Protein 5VEG (pdb70)

Radius of gyration: 24.57 Å; Cα contacts (8 Å, |Δi|>4): 1013; chains: 3; bounding box: 62×63×57 Å

Solvent-accessible surface area: 20436 Å² total; per-residue (Å²): 204,21,50,1,16,0,0,32,0,24,84,37,12,36,5,46,61,0,0,62,28,0,11,90,6,0,76,125,61,130,6,113,40,74,65,28,42,2,64,154,16,96,8,67,74,0,50,147,9,50,0,0,0,0,0,2,23,25,97,59,72,13,40,26,1,146,64,0,84,100,6,47,82,52,0,65,95,31,110,0,101,65,41,9,1,0,2,0,0,4,11,26,126,103,86,46,177,115,30,1,17,0,1,44,67,0,6,59,2,0,108,142,6,36,12,71,55,7,19,152,67,15,72,1,28,56,24,9,50,132,104,27,68,114,152,0,55,141,4,0,81,22,0,13,150,63,28,83,177,18,44,1,17,0,0,29,0,18,76,33,17,26,4,43,64,0,0,57,30,0,22,93,13,0,71,126,63,112,6,154,31,72,56,27,41,1,56,147,17,81,7,62,69,0,54,154,8,54,0,0,0,0,0,2,21,28,117,118,128,16,44,26,3,145,68,3,90,105,7,46,89,52,0,80,100,25,108,0,102,66,40,10,5,0,4,0,0,6,10,32,82,94,126,17,104,110,17,1,20,1,1,39,67,2,10,64,1,0,96,149,7,29,11,65,54,6,21,80,40,11,48,1,24,41,10,10,51,92,43,13,72,110,60,0,56,134,5,0,68,16,0,16,137,55,22,61,242,206,31,30,1,18,0,0,30,0,34,117,130,28,28,4,62,69,0,0,62,32,0,20,88,12,0,71,124,62,132,8,127,30,62,56,28,39,2,58,149,14,90,6,70,73,0,53,151,10,52,0,0,0,0,0,1,22,26,110,112,117,16,46,25,2,151,67,0,87,94,6,42,85,50,0,52,99,29,108,0,101,65,45,8,3,0,1,0,0,6,11,38,109,199,122,19,100,107,10,1,22,0,0,36,67,0,9,70,0,0,108,137,4,38,13,64,33,7,13,44,36,12,41,1,56,85,98,10,144,111,74,24,69,98,48,0,49,93,5,0,54,18,0,23,117,60,30,114

InterPro domains:
  IPR008254 Flavodoxin/nitric oxide synthase [PF00258] (6-134)
  IPR008254 Flavodoxin/nitric oxide synthase [PS50902] (4-144)
  IPR029039 Flavoprotein-like superfamily [G3DSA:3.40.50.360] (2-149)
  IPR029039 Flavoprotein-like superfamily [SSF52218] (3-147)
  IPR050619 Flavodoxin [PTHR42809] (3-116)

CATH classification: 3.40.50.360

Structure (mmCIF, N/CA/C/O backbone):
data_5VEG
#
_entry.id   5VEG
#
_cell.length_a   47.301
_cell.length_b   95.807
_cell.length_c   102.378
_cell.angle_alpha   90.00
_cell.angle_beta   90.00
_cell.angle_gamma   90.00
#
_symmetry.space_group_name_H-M   'P 21 21 21'
#
loop_
_entity.id
_entity.type
_entity.pdbx_description
1 polymer Flavodoxin
2 non-polymer 'FLAVIN MONONUCLEOTIDE'
3 non-polymer 'CADMIUM ION'
4 non-polymer 'SODIUM ION'
5 water water
#
loop_
_atom_site.group_PDB
_atom_site.id
_atom_site.type_symbol
_atom_site.label_atom_id
_atom_site.label_alt_id
_atom_site.label_comp_id
_atom_site.label_asym_id
_atom_site.label_entity_id
_atom_site.label_seq_id
_atom_site.pdbx_PDB_ins_code
_atom_site.Cartn_x
_atom_site.Cartn_y
_atom_site.Cartn_z
_atom_site.occupancy
_atom_site.B_iso_or_equiv
_atom_site.auth_seq_id
_atom_site.auth_comp_id
_atom_site.auth_asym_id
_atom_site.auth_atom_id
_atom_site.pdbx_PDB_model_num
ATOM 1 N N . MET A 1 30 ? -22.364 -26.073 -3.025 1.00 53.72 1 MET A N 1
ATOM 2 C CA . MET A 1 30 ? -23.138 -24.843 -2.887 1.00 59.25 1 MET A CA 1
ATOM 3 C C . MET A 1 30 ? -22.347 -23.712 -2.195 1.00 44.14 1 MET A C 1
ATOM 4 O O . MET A 1 30 ? -22.028 -22.710 -2.826 1.00 52.07 1 MET A O 1
ATOM 9 N N . LEU A 1 31 ? -22.033 -23.854 -0.909 1.00 46.81 2 LEU A N 1
ATOM 10 C CA . LEU A 1 31 ? -21.493 -22.741 -0.135 1.00 37.20 2 LEU A CA 1
ATOM 11 C C . LEU A 1 31 ? -19.972 -22.792 -0.056 1.00 35.37 2 LEU A C 1
ATOM 12 O O . LEU A 1 31 ? -19.379 -23.860 0.127 1.00 38.14 2 LEU A O 1
ATOM 17 N N . THR A 1 32 ? -19.350 -21.622 -0.190 1.00 35.35 3 THR A N 1
ATOM 18 C CA . THR A 1 32 ? -17.919 -21.451 -0.013 1.00 33.60 3 THR A CA 1
ATOM 19 C C . THR A 1 32 ? -17.648 -20.505 1.157 1.00 33.60 3 THR A C 1
ATOM 20 O O . THR A 1 32 ? -18.485 -19.665 1.511 1.00 30.95 3 THR A O 1
ATOM 24 N N . ALA A 1 33 ? -16.462 -20.648 1.744 1.00 28.06 4 ALA A N 1
ATOM 25 C CA . ALA A 1 33 ? -16.014 -19.800 2.834 1.00 28.01 4 ALA A CA 1
ATOM 26 C C . ALA A 1 33 ? -14.514 -19.601 2.716 1.00 29.99 4 ALA A C 1
ATOM 27 O O . ALA A 1 33 ? -13.786 -20.481 2.253 1.00 36.78 4 ALA A O 1
ATOM 29 N N . HIS A 1 34 ? -14.062 -18.426 3.126 1.00 31.60 5 HIS A N 1
ATOM 30 C CA . HIS A 1 34 ? -12.643 -18.138 3.258 1.00 29.70 5 HIS A CA 1
ATOM 31 C C . HIS A 1 34 ? -12.386 -17.691 4.692 1.00 27.33 5 HIS A C 1
ATOM 32 O O . HIS A 1 34 ? -13.001 -16.728 5.160 1.00 25.72 5 HIS A O 1
ATOM 39 N N . VAL A 1 35 ? -11.507 -18.410 5.394 1.00 31.98 6 VAL A N 1
ATOM 40 C CA . VAL A 1 35 ? -11.093 -18.067 6.757 1.00 28.06 6 VAL A CA 1
ATOM 41 C C . VAL A 1 35 ? -9.659 -17.572 6.701 1.00 29.06 6 VAL A C 1
ATOM 42 O O . VAL A 1 35 ? -8.754 -18.315 6.300 1.00 33.37 6 VAL A O 1
ATOM 46 N N . VAL A 1 36 ? -9.436 -16.326 7.092 1.00 22.22 7 VAL A N 1
ATOM 47 C CA . VAL A 1 36 ? -8.074 -15.832 7.227 1.00 23.60 7 VAL A CA 1
ATOM 48 C C . VAL A 1 36 ? -7.752 -15.696 8.708 1.00 25.25 7 VAL A C 1
ATOM 49 O O . VAL A 1 36 ? -8.621 -15.396 9.535 1.00 27.74 7 VAL A O 1
ATOM 53 N N . TYR A 1 37 ? -6.486 -15.920 9.046 1.00 28.17 8 TYR A N 1
ATOM 54 C CA . TYR A 1 37 ? -6.051 -15.780 10.429 1.00 27.77 8 TYR A CA 1
ATOM 55 C C . TYR A 1 37 ? -4.789 -14.941 10.487 1.00 30.66 8 TYR A C 1
ATOM 56 O O . TYR A 1 37 ? -4.009 -14.879 9.527 1.00 28.72 8 TYR A O 1
ATOM 65 N N . ALA A 1 38 ? -4.603 -14.282 11.626 1.00 28.96 9 ALA A N 1
ATOM 66 C CA . ALA A 1 38 ? -3.328 -13.672 11.974 1.00 30.22 9 ALA A CA 1
ATOM 67 C C . ALA A 1 38 ? -2.857 -14.304 13.270 1.00 34.44 9 ALA A C 1
ATOM 68 O O . ALA A 1 38 ? -3.656 -14.504 14.190 1.00 23.43 9 ALA A O 1
ATOM 70 N N . THR A 1 39 ? -1.573 -14.643 13.340 1.00 29.35 10 THR A N 1
ATOM 71 C CA . THR A 1 39 ? -1.141 -15.365 14.525 1.00 28.93 10 THR A CA 1
ATOM 72 C C . THR A 1 39 ? 0.363 -15.223 14.704 1.00 36.19 10 THR A C 1
ATOM 73 O O . THR A 1 39 ? 1.107 -14.995 13.744 1.00 30.89 10 THR A O 1
ATOM 77 N N . MET A 1 40 ? 0.793 -15.359 15.956 1.00 32.20 11 MET A N 1
ATOM 78 C CA . MET A 1 40 ? 2.215 -15.427 16.277 1.00 41.86 11 MET A CA 1
ATOM 79 C C . MET A 1 40 ? 2.588 -16.683 17.049 1.00 40.26 11 MET A C 1
ATOM 80 O O . MET A 1 40 ? 3.618 -17.291 16.755 1.00 37.76 11 MET A O 1
ATOM 85 N N . THR A 1 41 ? 1.764 -17.111 18.003 1.00 31.59 12 THR A N 1
ATOM 86 C CA . THR A 1 41 ? 2.043 -18.325 18.756 1.00 37.03 12 THR A CA 1
ATOM 87 C C . THR A 1 41 ? 1.012 -19.414 18.493 1.00 41.57 12 THR A C 1
ATOM 88 O O . THR A 1 41 ? 0.958 -20.404 19.235 1.00 38.81 12 THR A O 1
ATOM 92 N N . GLY A 1 42 ? 0.195 -19.256 17.444 1.00 38.90 13 GLY A N 1
ATOM 93 C CA . GLY A 1 42 ? -0.636 -20.323 16.940 1.00 31.75 13 GLY A CA 1
ATOM 94 C C . GLY A 1 42 ? -2.054 -20.370 17.463 1.00 29.86 13 GLY A C 1
ATOM 95 O O . GLY A 1 42 ? -2.855 -21.145 16.932 1.00 31.15 13 GLY A O 1
ATOM 96 N N . ASN A 1 43 ? -2.391 -19.591 18.500 1.00 33.45 14 ASN A N 1
ATOM 97 C CA . ASN A 1 43 ? -3.721 -19.706 19.090 1.00 29.82 14 ASN A CA 1
ATOM 98 C C . ASN A 1 43 ? -4.811 -19.329 18.088 1.00 24.47 14 ASN A C 1
ATOM 99 O O . ASN A 1 43 ? -5.833 -20.010 17.994 1.00 27.41 14 ASN A O 1
ATOM 104 N N . ASN A 1 44 ? -4.617 -18.241 17.347 1.00 26.29 15 ASN A N 1
ATOM 105 C CA . ASN A 1 44 ? -5.631 -17.803 16.395 1.00 26.43 15 ASN A CA 1
ATOM 106 C C . ASN A 1 44 ? -5.652 -18.642 15.137 1.00 28.46 15 ASN A C 1
ATOM 107 O O . ASN A 1 44 ? -6.688 -18.693 14.462 1.00 30.86 15 ASN A O 1
ATOM 112 N N . GLU A 1 45 ? -4.538 -19.300 14.804 1.00 30.10 16 GLU A N 1
ATOM 113 C CA . GLU A 1 45 ? -4.580 -20.308 13.752 1.00 31.70 16 GLU A CA 1
ATOM 114 C C . GLU A 1 45 ? -5.346 -21.535 14.222 1.00 30.27 16 GLU A C 1
ATOM 115 O O . GLU A 1 45 ? -6.101 -22.141 13.451 1.00 29.67 16 GLU A O 1
ATOM 121 N N . GLU A 1 46 ? -5.169 -21.907 15.493 1.00 31.29 17 GLU A N 1
ATOM 122 C CA . GLU A 1 46 ? -6.006 -22.945 16.088 1.00 31.54 17 GLU A CA 1
ATOM 123 C C . GLU A 1 46 ? -7.484 -22.577 15.999 1.00 31.36 17 GLU A C 1
ATOM 124 O O . GLU A 1 46 ? -8.316 -23.411 15.616 1.00 32.00 17 GLU A O 1
ATOM 130 N N . VAL A 1 47 ? -7.831 -21.327 16.326 1.00 28.72 18 VAL A N 1
ATOM 131 C CA . VAL A 1 47 ? -9.229 -20.891 16.237 1.00 27.87 18 VAL A CA 1
ATOM 132 C C . VAL A 1 47 ? -9.729 -21.009 14.801 1.00 26.09 18 VAL A C 1
ATOM 133 O O . VAL A 1 47 ? -10.818 -21.534 14.543 1.00 27.51 18 VAL A O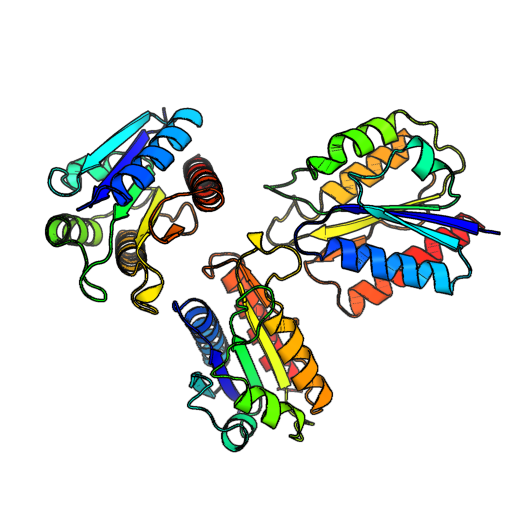 1
ATOM 137 N N . ALA A 1 48 ? -8.940 -20.508 13.849 1.00 24.24 19 ALA A N 1
ATOM 138 C CA . ALA A 1 48 ? -9.311 -20.634 12.440 1.00 27.17 19 ALA A CA 1
ATOM 139 C C . ALA A 1 48 ? -9.485 -22.102 12.038 1.00 27.12 19 ALA A C 1
ATOM 140 O O . ALA A 1 48 ? -10.439 -22.450 11.331 1.00 29.05 19 ALA A O 1
ATOM 142 N N . ASN A 1 49 ? -8.578 -22.977 12.489 1.00 31.07 20 ASN A N 1
ATOM 143 C CA . ASN A 1 49 ? -8.697 -24.406 12.189 1.00 29.83 20 ASN A CA 1
ATOM 144 C C . ASN A 1 49 ? -10.020 -24.974 12.685 1.00 33.26 20 ASN A C 1
ATOM 145 O O . ASN A 1 49 ? -10.676 -25.751 11.983 1.00 34.20 20 ASN A O 1
ATOM 150 N N . ILE A 1 50 ? -10.416 -24.623 13.912 1.00 31.34 21 ILE A N 1
ATOM 151 C CA . ILE A 1 50 ? -11.677 -25.125 14.448 1.00 26.14 21 ILE A CA 1
ATOM 152 C C . ILE A 1 50 ? -12.848 -24.625 13.616 1.00 31.00 21 ILE A C 1
ATOM 153 O O . ILE A 1 50 ? -13.801 -25.366 13.359 1.00 30.87 21 ILE A O 1
ATOM 158 N N . VAL A 1 51 ? -12.800 -23.363 13.184 1.00 29.19 22 VAL A N 1
ATOM 159 C CA . VAL A 1 51 ? -13.897 -22.821 12.385 1.00 29.24 22 VAL A CA 1
ATOM 160 C C . VAL A 1 51 ? -13.935 -23.487 11.010 1.00 25.06 22 VAL A C 1
ATOM 161 O O . VAL A 1 51 ? -15.008 -23.842 10.508 1.00 31.77 22 VAL A O 1
ATOM 165 N N . CYS A 1 52 ? -12.768 -23.691 10.393 1.00 27.54 23 CYS A N 1
ATOM 166 C CA . CYS A 1 52 ? -12.714 -24.390 9.110 1.00 30.07 23 CYS A CA 1
ATOM 167 C C . CYS A 1 52 ? -13.273 -25.800 9.219 1.00 33.99 23 CYS A C 1
ATOM 168 O O . CYS A 1 52 ? -14.004 -26.256 8.332 1.00 38.71 23 CYS A O 1
ATOM 171 N N . ASP A 1 53 ? -12.926 -26.510 10.294 1.00 39.20 24 ASP A N 1
ATOM 172 C CA . ASP A 1 53 ? -13.458 -27.849 10.509 1.00 38.91 24 ASP A CA 1
ATOM 173 C C . ASP A 1 53 ? -14.976 -27.820 10.641 1.00 39.64 24 ASP A C 1
ATOM 174 O O . ASP A 1 53 ? -15.676 -28.606 9.995 1.00 42.24 24 ASP A O 1
ATOM 179 N N . SER A 1 54 ? -15.508 -26.925 11.485 1.00 36.59 25 SER A N 1
ATOM 180 C CA . SER A 1 54 ? -16.957 -26.877 11.681 1.00 34.13 25 SER A CA 1
ATOM 181 C C . SER A 1 54 ? -17.687 -26.492 10.394 1.00 40.62 25 SER A C 1
ATOM 182 O O . SER A 1 54 ? -18.773 -27.014 10.110 1.00 37.56 25 SER A O 1
ATOM 185 N N . LEU A 1 55 ? -17.122 -25.567 9.612 1.00 37.71 26 LEU A N 1
ATOM 186 C CA . LEU A 1 55 ? -17.748 -25.218 8.341 1.00 36.77 26 LEU A CA 1
ATOM 187 C C . LEU A 1 55 ? -17.700 -26.396 7.372 1.00 36.30 26 LEU A C 1
ATOM 188 O O . LEU A 1 55 ? -18.715 -26.733 6.751 1.00 37.33 26 LEU A O 1
ATOM 193 N N . THR A 1 56 ? -16.542 -27.058 7.260 1.00 40.24 27 THR A N 1
ATOM 194 C CA . THR A 1 56 ? -16.447 -28.237 6.403 1.00 47.83 27 THR A CA 1
ATOM 195 C C . THR A 1 56 ? -17.469 -29.295 6.807 1.00 43.65 27 THR A C 1
ATOM 196 O O . THR A 1 56 ? -18.116 -29.905 5.949 1.00 43.65 27 THR A O 1
ATOM 200 N N . ASN A 1 57 ? -17.645 -29.514 8.109 1.00 43.71 28 ASN A N 1
ATOM 201 C CA . ASN A 1 57 ? -18.633 -30.491 8.546 1.00 45.91 28 ASN A CA 1
ATOM 202 C C . ASN A 1 57 ? -20.065 -30.012 8.358 1.00 48.23 28 ASN A C 1
ATOM 203 O O . ASN A 1 57 ? -20.990 -30.806 8.557 1.00 50.55 28 ASN A O 1
ATOM 208 N N . LEU A 1 58 ? -20.276 -28.751 7.983 1.00 37.99 29 LEU A N 1
ATOM 209 C CA . LEU A 1 58 ? -21.586 -28.282 7.557 1.00 37.55 29 LEU A CA 1
ATOM 210 C C . LEU A 1 58 ? -21.688 -28.186 6.037 1.00 40.98 29 LEU A C 1
ATOM 211 O O . LEU A 1 58 ? -22.524 -27.432 5.530 1.00 42.74 29 LEU A O 1
ATOM 216 N N . ASN A 1 59 ? -20.827 -28.911 5.312 1.00 40.01 30 ASN A N 1
ATOM 217 C CA . ASN A 1 59 ? -20.860 -29.017 3.846 1.00 42.83 30 ASN A CA 1
ATOM 218 C C . ASN A 1 59 ? -20.515 -27.695 3.172 1.00 48.44 30 ASN A C 1
ATOM 219 O O . ASN A 1 59 ? -21.129 -27.308 2.183 1.00 52.89 30 ASN A O 1
ATOM 224 N N . VAL A 1 60 ? -19.528 -26.996 3.705 1.00 46.83 31 VAL A N 1
ATOM 225 C CA . VAL A 1 60 ? -19.025 -25.767 3.110 1.00 40.91 31 VAL A CA 1
ATOM 226 C C . VAL A 1 60 ? -17.637 -26.065 2.561 1.00 40.83 31 VAL A C 1
ATOM 227 O O . VAL A 1 60 ? -16.850 -26.771 3.201 1.00 40.70 31 VAL A O 1
ATOM 231 N N . LYS A 1 61 ? -17.337 -25.559 1.367 1.00 42.51 32 LYS A N 1
ATOM 232 C CA . LYS A 1 61 ? -15.978 -25.659 0.849 1.00 42.00 32 LYS A CA 1
ATOM 233 C C . LYS A 1 61 ? -15.198 -24.451 1.346 1.00 42.35 32 LYS A C 1
ATOM 234 O O . LYS A 1 61 ? -15.575 -23.309 1.057 1.00 35.92 32 LYS A O 1
ATOM 240 N N . VAL A 1 62 ? -14.127 -24.710 2.102 1.00 36.63 33 VAL A N 1
ATOM 241 C CA . VAL A 1 62 ? -13.433 -23.700 2.891 1.00 32.82 33 VAL A CA 1
ATOM 242 C C . VAL A 1 62 ? -12.038 -23.484 2.327 1.00 31.81 33 VAL A C 1
ATOM 243 O O . VAL A 1 62 ? -11.286 -24.443 2.125 1.00 32.42 33 VAL A O 1
ATOM 247 N N . THR A 1 63 ? -11.689 -22.223 2.106 1.00 28.59 34 THR A N 1
ATOM 248 C CA . THR A 1 63 ? -10.309 -21.810 1.903 1.00 40.01 34 THR A CA 1
ATOM 249 C C . THR A 1 63 ? -9.801 -21.180 3.196 1.00 34.93 34 THR A C 1
ATOM 250 O O . THR A 1 63 ? -10.511 -20.387 3.825 1.00 31.16 34 THR A O 1
ATOM 254 N N . GLU A 1 64 ? -8.590 -21.547 3.599 1.00 29.22 35 GLU A N 1
ATOM 255 C CA . GLU A 1 64 ? -7.975 -21.014 4.805 1.00 34.95 35 GLU A CA 1
ATOM 256 C C . GLU A 1 64 ? -6.613 -20.450 4.438 1.00 34.63 35 GLU A C 1
ATOM 257 O O . GLU A 1 64 ? -5.832 -21.119 3.758 1.00 37.31 35 GLU A O 1
ATOM 263 N N . SER A 1 65 ? -6.323 -19.229 4.883 1.00 27.67 36 SER A N 1
ATOM 264 C CA . SER A 1 65 ? -5.018 -18.645 4.593 1.00 36.74 36 SER A CA 1
ATOM 265 C C . SER A 1 65 ? -4.613 -17.694 5.710 1.00 31.67 36 SER A C 1
ATOM 266 O O . SER A 1 65 ? -5.439 -17.265 6.517 1.00 33.74 36 SER A O 1
ATOM 269 N N . GLU A 1 66 ? -3.323 -17.380 5.760 1.00 31.39 37 GLU A N 1
ATOM 270 C CA . GLU A 1 66 ? -2.813 -16.384 6.695 1.00 28.15 37 GLU A CA 1
ATOM 271 C C . GLU A 1 66 ? -3.017 -14.983 6.125 1.00 39.17 37 GLU A C 1
ATO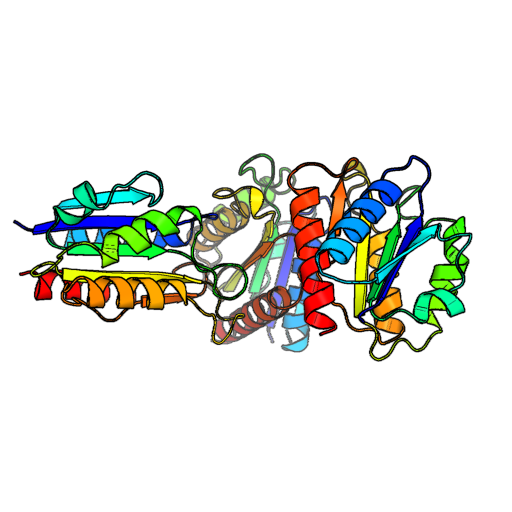M 272 O O . GLU A 1 66 ? -2.955 -14.769 4.909 1.00 34.82 37 GLU A O 1
ATOM 278 N N . ILE A 1 67 ? -3.244 -14.020 7.022 1.00 30.91 38 ILE A N 1
ATOM 279 C CA . ILE A 1 67 ? -3.735 -12.716 6.584 1.00 34.20 38 ILE A CA 1
ATOM 280 C C . ILE A 1 67 ? -2.703 -11.993 5.720 1.00 34.64 38 ILE A C 1
ATOM 281 O O . ILE A 1 67 ? -3.059 -11.329 4.743 1.00 31.53 38 ILE A O 1
ATOM 286 N N . SER A 1 68 ? -1.418 -12.116 6.046 1.00 37.57 39 SER A N 1
ATOM 287 C CA . SER A 1 68 ? -0.415 -11.360 5.305 1.00 39.86 39 SER A CA 1
ATOM 288 C C . SER A 1 68 ? -0.173 -11.921 3.909 1.00 40.34 39 SER A C 1
ATOM 289 O O . SER A 1 68 ? 0.391 -11.211 3.074 1.00 39.78 39 SER A O 1
ATOM 292 N N . GLN A 1 69 ? -0.582 -13.163 3.640 1.00 37.49 40 GLN A N 1
ATOM 293 C CA . GLN A 1 69 ? -0.478 -13.760 2.311 1.00 41.37 40 GLN A CA 1
ATOM 294 C C . GLN A 1 69 ? -1.789 -13.714 1.530 1.00 39.87 40 GLN A C 1
ATOM 295 O O . GLN A 1 69 ? -1.926 -14.428 0.534 1.00 41.36 40 GLN A O 1
ATOM 301 N N . THR A 1 70 ? -2.766 -12.925 1.967 1.00 35.53 41 THR A N 1
ATOM 302 C CA . THR A 1 70 ? -4.105 -12.958 1.392 1.00 39.46 41 THR A CA 1
ATOM 303 C C . THR A 1 70 ? -4.485 -11.564 0.927 1.00 35.23 41 THR A C 1
ATOM 304 O O . THR A 1 70 ? -4.323 -10.593 1.674 1.00 31.24 41 THR A O 1
ATOM 308 N N . ASP A 1 71 ? -4.970 -11.467 -0.309 1.00 32.92 42 ASP A N 1
ATOM 309 C CA . ASP A 1 71 ? -5.530 -10.229 -0.826 1.00 39.68 42 ASP A CA 1
ATOM 310 C C . ASP A 1 71 ? -7.045 -10.248 -0.669 1.00 32.39 42 ASP A C 1
ATOM 311 O O . ASP A 1 71 ? -7.694 -11.268 -0.919 1.00 35.44 42 ASP A O 1
ATOM 316 N N . VAL A 1 72 ? -7.605 -9.117 -0.230 1.00 35.15 43 VAL A N 1
ATOM 317 C CA . VAL A 1 72 ? -9.052 -9.020 -0.068 1.00 30.21 43 VAL A CA 1
ATOM 318 C C . VAL A 1 72 ? -9.777 -9.371 -1.361 1.00 32.46 43 VAL A C 1
ATOM 319 O O . VAL A 1 72 ? -10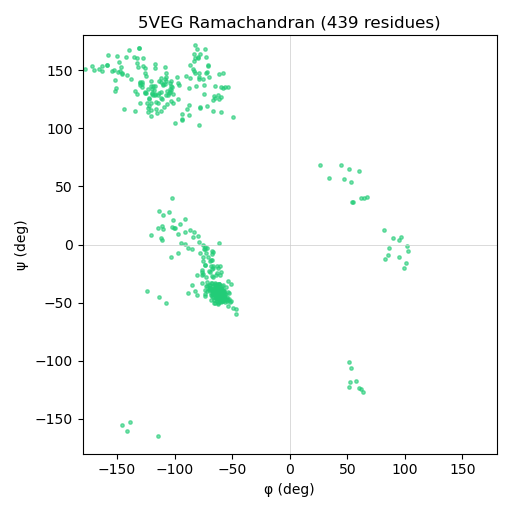.838 -10.002 -1.331 1.00 36.65 43 VAL A O 1
ATOM 323 N N . ALA A 1 73 ? -9.214 -9.000 -2.515 1.00 37.95 44 ALA A N 1
ATOM 324 C CA . ALA A 1 73 ? -9.870 -9.309 -3.786 1.00 37.42 44 ALA A CA 1
ATOM 325 C C . ALA A 1 73 ? -10.088 -10.809 -3.958 1.00 37.06 44 ALA A C 1
ATOM 326 O O . ALA A 1 73 ? -11.097 -11.230 -4.533 1.00 38.79 44 ALA A O 1
ATOM 328 N N . ASP A 1 74 ? -9.157 -11.638 -3.467 1.00 31.80 45 ASP A N 1
ATOM 329 C CA . ASP A 1 74 ? -9.366 -13.086 -3.535 1.00 29.81 45 ASP A CA 1
ATOM 330 C C . ASP A 1 74 ? -10.285 -13.572 -2.427 1.00 33.21 45 ASP A C 1
ATOM 331 O O . ASP A 1 74 ? -11.174 -14.402 -2.666 1.00 38.32 45 ASP A O 1
ATOM 336 N N . PHE A 1 75 ? -10.066 -13.056 -1.214 1.00 33.61 46 PHE A N 1
ATOM 337 C CA . PHE A 1 75 ? -10.870 -13.383 -0.037 1.00 34.99 46 PHE A CA 1
ATOM 338 C C . PHE A 1 75 ? -12.360 -13.222 -0.303 1.00 31.96 46 PHE A C 1
ATOM 339 O O . PHE A 1 75 ? -13.162 -14.114 0.000 1.00 34.29 46 PHE A O 1
ATOM 347 N N . MET A 1 76 ? -12.751 -12.083 -0.877 1.00 36.27 47 MET A N 1
ATOM 348 C CA . MET A 1 76 ? -14.162 -11.735 -1.001 1.00 33.11 47 MET A CA 1
ATOM 349 C C . MET A 1 76 ? -14.925 -12.636 -1.956 1.00 38.23 47 MET A C 1
ATOM 350 O O . MET A 1 76 ? -16.148 -12.484 -2.065 1.00 39.09 47 MET A O 1
ATOM 355 N N . LYS A 1 77 ? -14.247 -13.556 -2.654 1.00 35.04 48 LYS A N 1
ATOM 356 C CA . LYS A 1 77 ? -14.943 -14.412 -3.606 1.00 35.23 48 LYS A CA 1
ATOM 357 C C . LYS A 1 77 ? -15.753 -15.505 -2.925 1.00 40.10 48 LYS A C 1
ATOM 358 O O . LYS A 1 77 ? -16.606 -16.108 -3.581 1.00 40.47 48 LYS A O 1
ATOM 364 N N . ALA A 1 78 ? -15.536 -15.763 -1.632 1.00 35.50 49 ALA A N 1
ATOM 365 C CA . ALA A 1 78 ? -16.353 -16.741 -0.919 1.00 31.49 49 ALA A CA 1
ATOM 366 C C . ALA A 1 78 ? -17.702 -16.147 -0.511 1.00 31.88 49 ALA A C 1
ATOM 367 O O . ALA A 1 78 ? -17.891 -14.928 -0.462 1.00 34.68 49 ALA A O 1
ATOM 369 N N . ASP A 1 79 ? -18.658 -17.034 -0.224 1.00 30.42 50 ASP A N 1
ATOM 370 C CA . ASP A 1 79 ? -19.950 -16.590 0.289 1.00 27.03 50 ASP A CA 1
ATOM 371 C C . ASP A 1 79 ? -19.869 -16.194 1.765 1.00 32.38 50 ASP A C 1
ATOM 372 O O . ASP A 1 79 ? -20.596 -15.299 2.197 1.00 30.37 50 ASP A O 1
ATOM 377 N N . ILE A 1 80 ? -19.016 -16.867 2.539 1.00 31.57 51 ILE A N 1
ATOM 378 C CA . ILE A 1 80 ? -18.866 -16.652 3.980 1.00 28.26 51 ILE A CA 1
ATOM 379 C C . ILE A 1 80 ? -17.435 -16.195 4.233 1.00 23.03 51 ILE A C 1
ATOM 380 O O . ILE A 1 80 ? -16.488 -16.831 3.756 1.00 30.36 51 ILE A O 1
ATOM 385 N N . LEU A 1 81 ? -17.278 -15.082 4.956 1.00 24.45 52 LEU A N 1
ATOM 386 C CA . LEU A 1 81 ? -15.973 -14.479 5.219 1.00 27.29 52 LEU A CA 1
ATOM 387 C C . LEU A 1 81 ? -15.704 -14.437 6.723 1.00 26.40 52 LEU A C 1
ATOM 388 O O . LEU A 1 81 ? -16.537 -13.948 7.485 1.00 27.07 52 LEU A O 1
ATOM 393 N N . VAL A 1 82 ? -14.536 -14.926 7.137 1.00 28.38 53 VAL A N 1
ATOM 394 C CA . VAL A 1 82 ? -14.169 -15.049 8.546 1.00 26.59 53 VAL A CA 1
ATOM 395 C C . VAL A 1 82 ? -12.754 -14.523 8.729 1.00 26.81 53 VAL A C 1
ATOM 396 O O . VAL A 1 82 ? -11.852 -14.894 7.970 1.00 26.47 53 VAL A O 1
ATOM 400 N N . VAL A 1 83 ? -12.560 -13.670 9.746 1.00 26.60 54 VAL A N 1
ATOM 401 C CA . VAL A 1 83 ? -11.232 -13.259 10.209 1.00 26.28 54 VAL A CA 1
ATOM 402 C C . VAL A 1 83 ? -11.035 -13.726 11.651 1.00 29.14 54 VAL A C 1
ATOM 403 O O . VAL A 1 83 ? -11.877 -13.468 12.522 1.00 22.35 54 VAL A O 1
ATOM 407 N N . CYS A 1 84 ? -9.917 -14.399 11.903 1.00 27.84 55 CYS A N 1
ATOM 408 C CA . CYS A 1 84 ? -9.521 -14.813 13.243 1.00 28.97 55 CYS A CA 1
ATOM 409 C C . CYS A 1 84 ? -8.167 -14.178 13.529 1.00 33.72 55 CYS A C 1
ATOM 410 O O . CYS A 1 84 ? -7.169 -14.563 12.922 1.00 29.90 55 CYS A O 1
ATOM 413 N N . ALA A 1 85 ? -8.110 -13.212 14.449 1.00 26.22 56 ALA A N 1
ATOM 414 C CA . ALA A 1 85 ? -6.875 -12.456 14.611 1.00 27.22 56 ALA A CA 1
ATOM 415 C C . ALA A 1 85 ? -6.668 -12.035 16.058 1.00 27.93 56 ALA A C 1
ATOM 416 O O . ALA A 1 85 ? -7.625 -11.749 16.783 1.00 24.86 56 ALA A O 1
ATOM 418 N N . TYR A 1 86 ? -5.394 -11.944 16.445 1.00 26.31 57 TYR A N 1
ATOM 419 C CA . TYR A 1 86 ? -5.026 -11.602 17.814 1.00 23.12 57 TYR A CA 1
ATOM 420 C C . TYR A 1 86 ? -5.058 -10.091 18.022 1.00 31.34 57 TYR A C 1
ATOM 421 O O . TYR A 1 86 ? -5.194 -9.301 17.081 1.00 28.07 57 TYR A O 1
ATOM 430 N N . THR A 1 87 ? -4.910 -9.703 19.287 1.00 25.31 58 THR A N 1
ATOM 431 C CA . THR A 1 87 ? -4.714 -8.331 19.721 1.00 27.85 58 THR A CA 1
ATOM 432 C C . THR A 1 87 ? -3.380 -8.256 20.464 1.00 32.09 58 THR A C 1
ATOM 433 O O . THR A 1 87 ? -3.025 -9.175 21.212 1.00 29.02 58 THR A O 1
ATOM 437 N N . TYR A 1 88 ? -2.637 -7.170 20.257 1.00 30.67 59 TYR A N 1
ATOM 438 C CA . TYR A 1 88 ? -1.299 -7.024 20.823 1.00 35.39 59 TYR A CA 1
ATOM 439 C C . TYR A 1 88 ? -1.162 -5.668 21.502 1.00 37.11 59 TYR A C 1
ATOM 440 O O . TYR A 1 88 ? -2.028 -4.801 21.376 1.00 47.21 59 TYR A O 1
ATOM 449 N N . ASP A 1 89 ? -0.070 -5.513 22.249 1.00 44.33 60 ASP A N 1
ATOM 450 C CA . ASP A 1 89 ? 0.385 -4.229 22.795 1.00 42.77 60 ASP A CA 1
ATOM 451 C C . ASP A 1 89 ? -0.766 -3.305 23.175 1.00 42.78 60 ASP A C 1
ATOM 452 O O . ASP A 1 89 ? -0.890 -2.183 22.686 1.00 55.45 60 ASP A O 1
ATOM 457 N N . GLU A 1 90 ? -1.633 -3.809 24.047 1.00 45.44 61 GLU A N 1
ATOM 458 C CA . GLU A 1 90 ? -2.719 -3.013 24.609 1.00 45.72 61 GLU A CA 1
ATOM 459 C C . GLU A 1 90 ? -3.652 -2.486 23.511 1.00 40.30 61 GLU A C 1
ATOM 460 O O . GLU A 1 90 ? -3.803 -1.283 23.303 1.00 42.59 61 GLU A O 1
ATOM 466 N N . GLY A 1 91 ? -4.294 -3.419 22.815 1.00 34.29 62 GLY A N 1
ATOM 467 C CA . GLY A 1 91 ? -5.330 -3.081 21.854 1.00 32.37 62 GLY A CA 1
ATOM 468 C C . GLY A 1 91 ? -4.877 -2.959 20.412 1.00 34.33 62 GLY A C 1
ATOM 469 O O . GLY A 1 91 ? -5.697 -2.625 19.552 1.00 35.65 62 GLY A O 1
ATOM 470 N N . ALA A 1 92 ? -3.611 -3.235 20.117 1.00 29.94 63 ALA A N 1
ATOM 471 C CA . ALA A 1 92 ? -3.084 -3.022 18.777 1.00 35.35 63 ALA A CA 1
ATOM 472 C C . ALA A 1 92 ? -3.570 -4.107 17.821 1.00 32.69 63 ALA A C 1
ATOM 473 O O . ALA A 1 92 ? -3.684 -5.280 18.189 1.00 32.05 63 ALA A O 1
ATOM 475 N N . MET A 1 93 ? -3.860 -3.699 16.589 1.00 37.69 64 MET A N 1
ATOM 476 C CA . MET A 1 93 ? -4.133 -4.642 15.511 1.00 35.06 64 MET A CA 1
ATOM 477 C C . MET A 1 93 ? -2.851 -5.364 15.093 1.00 30.79 64 MET A C 1
ATOM 478 O O . MET A 1 93 ? -1.756 -4.813 15.209 1.00 30.09 64 MET A O 1
ATOM 483 N N . PRO A 1 94 ? -2.964 -6.573 14.545 1.00 32.79 65 PRO A N 1
ATOM 484 C CA . PRO A 1 94 ? -1.791 -7.209 13.925 1.00 33.83 65 PRO A CA 1
ATOM 485 C C . PRO A 1 94 ? -1.251 -6.353 12.786 1.00 36.62 65 PRO A C 1
ATOM 486 O O . PRO A 1 94 ? -1.987 -5.962 11.876 1.00 32.34 65 PRO A O 1
ATOM 490 N N . GLU A 1 95 ? 0.051 -6.058 12.842 1.00 33.65 66 GLU A N 1
ATOM 491 C CA . GLU A 1 95 ? 0.644 -5.139 11.870 1.00 34.96 66 GLU A CA 1
ATOM 492 C C . GLU A 1 95 ? 0.625 -5.725 10.461 1.00 36.34 66 GLU A C 1
ATOM 493 O O . GLU A 1 95 ? 0.448 -4.995 9.479 1.00 33.42 66 GLU A O 1
ATOM 499 N N . GLU A 1 96 ? 0.820 -7.041 10.348 1.00 36.77 67 GLU A N 1
ATOM 500 C CA . GLU A 1 96 ? 0.720 -7.755 9.083 1.00 37.76 67 GLU A CA 1
ATOM 501 C C . GLU A 1 96 ? -0.702 -7.796 8.521 1.00 36.78 67 GLU A C 1
ATOM 502 O O . GLU A 1 96 ? -0.879 -8.243 7.379 1.00 34.39 67 GLU A O 1
ATOM 508 N N . GLY A 1 97 ? -1.707 -7.349 9.283 1.00 32.46 68 GLY A N 1
ATOM 509 C CA . GLY A 1 97 ? -3.091 -7.362 8.836 1.00 25.64 68 GLY A CA 1
ATOM 510 C C . GLY A 1 97 ? -3.685 -5.988 8.582 1.00 29.53 68 GLY A C 1
ATOM 511 O O . GLY A 1 97 ? -4.867 -5.872 8.237 1.00 29.58 68 GLY A O 1
ATOM 512 N N . LEU A 1 98 ? -2.879 -4.932 8.717 1.00 30.63 69 LEU A N 1
ATOM 513 C CA . LEU A 1 98 ? -3.424 -3.580 8.602 1.00 26.97 69 LEU A CA 1
ATOM 514 C C . LEU A 1 98 ? -3.891 -3.290 7.185 1.00 30.53 69 LEU A C 1
ATOM 515 O O . LEU A 1 98 ? -4.931 -2.658 6.980 1.00 32.50 69 LEU A O 1
ATOM 520 N N . ASP A 1 99 ? -3.137 -3.749 6.195 1.00 31.67 70 ASP A N 1
ATOM 521 C CA . ASP A 1 99 ? -3.533 -3.509 4.813 1.00 29.42 70 ASP A CA 1
ATOM 522 C C . ASP A 1 99 ? -4.825 -4.241 4.470 1.00 27.15 70 ASP A C 1
ATOM 523 O O . ASP A 1 99 ? -5.772 -3.645 3.933 1.00 32.32 70 ASP A O 1
ATOM 528 N N . PHE A 1 100 ? -4.877 -5.540 4.782 1.00 32.36 71 PHE A N 1
ATOM 529 C CA . PHE A 1 100 ? -6.095 -6.331 4.637 1.00 28.66 71 PHE A CA 1
ATOM 530 C C . PHE A 1 100 ? -7.278 -5.662 5.318 1.00 28.50 71 PHE A C 1
ATOM 531 O O . PHE A 1 100 ? -8.361 -5.548 4.734 1.00 27.08 71 PHE A O 1
ATOM 539 N N . TYR A 1 101 ? -7.091 -5.243 6.576 1.00 29.15 72 TYR A N 1
ATOM 540 C CA . TYR A 1 101 ? -8.144 -4.556 7.321 1.00 31.45 72 TYR A CA 1
ATOM 541 C C . TYR A 1 101 ? -8.630 -3.313 6.579 1.00 30.20 72 TYR A C 1
ATOM 542 O O . TYR A 1 101 ? -9.837 -3.108 6.414 1.00 32.26 72 TYR A O 1
ATOM 551 N N . ASP A 1 102 ? -7.697 -2.464 6.133 1.00 32.99 73 ASP A N 1
ATOM 552 C CA . ASP A 1 102 ? -8.068 -1.257 5.396 1.00 30.95 73 ASP A CA 1
ATOM 553 C C . ASP A 1 102 ? -8.753 -1.598 4.073 1.00 33.17 73 ASP A C 1
ATOM 554 O O . ASP A 1 102 ? -9.798 -1.020 3.735 1.00 36.57 73 ASP A O 1
ATOM 559 N N . ASP A 1 103 ? -8.204 -2.559 3.324 1.00 34.86 74 ASP A N 1
ATOM 560 C CA . ASP A 1 103 ? -8.828 -2.949 2.060 1.00 31.35 74 ASP A CA 1
ATOM 561 C C . ASP A 1 103 ? -10.233 -3.500 2.263 1.00 33.09 74 ASP A C 1
ATOM 562 O O . ASP A 1 103 ? -11.103 -3.316 1.405 1.00 32.94 74 ASP A O 1
ATOM 567 N N . LEU A 1 104 ? -10.464 -4.189 3.380 1.00 33.47 75 LEU A N 1
ATOM 568 C CA . LEU A 1 104 ? -11.781 -4.748 3.666 1.00 34.69 75 LEU A CA 1
ATOM 569 C C . LEU A 1 104 ? -12.848 -3.660 3.689 1.00 34.75 75 LEU A C 1
ATOM 570 O O . LEU A 1 104 ? -13.903 -3.788 3.050 1.00 33.73 75 LEU A O 1
ATOM 575 N N . GLN A 1 105 ? -12.575 -2.568 4.405 1.00 33.88 76 GLN A N 1
ATOM 576 C CA . GLN A 1 105 ? -13.523 -1.463 4.519 1.00 37.41 76 GLN A CA 1
ATOM 577 C C . GLN A 1 105 ? -13.738 -0.715 3.217 1.00 41.54 76 GLN A C 1
ATOM 578 O O . GLN A 1 105 ? -14.746 -0.017 3.085 1.00 45.55 76 GLN A O 1
ATOM 584 N N . SER A 1 106 ? -12.813 -0.809 2.271 1.00 40.07 77 SER A N 1
ATOM 585 C CA . SER A 1 106 ? -12.968 -0.137 0.993 1.00 36.37 77 SER A CA 1
ATOM 586 C C . SER A 1 106 ? -13.714 -0.983 -0.025 1.00 46.27 77 SER A C 1
ATOM 587 O O . SER A 1 106 ? -13.971 -0.503 -1.133 1.00 50.12 77 SER A O 1
ATOM 590 N N . THR A 1 107 ? -14.074 -2.218 0.318 1.00 36.91 78 THR A N 1
ATOM 591 C CA . THR A 1 107 ? -14.701 -3.137 -0.618 1.00 43.47 78 THR A CA 1
ATOM 592 C C . THR A 1 107 ? -16.199 -3.229 -0.351 1.00 39.98 78 THR A C 1
ATOM 593 O O . THR A 1 107 ? -16.633 -3.229 0.803 1.00 36.75 78 THR A O 1
ATOM 597 N N . ASP A 1 108 ? -16.987 -3.290 -1.424 1.00 37.42 79 ASP A N 1
ATOM 598 C CA . ASP A 1 108 ? -18.432 -3.507 -1.319 1.00 39.72 79 ASP A CA 1
ATOM 599 C C . ASP A 1 108 ? -18.675 -4.990 -1.075 1.00 41.35 79 ASP A C 1
ATOM 600 O O . ASP A 1 108 ? -18.594 -5.802 -1.998 1.00 36.35 79 ASP A O 1
ATOM 605 N N . LEU A 1 109 ? -18.983 -5.353 0.176 1.00 35.94 80 LEU A N 1
ATOM 606 C CA . LEU A 1 109 ? -19.255 -6.735 0.555 1.00 35.92 80 LEU A CA 1
ATOM 607 C C . LEU A 1 109 ? -20.746 -6.997 0.768 1.00 31.56 80 LEU A C 1
ATOM 608 O O . LEU A 1 109 ? -21.125 -7.874 1.546 1.00 34.06 80 LEU A O 1
ATOM 613 N N . THR A 1 110 ? -21.602 -6.247 0.086 1.00 37.96 81 THR A N 1
ATOM 614 C CA . THR A 1 110 ? -23.037 -6.515 0.123 1.00 35.27 81 THR A CA 1
ATOM 615 C C . THR A 1 110 ? -23.324 -7.941 -0.346 1.00 35.12 81 THR A C 1
ATOM 616 O O . THR A 1 110 ? -22.763 -8.402 -1.344 1.00 37.67 81 THR A O 1
ATOM 620 N N . GLY A 1 111 ? -24.182 -8.647 0.391 1.00 33.45 82 GLY A N 1
ATOM 621 C CA . GLY A 1 111 ? -24.477 -10.034 0.101 1.00 35.99 82 GLY A CA 1
ATOM 622 C C . GLY A 1 111 ? -23.519 -11.039 0.712 1.00 35.24 82 GLY A C 1
ATOM 623 O O . GLY A 1 111 ? -23.783 -12.246 0.643 1.00 35.24 82 GLY A O 1
ATOM 624 N N . LYS A 1 112 ? -22.408 -10.597 1.290 1.00 30.94 83 LYS A N 1
ATOM 625 C CA . LYS A 1 112 ? -21.492 -11.522 1.944 1.00 31.28 83 LYS A CA 1
ATOM 626 C C . LYS A 1 112 ? -21.887 -11.681 3.409 1.00 30.31 83 LYS A C 1
ATOM 627 O O . LYS A 1 112 ? -22.358 -10.734 4.036 1.00 29.06 83 LYS A O 1
ATOM 633 N N . VAL A 1 113 ? -21.708 -12.897 3.933 1.00 28.52 84 VAL A N 1
ATOM 634 C CA . VAL A 1 113 ? -21.966 -13.231 5.328 1.00 27.84 84 VAL A CA 1
ATOM 635 C C . VAL A 1 113 ? -20.625 -13.324 6.048 1.00 28.73 84 VAL A C 1
ATOM 636 O O . VAL A 1 113 ? -19.681 -13.934 5.536 1.00 30.94 84 VAL A O 1
ATOM 640 N N . TYR A 1 114 ? -20.517 -12.697 7.212 1.00 26.74 85 TYR A N 1
ATOM 641 C CA . TYR A 1 114 ? -19.223 -12.619 7.864 1.00 23.04 85 TYR A CA 1
ATOM 642 C C . TYR A 1 114 ? -19.330 -12.993 9.330 1.00 22.63 85 TYR A C 1
ATOM 643 O O . TYR A 1 114 ? -20.408 -12.978 9.932 1.00 24.25 85 TYR A O 1
ATOM 652 N N . GLY A 1 115 ? -18.180 -13.341 9.888 1.00 22.87 86 GLY A N 1
ATOM 653 C CA . GLY A 1 115 ? -18.059 -13.562 11.321 1.00 22.86 86 GLY A CA 1
ATOM 654 C C . GLY A 1 115 ? -16.632 -13.270 11.713 1.00 23.63 86 GLY A C 1
ATOM 655 O O . GLY A 1 115 ? -15.711 -13.413 10.905 1.00 24.84 86 GLY A O 1
ATOM 656 N N . VAL A 1 116 ? -16.442 -12.819 12.945 1.00 24.27 87 VAL A N 1
ATOM 657 C CA . VAL A 1 116 ? -15.102 -12.504 13.424 1.00 20.39 87 VAL A CA 1
ATOM 658 C C . VAL A 1 116 ? -14.881 -13.218 14.751 1.00 24.54 87 VAL A C 1
ATOM 659 O O . VAL A 1 116 ? -15.794 -13.314 15.582 1.00 20.17 87 VAL A O 1
ATOM 663 N N . ALA A 1 117 ? -13.677 -13.759 14.931 1.00 24.74 88 ALA A N 1
ATOM 664 C CA . ALA A 1 117 ? -13.339 -14.456 16.162 1.00 25.93 88 ALA A CA 1
ATOM 665 C C . ALA A 1 117 ? -11.895 -14.131 16.517 1.00 23.57 88 ALA A C 1
ATOM 666 O O . ALA A 1 117 ? -11.120 -13.669 15.676 1.00 25.76 88 ALA A O 1
ATOM 668 N N . GLY A 1 118 ? -11.527 -14.358 17.776 1.00 24.73 89 GLY A N 1
ATOM 669 C CA . GLY A 1 118 ? -10.167 -14.075 18.177 1.00 22.96 89 GLY A CA 1
ATOM 670 C C . GLY A 1 118 ? -9.810 -14.746 19.483 1.00 26.51 89 GLY A C 1
ATOM 671 O O . GLY A 1 118 ? -10.667 -14.966 20.343 1.00 22.20 89 GLY A O 1
ATOM 672 N N . SER A 1 119 ? -8.540 -15.093 19.608 1.00 26.08 90 SER A N 1
ATOM 673 C CA . SER A 1 119 ? -7.974 -15.484 20.891 1.00 24.52 90 SER A CA 1
ATOM 674 C C . SER A 1 119 ? -7.143 -14.315 21.401 1.00 25.71 90 SER A C 1
ATOM 675 O O . SER A 1 119 ? -6.349 -13.736 20.651 1.00 23.75 90 SER A O 1
ATOM 678 N N . GLY A 1 120 ? -7.365 -13.943 22.656 1.00 25.16 91 GLY A N 1
ATOM 679 C CA . GLY A 1 120 ? -6.617 -12.876 23.265 1.00 22.62 91 GLY A CA 1
ATOM 680 C C . GLY A 1 120 ? -6.434 -13.220 24.733 1.00 22.90 91 GLY A C 1
ATOM 681 O O . GLY A 1 120 ? -6.510 -14.387 25.123 1.00 28.42 91 GLY A O 1
ATOM 682 N N . ASP A 1 121 ? -6.247 -12.212 25.560 1.00 22.82 92 ASP A N 1
ATOM 683 C CA . ASP A 1 121 ? -5.923 -12.423 26.968 1.00 23.11 92 ASP A CA 1
ATOM 684 C C . ASP A 1 121 ? -6.786 -11.496 27.803 1.00 25.30 92 ASP A C 1
ATOM 685 O O . ASP A 1 121 ? -6.629 -10.273 27.728 1.00 27.34 92 ASP A O 1
ATOM 690 N N . LYS A 1 122 ? -7.683 -12.079 28.613 1.00 26.40 93 LYS A N 1
ATOM 691 C CA . LYS A 1 122 ? -8.576 -11.276 29.449 1.00 28.75 93 LYS A CA 1
ATOM 692 C C . LYS A 1 122 ? -7.833 -10.385 30.440 1.00 28.37 93 LYS A C 1
ATOM 693 O O . LYS A 1 122 ? -8.409 -9.398 30.907 1.00 22.81 93 LYS A O 1
ATOM 699 N N . PHE A 1 123 ? -6.558 -10.667 30.734 1.00 25.74 94 PHE A N 1
ATOM 700 C CA . PHE A 1 123 ? -5.812 -9.786 31.642 1.00 27.74 94 PHE A CA 1
ATOM 701 C C . PHE A 1 123 ? -5.726 -8.354 31.112 1.00 35.51 94 PHE A C 1
ATOM 702 O O . PHE A 1 123 ? -5.563 -7.410 31.898 1.00 27.43 94 PHE A O 1
ATOM 710 N N . TYR A 1 124 ? -5.860 -8.158 29.796 1.00 27.10 95 TYR A N 1
ATOM 711 C CA . TYR A 1 124 ? -5.795 -6.809 29.240 1.00 26.73 95 TYR A CA 1
ATOM 712 C C . TYR A 1 124 ? -7.132 -6.076 29.325 1.00 32.57 95 TYR A C 1
ATOM 713 O O . TYR A 1 124 ? -7.276 -5.003 28.731 1.00 31.49 95 TYR A O 1
ATOM 722 N N . GLY A 1 125 ? -8.099 -6.624 30.052 1.00 34.50 96 GLY A N 1
ATOM 723 C CA . GLY A 1 125 ? -9.271 -5.850 30.436 1.00 29.39 96 GLY A CA 1
ATOM 724 C C . GLY A 1 125 ? -10.048 -5.336 29.246 1.00 28.67 96 GLY A C 1
ATOM 725 O O . GLY A 1 125 ? -10.479 -6.100 28.377 1.00 31.25 96 GLY A O 1
ATOM 726 N N . GLU A 1 126 ? -10.231 -4.018 29.187 1.00 27.36 97 GLU A N 1
ATOM 727 C CA . GLU A 1 126 ? -11.022 -3.440 28.110 1.00 31.14 97 GLU A CA 1
ATOM 728 C C . GLU A 1 126 ? -10.309 -3.495 26.777 1.00 33.81 97 GLU A C 1
ATOM 729 O O . GLU A 1 126 ? -10.901 -3.115 25.766 1.00 32.72 97 GLU A O 1
ATOM 735 N N . TYR A 1 127 ? -9.073 -3.976 26.745 1.00 28.96 98 TYR A N 1
ATOM 736 C CA . TYR A 1 127 ? -8.365 -4.238 25.501 1.00 29.28 98 TYR A CA 1
ATOM 737 C C . TYR A 1 127 ? -8.448 -5.701 25.083 1.00 25.72 98 TYR A C 1
ATOM 738 O O . TYR A 1 127 ? -7.748 -6.112 24.149 1.00 32.12 98 TYR A O 1
ATOM 747 N N . PHE A 1 128 ? -9.274 -6.500 25.766 1.00 26.07 99 PHE A N 1
ATOM 748 C CA . PHE A 1 128 ? -9.477 -7.904 25.432 1.00 26.08 99 PHE A CA 1
ATOM 749 C C . PHE A 1 128 ? -10.022 -8.084 24.019 1.00 26.42 99 PHE A C 1
ATOM 750 O O . PHE A 1 128 ? -11.153 -7.690 23.730 1.00 25.90 99 PHE A O 1
ATOM 758 N N . ASN A 1 129 ? -9.233 -8.684 23.136 1.00 26.06 100 ASN A N 1
ATOM 759 C CA . ASN A 1 129 ? -9.694 -9.038 21.784 1.00 27.08 100 ASN A CA 1
ATOM 760 C C . ASN A 1 129 ? -10.252 -7.835 21.020 1.00 27.13 100 ASN A C 1
ATOM 761 O O . ASN A 1 129 ? -11.214 -7.958 20.269 1.00 28.92 100 ASN A O 1
ATOM 766 N N . THR A 1 130 ? -9.652 -6.655 21.204 1.00 24.55 101 THR A N 1
ATOM 767 C CA . THR A 1 130 ? -10.141 -5.479 20.487 1.00 25.29 101 THR A CA 1
ATOM 768 C C . THR A 1 130 ? -10.047 -5.661 18.970 1.00 29.00 101 THR A C 1
ATOM 769 O O . THR A 1 130 ? -10.796 -5.030 18.220 1.00 22.45 101 THR A O 1
ATOM 773 N N . THR A 1 131 ? -9.128 -6.497 18.499 1.00 24.46 102 THR A N 1
ATOM 774 C CA . THR A 1 131 ? -9.017 -6.691 17.057 1.00 23.87 102 THR A CA 1
ATOM 775 C C . THR A 1 131 ? -10.287 -7.313 16.487 1.00 30.51 102 THR A C 1
ATOM 776 O O . THR A 1 131 ? -10.683 -7.002 15.353 1.00 27.91 102 THR A O 1
ATOM 780 N N . VAL A 1 132 ? -10.939 -8.181 17.263 1.00 23.39 103 VAL A N 1
ATOM 781 C CA . VAL A 1 132 ? -12.213 -8.752 16.849 1.00 28.08 103 VAL A CA 1
ATOM 782 C C . VAL A 1 132 ? -13.240 -7.653 16.634 1.00 28.19 103 VAL A C 1
ATOM 783 O O . VAL A 1 132 ? -13.965 -7.648 15.630 1.00 28.91 103 VAL A O 1
ATOM 787 N N . ASP A 1 133 ? -13.292 -6.682 17.555 1.00 24.91 104 ASP A N 1
ATOM 788 C CA . ASP A 1 133 ? -14.219 -5.564 17.415 1.00 25.05 104 ASP A CA 1
ATOM 789 C C . ASP A 1 133 ? -13.894 -4.722 16.191 1.00 27.26 104 ASP A C 1
ATOM 790 O O . ASP A 1 133 ? -14.805 -4.261 15.490 1.00 29.69 104 ASP A O 1
ATOM 795 N N . HIS A 1 134 ? -12.603 -4.503 15.915 1.00 24.13 105 HIS A N 1
ATOM 796 C CA . HIS A 1 134 ? -12.233 -3.721 14.734 1.00 24.82 105 HIS A CA 1
ATOM 797 C C . HIS A 1 134 ? -12.655 -4.420 13.445 1.00 25.57 105 HIS A C 1
ATOM 798 O O . HIS A 1 134 ? -13.189 -3.781 12.531 1.00 29.11 105 HIS A O 1
ATOM 805 N N . PHE A 1 135 ? -12.404 -5.728 13.336 1.00 26.28 106 PHE A N 1
ATOM 806 C CA . PHE A 1 135 ? -12.761 -6.406 12.092 1.00 25.49 106 PHE A CA 1
ATOM 807 C C . PHE A 1 135 ? -14.266 -6.519 11.928 1.00 30.62 106 PHE A C 1
ATOM 808 O O . PHE A 1 135 ? -14.773 -6.441 10.799 1.00 25.41 106 PHE A O 1
ATOM 816 N N . ASP A 1 136 ? -14.993 -6.696 13.033 1.00 26.74 107 ASP A N 1
ATOM 817 C CA . ASP A 1 136 ? -16.447 -6.709 12.949 1.00 26.42 107 ASP A CA 1
ATOM 818 C C . ASP A 1 136 ? -16.972 -5.367 12.450 1.00 33.84 107 ASP A C 1
ATOM 819 O O . ASP A 1 136 ? -17.846 -5.313 11.571 1.00 32.63 107 ASP A O 1
ATOM 824 N N . ASP A 1 137 ? -16.439 -4.271 12.992 1.00 31.67 108 ASP A N 1
ATOM 825 C CA . ASP A 1 137 ? -16.772 -2.951 12.461 1.00 37.24 108 ASP A CA 1
ATOM 826 C C . ASP A 1 137 ? -16.377 -2.818 10.989 1.00 30.80 108 ASP A C 1
ATOM 827 O O . ASP A 1 137 ? -17.124 -2.242 10.194 1.00 33.36 108 ASP A O 1
ATOM 832 N N . ALA A 1 138 ? -15.204 -3.323 10.599 1.00 28.81 109 ALA A N 1
ATOM 833 C CA . ALA A 1 138 ? -14.804 -3.167 9.202 1.00 31.59 109 ALA A CA 1
ATOM 834 C C . ALA A 1 138 ? -15.776 -3.881 8.270 1.00 38.68 109 ALA A C 1
ATOM 835 O O . ALA A 1 138 ? -16.128 -3.360 7.199 1.00 35.53 109 ALA A O 1
ATOM 837 N N . PHE A 1 139 ? -16.199 -5.091 8.647 1.00 23.60 110 PHE A N 1
ATOM 838 C CA . PHE A 1 139 ? -17.174 -5.809 7.832 1.00 33.09 110 PHE A CA 1
ATOM 839 C C . PHE A 1 139 ? -18.481 -5.034 7.747 1.00 33.59 110 PHE A C 1
ATOM 840 O O . PHE A 1 139 ? -19.143 -5.023 6.701 1.00 31.72 110 PHE A O 1
ATOM 848 N N . LYS A 1 140 ? -18.864 -4.372 8.842 1.00 37.51 111 LYS A N 1
ATOM 849 C CA . LYS A 1 140 ? -20.084 -3.572 8.845 1.00 35.89 111 LYS A CA 1
ATOM 850 C C . LYS A 1 140 ? -19.995 -2.422 7.849 1.00 33.45 111 LYS A C 1
ATOM 851 O O . LYS A 1 140 ? -20.922 -2.210 7.060 1.00 36.58 111 LYS A O 1
ATOM 857 N N . LYS A 1 141 ? -18.891 -1.658 7.873 1.00 37.85 112 LYS A N 1
ATOM 858 C CA . LYS A 1 141 ? -18.728 -0.576 6.899 1.00 42.48 112 LYS A CA 1
ATOM 859 C C . LYS A 1 141 ? -18.711 -1.110 5.473 1.00 40.33 112 LYS A C 1
ATOM 860 O O . LYS A 1 141 ? -19.161 -0.429 4.546 1.00 38.78 112 LYS A O 1
ATOM 866 N N . ALA A 1 142 ? -18.168 -2.307 5.274 1.00 35.56 113 ALA A N 1
ATOM 867 C CA . ALA A 1 142 ? -18.129 -2.891 3.944 1.00 35.54 113 ALA A CA 1
ATOM 868 C C . ALA A 1 142 ? -19.501 -3.334 3.465 1.00 37.60 113 ALA A C 1
ATOM 869 O O . ALA A 1 142 ? -19.645 -3.672 2.285 1.00 35.90 113 ALA A O 1
ATOM 871 N N . GLY A 1 143 ? -20.501 -3.358 4.345 1.00 32.69 114 GLY A N 1
ATOM 872 C CA . GLY A 1 143 ? -21.834 -3.761 3.958 1.00 32.50 114 GLY A CA 1
ATOM 873 C C . GLY A 1 143 ? -22.133 -5.233 4.086 1.00 35.29 114 GLY A C 1
ATOM 874 O O . GLY A 1 143 ? -23.226 -5.655 3.690 1.00 34.45 114 GLY A O 1
ATOM 875 N N . ALA A 1 144 ? -21.216 -6.029 4.642 1.00 34.19 115 ALA A N 1
ATOM 876 C CA . ALA A 1 144 ? -21.488 -7.449 4.828 1.00 31.59 115 ALA A CA 1
ATOM 877 C C . ALA A 1 144 ? -22.498 -7.652 5.949 1.00 32.18 115 ALA A C 1
ATOM 878 O O . ALA A 1 144 ? -22.727 -6.777 6.787 1.00 34.97 115 ALA A O 1
ATOM 880 N N . THR A 1 145 ? -23.107 -8.834 5.948 1.00 32.58 116 THR A N 1
ATOM 881 C CA . THR A 1 145 ? -24.148 -9.206 6.899 1.00 28.26 116 THR A CA 1
ATOM 882 C C . THR A 1 145 ? -23.542 -10.124 7.950 1.00 27.64 116 THR A C 1
ATOM 883 O O . THR A 1 145 ? -22.969 -11.161 7.610 1.00 32.36 116 THR A O 1
ATOM 887 N N . SER A 1 146 ? -23.664 -9.747 9.217 1.00 32.70 117 SER A N 1
ATOM 888 C CA . SER A 1 146 ? -23.157 -10.606 10.278 1.00 27.83 117 SER A CA 1
ATOM 889 C C . SER A 1 146 ? -23.948 -11.906 10.302 1.00 31.68 117 SER A C 1
ATOM 890 O O . SER A 1 146 ? -25.181 -11.898 10.353 1.00 30.46 117 SER A O 1
ATOM 893 N N . GLY A 1 147 ? -23.234 -13.021 10.240 1.00 25.10 118 GLY A N 1
ATOM 894 C CA . GLY A 1 147 ? -23.867 -14.320 10.303 1.00 28.16 118 GLY A CA 1
ATOM 895 C C . GLY A 1 147 ? -23.844 -14.938 11.690 1.00 30.86 118 GLY A C 1
ATOM 896 O O . GLY A 1 147 ? -24.479 -15.972 11.909 1.00 31.51 118 GLY A O 1
ATOM 897 N N . ALA A 1 148 ? -23.142 -14.318 12.637 1.00 27.97 119 ALA A N 1
ATOM 898 C CA . ALA A 1 148 ? -23.030 -14.887 13.982 1.00 34.79 119 ALA A CA 1
ATOM 899 C C . ALA A 1 148 ? -22.391 -13.875 14.928 1.00 26.31 119 ALA A C 1
ATOM 900 O O . ALA A 1 148 ? -21.601 -13.028 14.509 1.00 26.87 119 ALA A O 1
ATOM 902 N N . GLU A 1 149 ? -22.759 -13.968 16.204 1.00 20.16 120 GLU A N 1
ATOM 903 C CA . GLU A 1 149 ? -22.142 -13.128 17.224 1.00 31.09 120 GLU A CA 1
ATOM 904 C C . GLU A 1 149 ? -20.641 -13.377 17.269 1.00 26.07 120 GLU A C 1
ATOM 905 O O . GLU A 1 149 ? -20.201 -14.531 17.253 1.00 27.05 120 GLU A O 1
ATOM 911 N N . LYS A 1 150 ? -19.861 -12.293 17.338 1.00 23.12 121 LYS A N 1
ATOM 912 C CA . LYS A 1 150 ? -18.410 -12.408 17.377 1.00 24.75 121 LYS A CA 1
ATOM 913 C C . LYS A 1 150 ? -17.975 -13.252 18.573 1.00 29.54 121 LYS A C 1
ATOM 914 O O . LYS A 1 150 ? -18.625 -13.261 19.625 1.00 29.60 121 LYS A O 1
ATOM 920 N N . VAL A 1 151 ? -16.873 -13.989 18.407 1.00 25.47 122 VAL A N 1
ATOM 921 C CA . VAL A 1 151 ? -16.421 -14.926 19.435 1.00 25.32 122 VAL A CA 1
ATOM 922 C C . VAL A 1 151 ? -15.061 -14.472 19.963 1.00 25.86 122 VAL A C 1
ATOM 923 O O . VAL A 1 151 ? -14.089 -14.364 19.205 1.00 25.67 122 VAL A O 1
ATOM 927 N N . LYS A 1 152 ? -14.988 -14.252 21.271 1.00 27.95 123 LYS A N 1
ATOM 928 C CA . LYS A 1 152 ? -13.797 -13.747 21.944 1.00 25.73 123 LYS A CA 1
ATOM 929 C C . LYS A 1 152 ? -13.290 -14.828 22.888 1.00 29.77 123 LYS A C 1
ATOM 930 O O . LYS A 1 152 ? -13.953 -15.163 23.875 1.00 27.44 123 LYS A O 1
ATOM 936 N N . ILE A 1 153 ? -12.121 -15.366 22.588 1.00 28.68 124 ILE A N 1
ATOM 937 C CA . ILE A 1 153 ? -11.574 -16.502 23.313 1.00 29.04 124 ILE A CA 1
ATOM 938 C C . ILE A 1 153 ? -10.408 -16.028 24.170 1.00 28.03 124 ILE A C 1
ATOM 939 O O . ILE A 1 153 ? -9.633 -15.151 23.761 1.00 25.29 124 ILE A O 1
ATOM 944 N N . ASP A 1 154 ? -10.293 -16.601 25.366 1.00 26.03 125 ASP A N 1
ATOM 945 C CA . ASP A 1 154 ? -9.167 -16.319 26.255 1.00 25.75 125 ASP A CA 1
ATOM 946 C C . ASP A 1 154 ? -8.082 -17.369 26.021 1.00 27.95 125 ASP A C 1
ATOM 947 O O . ASP A 1 154 ? -8.238 -18.532 26.412 1.00 38.02 125 ASP A O 1
ATOM 952 N N . LEU A 1 155 ? -6.994 -16.959 25.370 1.00 26.96 126 LEU A N 1
ATOM 953 C CA . LEU A 1 155 ? -5.787 -17.776 25.182 1.00 28.50 126 LEU A CA 1
ATOM 954 C C . LEU A 1 155 ? -6.158 -18.995 24.346 1.00 34.43 126 LEU A C 1
ATOM 955 O O . LEU A 1 155 ? -6.722 -18.838 23.245 1.00 32.79 126 LEU A O 1
ATOM 960 N N . GLU A 1 156 ? -5.859 -20.221 24.803 1.00 33.38 127 GLU A N 1
ATOM 961 C CA . GLU A 1 156 ? -6.079 -21.390 23.974 1.00 35.27 127 GLU A CA 1
ATOM 962 C C . GLU A 1 156 ? -7.553 -21.772 23.985 1.00 40.17 127 GLU A C 1
ATOM 963 O O . GLU A 1 156 ? -8.218 -21.654 25.018 1.00 36.16 127 GLU A O 1
ATOM 969 N N . PRO A 1 157 ? -8.083 -22.225 22.851 1.00 34.60 128 PRO A N 1
ATOM 970 C CA . PRO A 1 157 ? -9.484 -22.661 22.819 1.00 36.07 128 PRO A CA 1
ATOM 971 C C . PRO A 1 157 ? -9.638 -24.007 23.511 1.00 42.35 128 PRO A C 1
ATOM 972 O O . PRO A 1 157 ? -8.901 -24.951 23.230 1.00 38.66 128 PRO A O 1
ATOM 976 N N . TYR A 1 158 ? -10.590 -24.081 24.437 1.00 36.77 129 TYR A N 1
ATOM 977 C CA . TYR A 1 158 ? -10.920 -25.314 25.130 1.00 49.08 129 TYR A CA 1
ATOM 978 C C . TYR A 1 158 ? -12.346 -25.747 24.761 1.00 57.40 129 TYR A C 1
ATOM 979 O O . TYR A 1 158 ? -12.923 -25.253 23.779 1.00 44.09 129 TYR A O 1
ATOM 988 N N . GLU A 1 159 ? -12.915 -26.669 25.547 1.00 54.62 130 GLU A N 1
ATOM 989 C CA . GLU A 1 159 ? -14.151 -27.330 25.129 1.00 53.43 130 GLU A CA 1
ATOM 990 C C . GLU A 1 159 ? -15.290 -26.335 24.939 1.00 47.14 130 GLU A C 1
ATOM 991 O O . GLU A 1 159 ? -16.016 -26.396 23.937 1.00 51.27 130 GLU A O 1
ATOM 997 N N . GLU A 1 160 ? -15.465 -25.415 25.891 1.00 37.82 131 GLU A N 1
ATOM 998 C CA . GLU A 1 160 ? -16.503 -24.396 25.766 1.00 47.86 131 GLU A CA 1
ATOM 999 C C . GLU A 1 160 ? -16.265 -23.517 24.542 1.00 40.68 131 GLU A C 1
ATOM 1000 O O . GLU A 1 160 ? -17.195 -23.246 23.777 1.00 38.96 131 GLU A O 1
ATOM 1006 N N . ASP A 1 161 ? -15.026 -23.051 24.351 1.00 36.10 132 ASP A N 1
ATOM 1007 C CA . ASP A 1 161 ? -14.697 -22.264 23.161 1.00 41.53 132 ASP A CA 1
ATOM 1008 C C . ASP A 1 161 ? -15.014 -23.027 21.881 1.00 39.62 132 ASP A C 1
ATOM 1009 O O . ASP A 1 161 ? -15.515 -22.448 20.904 1.00 34.88 132 ASP A O 1
ATOM 1014 N N . ILE A 1 162 ? -14.733 -24.331 21.870 1.00 36.17 133 ILE A N 1
ATOM 1015 C CA . ILE A 1 162 ? -14.996 -25.146 20.689 1.00 35.43 133 ILE A CA 1
ATOM 1016 C C . ILE A 1 162 ? -16.487 -25.202 20.397 1.00 39.28 133 ILE A C 1
ATOM 1017 O O . ILE A 1 162 ? -16.916 -25.049 19.242 1.00 38.73 133 ILE A O 1
ATOM 1022 N N . GLU A 1 163 ? -17.307 -25.394 21.436 1.00 41.68 134 GLU A N 1
ATOM 1023 C CA . GLU A 1 163 ? -18.745 -25.394 21.210 1.00 37.25 134 GLU A CA 1
ATOM 1024 C C . GLU A 1 163 ? -19.207 -24.034 20.701 1.00 33.14 134 GLU A C 1
ATOM 1025 O O . GLU A 1 163 ? -20.022 -23.958 19.783 1.00 32.49 134 GLU A O 1
ATOM 1031 N N . ARG A 1 164 ? -18.669 -22.944 21.259 1.00 33.72 135 ARG A N 1
ATOM 1032 C CA . ARG A 1 164 ? -19.033 -21.608 20.784 1.00 33.41 135 ARG A CA 1
ATOM 1033 C C . ARG A 1 164 ? -18.626 -21.396 19.327 1.00 29.05 135 ARG A C 1
ATOM 1034 O O . ARG A 1 164 ? -19.374 -20.785 18.557 1.00 31.27 135 ARG A O 1
ATOM 1042 N N . LEU A 1 165 ? -17.449 -21.890 18.928 1.00 31.09 136 LEU A N 1
ATOM 1043 C CA . LEU A 1 165 ? -17.037 -21.773 17.531 1.00 31.30 136 LEU A CA 1
ATOM 1044 C C . LEU A 1 165 ? -17.877 -22.652 16.605 1.00 35.02 136 LEU A C 1
ATOM 1045 O O . LEU A 1 165 ? -17.993 -22.352 15.413 1.00 32.31 136 LEU A O 1
ATOM 1050 N N . ASN A 1 166 ? -18.480 -23.717 17.125 1.00 34.39 137 ASN A N 1
ATOM 1051 C CA . ASN A 1 166 ? -19.393 -24.507 16.306 1.00 33.13 137 ASN A CA 1
ATOM 1052 C C . ASN A 1 166 ? -20.708 -23.778 16.079 1.00 32.82 137 ASN A C 1
ATOM 1053 O O . ASN A 1 166 ? -21.235 -23.778 14.962 1.00 36.26 137 ASN A O 1
ATOM 1058 N N . LYS A 1 167 ? -21.277 -23.176 17.127 1.00 33.05 138 LYS A N 1
ATOM 1059 C CA . LYS A 1 167 ? -22.476 -22.366 16.929 1.00 36.05 138 LYS A CA 1
ATOM 1060 C C . LYS A 1 167 ? -22.195 -21.194 15.996 1.00 33.30 138 LYS A C 1
ATOM 1061 O O . LYS A 1 167 ? -23.023 -20.859 15.138 1.00 33.51 138 LYS A O 1
ATOM 1067 N N . PHE A 1 168 ? -21.041 -20.543 16.177 1.00 29.63 139 PHE A N 1
ATOM 1068 C CA . PHE A 1 168 ? -20.547 -19.536 15.243 1.00 29.49 139 PHE A CA 1
ATOM 1069 C C . PHE A 1 168 ? -20.650 -20.031 13.800 1.00 28.48 139 PHE A C 1
ATOM 1070 O O . PHE A 1 168 ? -21.317 -19.408 12.969 1.00 30.31 139 PHE A O 1
ATOM 1078 N N . ALA A 1 169 ? -20.045 -21.189 13.503 1.00 28.20 140 ALA A N 1
ATOM 1079 C CA . ALA A 1 169 ? -20.094 -21.741 12.146 1.00 32.73 140 ALA A CA 1
ATOM 1080 C C . ALA A 1 169 ? -21.520 -22.052 11.701 1.00 34.29 140 ALA A C 1
ATOM 1081 O O . ALA A 1 169 ? -21.888 -21.785 10.550 1.00 34.76 140 ALA A O 1
ATOM 1083 N N . GLU A 1 170 ? -22.328 -22.653 12.587 1.00 32.83 141 GLU A N 1
ATOM 1084 C CA . GLU A 1 170 ? -23.720 -22.935 12.254 1.00 33.01 141 GLU A CA 1
ATOM 1085 C C . GLU A 1 170 ? -24.470 -21.657 11.907 1.00 34.50 141 GLU A C 1
ATOM 1086 O O . GLU A 1 170 ? -25.274 -21.634 10.966 1.00 40.04 141 GLU A O 1
ATOM 1092 N N . GLY A 1 171 ? -24.219 -20.582 12.661 1.00 35.18 142 GLY A N 1
ATOM 1093 C CA . GLY A 1 171 ? -24.862 -19.311 12.375 1.00 27.83 142 GLY A CA 1
ATOM 1094 C C . GLY A 1 171 ? -24.508 -18.769 11.001 1.00 31.05 142 GLY A C 1
ATOM 1095 O O . GLY A 1 171 ? -25.376 -18.268 10.279 1.00 36.68 142 GLY A O 1
ATOM 1096 N N . LEU A 1 172 ? -23.230 -18.851 10.626 1.00 28.07 143 LEU A N 1
ATOM 1097 C CA . LEU A 1 172 ? -22.804 -18.353 9.323 1.00 27.72 143 LEU A CA 1
ATOM 1098 C C . LEU A 1 172 ? -23.505 -19.113 8.203 1.00 33.86 143 LEU A C 1
ATOM 1099 O O . LEU A 1 172 ? -24.025 -18.510 7.259 1.00 31.86 143 LEU A O 1
ATOM 1104 N N . VAL A 1 173 ? -23.535 -20.444 8.308 1.00 36.77 144 VAL A N 1
ATOM 1105 C CA . VAL A 1 173 ? -24.142 -21.273 7.267 1.00 36.17 144 VAL A CA 1
ATOM 1106 C C . VAL A 1 173 ? -25.627 -20.963 7.141 1.00 39.12 144 VAL A C 1
ATOM 1107 O O . VAL A 1 173 ? -26.131 -20.694 6.045 1.00 39.28 144 VAL A O 1
ATOM 1111 N N . LYS A 1 174 ? -26.354 -20.981 8.259 1.00 35.45 145 LYS A N 1
ATOM 1112 C CA . LYS A 1 174 ? -27.781 -20.690 8.172 1.00 39.97 145 LYS A CA 1
ATOM 1113 C C . LYS A 1 174 ? -28.026 -19.295 7.604 1.00 47.65 145 LYS A C 1
ATOM 1114 O O . LYS A 1 174 ? -28.893 -19.112 6.736 1.00 40.75 145 LYS A O 1
ATOM 1120 N N . THR A 1 175 ? -27.230 -18.308 8.034 1.00 34.64 146 THR A N 1
ATOM 1121 C CA . THR A 1 175 ? -27.378 -16.955 7.505 1.00 36.88 146 THR A CA 1
ATOM 1122 C C . THR A 1 175 ? -27.094 -16.915 6.009 1.00 38.43 146 THR A C 1
ATOM 1123 O O . THR A 1 175 ? -27.827 -16.273 5.248 1.00 39.76 146 THR A O 1
ATOM 1127 N N . ALA A 1 176 ? -26.034 -17.599 5.564 1.00 33.92 147 ALA A N 1
ATOM 1128 C CA . ALA A 1 176 ? -25.670 -17.569 4.153 1.00 39.60 147 ALA A CA 1
ATOM 1129 C C . ALA A 1 176 ? -26.577 -18.432 3.291 1.00 45.67 147 ALA A C 1
ATOM 1130 O O . ALA A 1 176 ? -26.672 -18.188 2.088 1.00 45.81 147 ALA A O 1
ATOM 1132 N N . SER A 1 177 ? -27.248 -19.419 3.869 1.00 44.29 148 SER A N 1
ATOM 1133 C CA . SER A 1 177 ? -28.099 -20.298 3.079 1.00 52.68 148 SER A CA 1
ATOM 1134 C C . SER A 1 177 ? -29.572 -19.981 3.317 1.00 57.25 148 SER A C 1
ATOM 1135 O O . SER A 1 177 ? -30.209 -19.319 2.492 1.00 64.42 148 SER A O 1
ATOM 1138 N N . MET B 1 30 ? -6.584 -33.532 54.135 1.00 59.14 1 MET B N 1
ATOM 1139 C CA . MET B 1 30 ? -7.556 -33.788 53.075 1.00 62.15 1 MET B CA 1
ATOM 1140 C C . MET B 1 30 ? -6.881 -34.179 51.751 1.00 58.10 1 MET B C 1
ATOM 1141 O O . MET B 1 30 ? -6.837 -35.358 51.391 1.00 50.15 1 MET B O 1
ATOM 1146 N N . LEU B 1 31 ? -6.355 -33.184 51.039 1.00 58.93 2 LEU B N 1
ATOM 1147 C CA . LEU B 1 31 ? -5.848 -33.351 49.683 1.00 54.87 2 LEU B CA 1
ATOM 1148 C C . LEU B 1 31 ? -4.325 -33.302 49.651 1.00 55.71 2 LEU B C 1
ATOM 1149 O O . LEU B 1 31 ? -3.689 -32.545 50.398 1.00 43.15 2 LEU B O 1
ATOM 1154 N N . THR B 1 32 ? -3.747 -34.112 48.760 1.00 45.55 3 THR B N 1
ATOM 1155 C CA . THR B 1 32 ? -2.307 -34.170 48.556 1.00 53.97 3 THR B CA 1
ATOM 1156 C C . THR B 1 32 ? -1.980 -33.916 47.090 1.00 56.01 3 THR B C 1
ATOM 1157 O O . THR B 1 32 ? -2.725 -34.322 46.189 1.00 42.85 3 THR B O 1
ATOM 1161 N N . ALA B 1 33 ? -0.847 -33.247 46.864 1.00 44.39 4 ALA B N 1
ATOM 1162 C CA . ALA B 1 33 ? -0.397 -32.914 45.522 1.00 49.20 4 ALA B CA 1
ATOM 1163 C C . ALA B 1 33 ? 1.101 -33.143 45.404 1.00 51.16 4 ALA B C 1
ATOM 1164 O O . ALA B 1 33 ? 1.858 -32.878 46.343 1.00 44.87 4 ALA B O 1
ATOM 1166 N N . HIS B 1 34 ? 1.520 -33.641 44.244 1.00 36.66 5 HIS B N 1
ATOM 1167 C CA . HIS B 1 34 ? 2.928 -33.722 43.882 1.00 36.40 5 HIS B CA 1
ATOM 1168 C C . HIS B 1 34 ? 3.128 -32.904 42.610 1.00 41.68 5 HIS B C 1
ATOM 1169 O O . HIS B 1 34 ? 2.466 -33.165 41.595 1.00 39.96 5 HIS B O 1
ATOM 1176 N N . VAL B 1 35 ? 4.013 -31.903 42.666 1.00 37.58 6 VAL B N 1
ATOM 1177 C CA . VAL B 1 35 ? 4.353 -31.106 41.489 1.00 44.52 6 VAL B CA 1
ATOM 1178 C C . VAL B 1 35 ? 5.796 -31.400 41.091 1.00 44.73 6 VAL B C 1
ATOM 1179 O O . VAL B 1 35 ? 6.701 -31.394 41.937 1.00 37.35 6 VAL B O 1
ATOM 1183 N N . VAL B 1 36 ? 5.993 -31.680 39.802 1.00 40.91 7 VAL B N 1
ATOM 1184 C CA . VAL B 1 36 ? 7.279 -32.066 39.241 1.00 39.16 7 VAL B CA 1
ATOM 1185 C C . VAL B 1 36 ? 7.705 -31.006 38.233 1.00 41.79 7 VAL B C 1
ATOM 1186 O O . VAL B 1 36 ? 6.897 -30.572 37.407 1.00 40.65 7 VAL B O 1
ATOM 1190 N N . TYR B 1 37 ? 8.982 -30.613 38.278 1.00 41.42 8 TYR B N 1
ATOM 1191 C CA . TYR B 1 37 ? 9.509 -29.613 37.358 1.00 37.45 8 TYR B CA 1
ATOM 1192 C C . TYR B 1 37 ? 10.744 -30.116 36.620 1.00 37.52 8 TYR B C 1
ATOM 1193 O O . TYR B 1 37 ? 11.546 -30.895 37.150 1.00 33.06 8 TYR B O 1
ATOM 1202 N N . ALA B 1 38 ? 10.884 -29.644 35.383 1.00 30.88 9 ALA B N 1
ATOM 1203 C CA . ALA B 1 38 ? 12.106 -29.755 34.601 1.00 31.18 9 ALA B CA 1
ATOM 1204 C C . ALA B 1 38 ? 12.612 -28.349 34.306 1.00 40.25 9 ALA B C 1
ATOM 1205 O O . ALA B 1 38 ? 11.836 -27.495 33.864 1.00 35.67 9 ALA B O 1
ATOM 1207 N N . THR B 1 39 ? 13.909 -28.111 34.521 1.00 35.40 10 THR B N 1
ATOM 1208 C CA . THR B 1 39 ? 14.447 -26.770 34.350 1.00 29.11 10 THR B CA 1
ATOM 1209 C C . THR B 1 39 ? 15.935 -26.831 34.026 1.00 38.00 10 THR B C 1
ATOM 1210 O O . THR B 1 39 ? 16.641 -27.760 34.431 1.00 29.91 10 THR B O 1
ATOM 1214 N N . MET B 1 40 ? 16.392 -25.849 33.252 1.00 29.63 11 MET B N 1
ATOM 1215 C CA . MET B 1 40 ? 17.818 -25.573 33.084 1.00 31.87 11 MET B CA 1
ATOM 1216 C C . MET B 1 40 ? 18.239 -24.233 33.672 1.00 33.83 11 MET B C 1
ATOM 1217 O O . MET B 1 40 ? 19.253 -24.169 34.374 1.00 31.63 11 MET B O 1
ATOM 1222 N N . THR B 1 41 ? 17.486 -23.151 33.427 1.00 28.41 12 THR B N 1
ATOM 1223 C CA . THR B 1 41 ? 17.848 -21.835 33.945 1.00 27.34 12 THR B CA 1
ATOM 1224 C C . THR B 1 41 ? 16.896 -21.338 35.034 1.00 29.76 12 THR B C 1
ATOM 1225 O O . THR B 1 41 ? 16.911 -20.147 35.353 1.00 31.16 12 THR B O 1
ATOM 1229 N N . GLY B 1 42 ? 16.079 -22.215 35.617 1.00 31.61 13 GLY B N 1
ATOM 1230 C CA . GLY B 1 42 ? 15.313 -21.898 36.815 1.00 23.78 13 GLY B CA 1
ATOM 1231 C C . GLY B 1 42 ? 13.862 -21.510 36.585 1.00 31.30 13 GLY B C 1
ATOM 1232 O O . GLY B 1 42 ? 13.057 -21.604 37.522 1.00 31.01 13 GLY B O 1
ATOM 1233 N N . ASN B 1 43 ? 13.497 -21.087 35.370 1.00 25.04 14 ASN B N 1
ATOM 1234 C CA . ASN B 1 43 ? 12.180 -20.476 35.183 1.00 29.06 14 ASN B CA 1
ATOM 1235 C C . ASN B 1 43 ? 11.052 -21.444 35.508 1.00 24.13 14 ASN B C 1
ATOM 1236 O O . ASN B 1 43 ? 10.067 -21.065 36.160 1.00 23.28 14 ASN B O 1
ATOM 1241 N N . ASN B 1 44 ? 11.174 -22.697 35.058 1.00 27.81 15 ASN B N 1
ATOM 1242 C CA . ASN B 1 44 ? 10.104 -23.669 35.267 1.00 27.53 15 ASN B CA 1
ATOM 1243 C C . ASN B 1 44 ? 10.067 -24.190 36.694 1.00 31.02 15 ASN B C 1
ATOM 1244 O O . ASN B 1 44 ? 9.011 -24.630 37.161 1.00 33.27 15 ASN B O 1
ATOM 1249 N N . GLU B 1 45 ? 11.201 -24.178 37.391 1.00 29.18 16 GLU B N 1
ATOM 1250 C CA . GLU B 1 45 ? 11.164 -24.449 38.821 1.00 32.57 16 GLU B CA 1
ATOM 1251 C C . GLU B 1 45 ? 10.384 -23.362 39.546 1.00 32.97 16 GLU B C 1
ATOM 1252 O O . GLU B 1 45 ? 9.572 -23.650 40.431 1.00 31.53 16 GLU B O 1
ATOM 1258 N N . GLU B 1 46 ? 10.614 -22.102 39.163 1.00 30.61 17 GLU B N 1
ATOM 1259 C CA . GLU B 1 46 ? 9.855 -20.993 39.714 1.00 28.91 17 GLU B CA 1
ATOM 1260 C C . GLU B 1 46 ? 8.361 -21.172 39.463 1.00 34.47 17 GLU B C 1
ATOM 1261 O O . GLU B 1 46 ? 7.552 -20.980 40.379 1.00 30.30 17 GLU B O 1
ATOM 1267 N N . VAL B 1 47 ? 7.976 -21.541 38.230 1.00 26.56 18 VAL B N 1
ATOM 1268 C CA . VAL B 1 47 ? 6.563 -21.826 37.950 1.00 28.75 18 VAL B CA 1
ATOM 1269 C C . VAL B 1 47 ? 6.042 -22.883 38.920 1.00 32.23 18 VAL B C 1
ATOM 1270 O O . VAL B 1 47 ? 4.989 -22.716 39.542 1.00 32.86 18 VAL B O 1
ATOM 1274 N N . ALA B 1 48 ? 6.807 -23.963 39.106 1.00 32.02 19 ALA B N 1
ATOM 1275 C CA . ALA B 1 48 ? 6.407 -25.016 40.037 1.00 28.88 19 ALA B CA 1
ATOM 1276 C C . ALA B 1 48 ? 6.329 -24.510 41.474 1.00 39.02 19 ALA B C 1
ATOM 1277 O O . ALA B 1 48 ? 5.414 -24.886 42.220 1.00 35.88 19 ALA B O 1
ATOM 1279 N N . ASN B 1 49 ? 7.289 -23.675 41.892 1.00 34.17 20 ASN B N 1
ATOM 1280 C CA . ASN B 1 49 ? 7.239 -23.130 43.247 1.00 36.03 20 ASN B CA 1
ATOM 1281 C C . ASN B 1 49 ? 5.968 -22.318 43.463 1.00 37.34 20 ASN B C 1
ATOM 1282 O O . ASN B 1 49 ? 5.385 -22.341 44.551 1.00 35.20 20 ASN B O 1
ATOM 1287 N N . ILE B 1 50 ? 5.543 -21.565 42.445 1.00 39.87 21 ILE B N 1
ATOM 1288 C CA . ILE B 1 50 ? 4.328 -20.767 42.579 1.00 36.58 21 ILE B CA 1
ATOM 1289 C C . ILE B 1 50 ? 3.110 -21.673 42.700 1.00 36.04 21 ILE B C 1
ATOM 1290 O O . ILE B 1 50 ? 2.219 -21.428 43.518 1.00 37.70 21 ILE B O 1
ATOM 1295 N N . VAL B 1 51 ? 3.052 -22.729 41.884 1.00 32.01 22 VAL B N 1
ATOM 1296 C CA . VAL B 1 51 ? 1.954 -23.682 41.985 1.00 37.16 22 VAL B CA 1
ATOM 1297 C C . VAL B 1 51 ? 1.914 -24.296 43.377 1.00 43.27 22 VAL B C 1
ATOM 1298 O O . VAL B 1 51 ? 0.840 -24.477 43.964 1.00 38.31 22 VAL B O 1
ATOM 1302 N N . CYS B 1 52 ? 3.087 -24.606 43.936 1.00 36.89 23 CYS B N 1
ATOM 1303 C CA . CYS B 1 52 ? 3.137 -25.250 45.245 1.00 39.48 23 CYS B CA 1
ATOM 1304 C C . CYS B 1 52 ? 2.605 -24.329 46.344 1.00 40.08 23 CYS B C 1
ATOM 1305 O O . CYS B 1 52 ? 1.872 -24.777 47.235 1.00 42.24 23 CYS B O 1
ATOM 1308 N N . ASP B 1 53 ? 2.950 -23.038 46.295 1.00 39.34 24 ASP B N 1
ATOM 1309 C CA . ASP B 1 53 ? 2.444 -22.098 47.296 1.00 47.07 24 ASP B CA 1
ATOM 1310 C C . ASP B 1 53 ? 0.933 -21.906 47.176 1.00 42.63 24 ASP B C 1
ATOM 1311 O O . ASP B 1 53 ? 0.243 -21.772 48.192 1.00 47.81 24 ASP B O 1
ATOM 1316 N N . SER B 1 54 ? 0.406 -21.858 45.945 1.00 42.39 25 SER B N 1
ATOM 1317 C CA . SER B 1 54 ? -1.039 -21.709 45.751 1.00 42.52 25 SER B CA 1
ATOM 1318 C C . SER B 1 54 ? -1.797 -22.890 46.341 1.00 41.64 25 SER B C 1
ATOM 1319 O O . SER B 1 54 ? -2.790 -22.713 47.056 1.00 42.76 25 SER B O 1
ATOM 1322 N N . LEU B 1 55 ? -1.356 -24.107 46.024 1.00 38.54 26 LEU B N 1
ATOM 1323 C CA . LEU B 1 55 ? -1.992 -25.294 46.578 1.00 45.31 26 LEU B CA 1
ATOM 1324 C C . LEU B 1 55 ? -1.895 -25.332 48.100 1.00 52.06 26 LEU B C 1
ATOM 1325 O O . LEU B 1 55 ? -2.862 -25.699 48.779 1.00 48.40 26 LEU B O 1
ATOM 1330 N N . THR B 1 56 ? -0.738 -24.961 48.656 1.00 43.13 27 THR B N 1
ATOM 1331 C CA . THR B 1 56 ? -0.571 -25.016 50.107 1.00 50.87 27 THR B CA 1
ATOM 1332 C C . THR B 1 56 ? -1.523 -24.055 50.811 1.00 54.25 27 THR B C 1
ATOM 1333 O O . THR B 1 56 ? -2.095 -24.389 51.858 1.00 51.09 27 THR B O 1
ATOM 1337 N N . ASN B 1 57 ? -1.706 -22.858 50.248 1.00 47.57 28 ASN B N 1
ATOM 1338 C CA . ASN B 1 57 ? -2.656 -21.913 50.821 1.00 56.66 28 ASN B CA 1
ATOM 1339 C C . ASN B 1 57 ? -4.095 -22.398 50.667 1.00 56.05 28 ASN B C 1
ATOM 1340 O O . ASN B 1 57 ? -4.992 -21.893 51.353 1.00 51.73 28 ASN B O 1
ATOM 1345 N N . LEU B 1 58 ? -4.338 -23.353 49.755 1.00 45.01 29 LEU B N 1
ATOM 1346 C CA . LEU B 1 58 ? -5.628 -24.014 49.606 1.00 50.04 29 LEU B CA 1
ATOM 1347 C C . LEU B 1 58 ? -5.731 -25.278 50.448 1.00 50.89 29 LEU B C 1
ATOM 1348 O O . LEU B 1 58 ? -6.555 -26.147 50.143 1.00 48.97 29 LEU B O 1
ATOM 1353 N N . ASN B 1 59 ? -4.911 -25.395 51.493 1.00 59.50 30 ASN B N 1
ATOM 1354 C CA . ASN B 1 59 ? -4.911 -26.543 52.404 1.00 56.56 30 ASN B CA 1
ATOM 1355 C C . ASN B 1 59 ? -4.765 -27.863 51.642 1.00 57.75 30 ASN B C 1
ATOM 1356 O O . ASN B 1 59 ? -5.568 -28.789 51.769 1.00 64.74 30 ASN B O 1
ATOM 1361 N N . VAL B 1 60 ? -3.715 -27.926 50.826 1.00 48.25 31 VAL B N 1
ATOM 1362 C CA . VAL B 1 60 ? -3.260 -29.164 50.206 1.00 49.28 31 VAL B CA 1
ATOM 1363 C C . VAL B 1 60 ? -1.844 -29.425 50.697 1.00 50.94 31 VAL B C 1
ATOM 1364 O O . VAL B 1 60 ? -1.033 -28.494 50.773 1.00 45.05 31 VAL B O 1
ATOM 1368 N N . LYS B 1 61 ? -1.558 -30.678 51.057 1.00 48.64 32 LYS B N 1
ATOM 1369 C CA . LYS B 1 61 ? -0.188 -31.100 51.340 1.00 52.51 32 LYS B CA 1
ATOM 1370 C C . LYS B 1 61 ? 0.544 -31.315 50.017 1.00 50.46 32 LYS B C 1
ATOM 1371 O O . LYS B 1 61 ? 0.157 -32.178 49.218 1.00 50.92 32 LYS B O 1
ATOM 1377 N N . VAL B 1 62 ? 1.594 -30.529 49.784 1.00 40.78 33 VAL B N 1
ATOM 1378 C CA . VAL B 1 62 ? 2.279 -30.487 48.497 1.00 46.65 33 VAL B CA 1
ATOM 1379 C C . VAL B 1 62 ? 3.674 -31.077 48.637 1.00 46.35 33 VAL B C 1
ATOM 1380 O O . VAL B 1 62 ? 4.458 -30.636 49.485 1.00 53.70 33 VAL B O 1
ATOM 1384 N N . THR B 1 63 ? 3.988 -32.056 47.791 1.00 38.23 34 THR B N 1
ATOM 1385 C CA . THR B 1 63 ? 5.360 -32.496 47.578 1.00 37.96 34 THR B CA 1
ATOM 1386 C C . THR B 1 63 ? 5.851 -31.923 46.252 1.00 43.84 34 THR B C 1
ATOM 1387 O O . THR B 1 63 ? 5.114 -31.916 45.261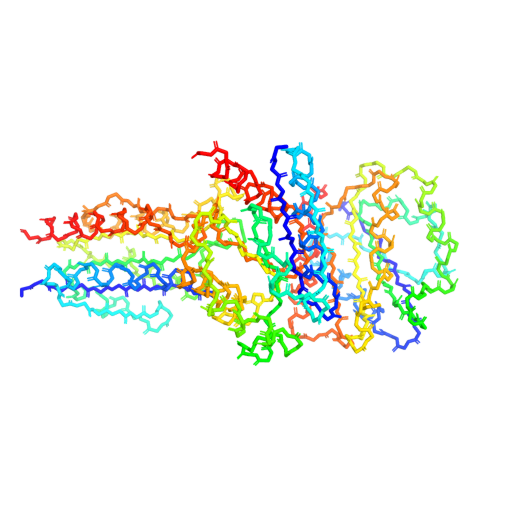 1.00 43.75 34 THR B O 1
ATOM 1391 N N . GLU B 1 64 ? 7.085 -31.418 46.243 1.00 44.22 35 GLU B N 1
ATOM 1392 C CA . GLU B 1 64 ? 7.696 -30.834 45.053 1.00 44.49 35 GLU B CA 1
ATOM 1393 C C . GLU B 1 64 ? 9.056 -31.476 44.814 1.00 44.40 35 GLU B C 1
ATOM 1394 O O . GLU B 1 64 ? 9.826 -31.687 45.758 1.00 43.50 35 GLU B O 1
ATOM 1400 N N . SER B 1 65 ? 9.352 -31.782 43.553 1.00 41.53 36 SER B N 1
ATOM 1401 C CA . SER B 1 65 ? 10.599 -32.460 43.230 1.00 36.33 36 SER B CA 1
ATOM 1402 C C . SER B 1 65 ? 10.945 -32.224 41.763 1.00 41.04 36 SER B C 1
ATOM 1403 O O . SER B 1 65 ? 10.062 -31.973 40.939 1.00 34.57 36 SER B O 1
ATOM 1406 N N . GLU B 1 66 ? 12.243 -32.300 41.458 1.00 37.87 37 GLU B N 1
ATOM 1407 C CA . GLU B 1 66 ? 12.749 -32.216 40.090 1.00 34.85 37 GLU B CA 1
ATOM 1408 C C . GLU B 1 66 ? 12.550 -33.545 39.382 1.00 35.56 37 GLU B C 1
ATOM 1409 O O . GLU B 1 66 ? 12.648 -34.614 39.991 1.00 33.97 37 GLU B O 1
ATOM 1415 N N . ILE B 1 67 ? 12.321 -33.471 38.068 1.00 38.86 38 ILE B N 1
ATOM 1416 C CA . ILE B 1 67 ? 11.747 -34.601 37.341 1.00 40.73 38 ILE B CA 1
ATOM 1417 C C . ILE B 1 67 ? 12.676 -35.813 37.365 1.00 40.41 38 ILE B C 1
ATOM 1418 O O . ILE B 1 67 ? 12.235 -36.936 37.643 1.00 44.15 38 ILE B O 1
ATOM 1423 N N . SER B 1 68 ? 13.968 -35.616 37.097 1.00 41.33 39 SER B N 1
ATOM 1424 C CA . SER B 1 68 ? 14.882 -36.749 36.972 1.00 32.32 39 SER B CA 1
ATOM 1425 C C . SER B 1 68 ? 15.081 -37.475 38.295 1.00 34.85 39 SER B C 1
ATOM 1426 O O . SER B 1 68 ? 15.538 -38.617 38.297 1.00 37.53 39 SER B O 1
ATOM 1429 N N . GLN B 1 69 ? 14.753 -36.835 39.414 1.00 44.14 40 GLN B N 1
ATOM 1430 C CA . GLN B 1 69 ? 14.851 -37.436 40.736 1.00 44.34 40 GLN B CA 1
ATOM 1431 C C . GLN B 1 69 ? 13.502 -37.923 41.250 1.00 45.07 40 GLN B C 1
ATOM 1432 O O . GLN B 1 69 ? 13.363 -38.198 42.445 1.00 43.53 40 GLN B O 1
ATOM 1438 N N . THR B 1 70 ? 12.501 -38.012 40.376 1.00 41.75 41 THR B N 1
ATOM 1439 C CA . THR B 1 70 ? 11.149 -38.410 40.754 1.00 44.89 41 THR B CA 1
ATOM 1440 C C . THR B 1 70 ? 10.783 -39.708 40.042 1.00 48.00 41 THR B C 1
ATOM 1441 O O . THR B 1 70 ? 10.921 -39.809 38.816 1.00 41.48 41 THR B O 1
ATOM 1445 N N . ASP B 1 71 ? 10.322 -40.692 40.816 1.00 41.64 42 ASP B N 1
ATOM 1446 C CA . ASP B 1 71 ? 9.734 -41.922 40.297 1.00 45.39 42 ASP B CA 1
ATOM 1447 C C . ASP B 1 71 ? 8.238 -41.713 40.079 1.00 50.16 42 ASP B C 1
ATOM 1448 O O . ASP B 1 71 ? 7.549 -41.167 40.947 1.00 46.93 42 ASP B O 1
ATOM 1453 N N . VAL B 1 72 ? 7.740 -42.156 38.918 1.00 38.72 43 VAL B N 1
ATOM 1454 C CA . VAL B 1 72 ? 6.303 -42.078 38.645 1.00 50.82 43 VAL B CA 1
ATOM 1455 C C . VAL B 1 72 ? 5.505 -42.800 39.733 1.00 51.82 43 VAL B C 1
ATOM 1456 O O . VAL B 1 72 ? 4.485 -42.292 40.212 1.00 50.00 43 VAL B O 1
ATOM 1460 N N . ALA B 1 73 ? 5.975 -43.977 40.164 1.00 50.67 44 ALA B N 1
ATOM 1461 C CA . ALA B 1 73 ? 5.256 -44.747 41.177 1.00 53.77 44 ALA B CA 1
ATOM 1462 C C . ALA B 1 73 ? 5.149 -44.015 42.515 1.00 57.78 44 ALA B C 1
ATOM 1463 O O . ALA B 1 73 ? 4.281 -44.360 43.328 1.00 48.15 44 ALA B O 1
ATOM 1465 N N . ASP B 1 74 ? 6.016 -43.029 42.771 1.00 52.13 45 ASP B N 1
ATOM 1466 C CA . ASP B 1 74 ? 5.854 -42.134 43.915 1.00 47.29 45 ASP B CA 1
ATOM 1467 C C . ASP B 1 74 ? 4.995 -40.928 43.566 1.00 48.49 45 ASP B C 1
ATOM 1468 O O . ASP B 1 74 ? 4.160 -40.509 44.373 1.00 43.43 45 ASP B O 1
ATOM 1473 N N . PHE B 1 75 ? 5.214 -40.369 42.373 1.00 45.26 46 PHE B N 1
ATOM 1474 C CA . PHE B 1 75 ? 4.415 -39.261 41.863 1.00 50.68 46 PHE B CA 1
ATOM 1475 C C . PHE B 1 75 ? 2.923 -39.542 41.994 1.00 50.24 46 PHE B C 1
ATOM 1476 O O . PHE B 1 75 ? 2.186 -38.768 42.616 1.00 46.98 46 PHE B O 1
ATOM 1484 N N . MET B 1 76 ? 2.469 -40.674 41.442 1.00 52.34 47 MET B N 1
ATOM 1485 C CA . MET B 1 76 ? 1.047 -40.996 41.346 1.00 50.07 47 MET B CA 1
ATOM 1486 C C . MET B 1 76 ? 0.376 -41.235 42.695 1.00 47.00 47 MET B C 1
ATOM 1487 O O . MET B 1 76 ? -0.847 -41.399 42.731 1.00 42.21 47 MET B O 1
ATOM 1492 N N . LYS B 1 77 ? 1.128 -41.271 43.798 1.00 54.55 48 LYS B N 1
ATOM 1493 C CA . LYS B 1 77 ? 0.500 -41.412 45.110 1.00 51.71 48 LYS B CA 1
ATOM 1494 C C . LYS B 1 77 ? -0.405 -40.233 45.463 1.00 55.32 48 LYS B C 1
ATOM 1495 O O . LYS B 1 77 ? -1.331 -40.401 46.264 1.00 59.79 48 LYS B O 1
ATOM 1501 N N . ALA B 1 78 ? -0.170 -39.055 44.888 1.00 44.64 49 ALA B N 1
ATOM 1502 C CA . ALA B 1 78 ? -0.907 -37.864 45.278 1.00 48.06 49 ALA B CA 1
ATOM 1503 C C . ALA B 1 78 ? -2.254 -37.781 44.564 1.00 47.58 49 ALA B C 1
ATOM 1504 O O . ALA B 1 78 ? -2.468 -38.360 43.490 1.00 48.86 49 ALA B O 1
ATOM 1506 N N . ASP B 1 79 ? -3.168 -37.020 45.173 1.00 41.99 50 ASP B N 1
ATOM 1507 C CA . ASP B 1 79 ? -4.468 -36.800 44.545 1.00 47.38 50 ASP B CA 1
ATOM 1508 C C . ASP B 1 79 ? -4.354 -35.878 43.334 1.00 49.09 50 ASP B C 1
ATOM 1509 O O . ASP B 1 79 ? -5.010 -36.115 42.311 1.00 41.67 50 ASP B O 1
ATOM 1514 N N . ILE B 1 80 ? -3.530 -34.828 43.429 1.00 47.57 51 ILE B N 1
ATOM 1515 C CA . ILE B 1 80 ? -3.348 -33.836 42.368 1.00 50.33 51 ILE B CA 1
ATOM 1516 C C . ILE B 1 80 ? -1.920 -33.925 41.847 1.00 40.56 51 ILE B C 1
ATOM 1517 O O . ILE B 1 80 ? -0.959 -33.848 42.627 1.00 36.22 51 ILE B O 1
ATOM 1522 N N . LEU B 1 81 ? -1.781 -34.044 40.527 1.00 35.92 52 LEU B N 1
ATOM 1523 C CA . LEU B 1 81 ? -0.495 -34.256 39.874 1.00 33.37 52 LEU B CA 1
ATOM 1524 C C . LEU B 1 81 ? -0.230 -33.141 38.867 1.00 46.34 52 LEU B C 1
ATOM 1525 O O . LEU B 1 81 ? -1.037 -32.920 37.962 1.00 39.35 52 LEU B O 1
ATOM 1530 N N . VAL B 1 82 ? 0.914 -32.465 39.000 1.00 39.25 53 VAL B N 1
ATOM 1531 C CA . VAL B 1 82 ? 1.252 -31.313 38.169 1.00 37.01 53 VAL B CA 1
ATOM 1532 C C . VAL B 1 82 ? 2.655 -31.493 37.611 1.00 45.89 53 VAL B C 1
ATOM 1533 O O . VAL B 1 82 ? 3.557 -31.945 38.324 1.00 36.53 53 VAL B O 1
ATOM 1537 N N . VAL B 1 83 ? 2.843 -31.121 36.343 1.00 35.58 54 VAL B N 1
ATOM 1538 C CA . VAL B 1 83 ? 4.168 -31.059 35.731 1.00 42.20 54 VAL B CA 1
ATOM 1539 C C . VAL B 1 83 ? 4.396 -29.665 35.140 1.00 38.21 54 VAL B C 1
ATOM 1540 O O . VAL B 1 83 ? 3.543 -29.144 34.412 1.00 35.33 54 VAL B O 1
ATOM 1544 N N . CYS B 1 84 ? 5.545 -29.063 35.464 1.00 37.73 55 CYS B N 1
ATOM 1545 C CA . CYS B 1 84 ? 5.998 -27.790 34.895 1.00 34.06 55 CYS B CA 1
ATOM 1546 C C . CYS B 1 84 ? 7.340 -28.025 34.210 1.00 33.94 55 CYS B C 1
ATOM 1547 O O . CYS B 1 84 ? 8.326 -28.345 34.880 1.00 37.71 55 CYS B O 1
ATOM 1550 N N . ALA B 1 85 ? 7.403 -27.845 32.890 1.00 29.02 56 ALA B N 1
ATOM 1551 C CA . ALA B 1 85 ? 8.609 -28.239 32.170 1.00 32.08 56 ALA B CA 1
ATOM 1552 C C . ALA B 1 85 ? 8.821 -27.344 30.960 1.00 31.65 56 ALA B C 1
ATOM 1553 O O . ALA B 1 85 ? 7.858 -26.884 30.343 1.00 33.87 56 ALA B O 1
ATOM 1555 N N . TYR B 1 86 ? 10.095 -27.123 30.613 1.00 28.58 57 TYR B N 1
ATOM 1556 C CA . TYR B 1 86 ? 10.483 -26.237 29.520 1.00 27.73 57 TYR B CA 1
ATOM 1557 C C . TYR B 1 86 ? 10.400 -26.950 28.179 1.00 35.99 57 TYR B C 1
ATOM 1558 O O . TYR B 1 86 ? 10.330 -28.179 28.095 1.00 34.89 57 TYR B O 1
ATOM 1567 N N . THR B 1 87 ? 10.412 -26.143 27.125 1.00 29.34 58 THR B N 1
ATOM 1568 C CA . THR B 1 87 ? 10.545 -26.601 25.751 1.00 42.10 58 THR B CA 1
ATOM 1569 C C . THR B 1 87 ? 11.912 -26.170 25.254 1.00 43.52 58 THR B C 1
ATOM 1570 O O . THR B 1 87 ? 12.344 -25.046 25.525 1.00 38.74 58 THR B O 1
ATOM 1574 N N . TYR B 1 88 ? 12.599 -27.069 24.552 1.00 42.92 59 TYR B N 1
ATOM 1575 C CA . TYR B 1 88 ? 13.965 -26.832 24.119 1.00 46.62 59 TYR B CA 1
ATOM 1576 C C . TYR B 1 88 ? 14.113 -27.204 22.654 1.00 55.82 59 TYR B C 1
ATOM 1577 O O . TYR B 1 88 ? 13.340 -28.000 22.118 1.00 58.62 59 TYR B O 1
ATOM 1586 N N . ASP B 1 89 ? 15.119 -26.604 22.017 1.00 53.12 60 ASP B N 1
ATOM 1587 C CA . ASP B 1 89 ? 15.624 -27.032 20.710 1.00 65.09 60 ASP B CA 1
ATOM 1588 C C . ASP B 1 89 ? 14.492 -27.273 19.711 1.00 63.76 60 ASP B C 1
ATOM 1589 O O . ASP B 1 89 ? 14.344 -28.360 19.149 1.00 64.01 60 ASP B O 1
ATOM 1594 N N . GLU B 1 90 ? 13.681 -26.236 19.511 1.00 66.74 61 GLU B N 1
ATOM 1595 C CA . GLU B 1 90 ? 12.575 -26.264 18.552 1.00 69.59 61 GLU B CA 1
ATOM 1596 C C . GLU B 1 90 ? 11.681 -27.491 18.768 1.00 65.14 61 GLU B C 1
ATOM 1597 O O . GLU B 1 90 ? 11.581 -28.387 17.928 1.00 72.03 61 GLU B O 1
ATOM 1603 N N . GLY B 1 91 ? 11.043 -27.513 19.935 1.00 47.11 62 GLY B N 1
ATOM 1604 C CA . GLY B 1 91 ? 9.984 -28.456 20.216 1.00 39.52 62 GLY B CA 1
ATOM 1605 C C . GLY B 1 91 ? 10.372 -29.632 21.082 1.00 46.15 62 GLY B C 1
ATOM 1606 O O . GLY B 1 91 ? 9.488 -30.415 21.459 1.00 41.64 62 GLY B O 1
ATOM 1607 N N . ALA B 1 92 ? 11.650 -29.775 21.423 1.00 42.69 63 ALA B N 1
ATOM 1608 C CA . ALA B 1 92 ? 12.091 -30.945 22.168 1.00 39.10 63 ALA B CA 1
ATOM 1609 C C . ALA B 1 92 ? 11.625 -30.878 23.617 1.00 38.78 63 ALA B C 1
ATOM 1610 O O . ALA B 1 92 ? 11.499 -29.801 24.208 1.00 41.37 63 ALA B O 1
ATOM 1612 N N . MET B 1 93 ? 11.361 -32.050 24.178 1.00 36.38 64 MET B N 1
ATOM 1613 C CA . MET B 1 93 ? 11.087 -32.195 25.593 1.00 44.85 64 MET B CA 1
ATOM 1614 C C . MET B 1 93 ? 12.386 -32.246 26.398 1.00 47.34 64 MET B C 1
ATOM 1615 O O . MET B 1 93 ? 13.461 -32.499 25.845 1.00 43.88 64 MET B O 1
ATOM 1620 N N . PRO B 1 94 ? 12.319 -31.985 27.708 1.00 38.34 65 PRO B N 1
ATOM 1621 C CA . PRO B 1 94 ? 13.527 -32.087 28.551 1.00 37.25 65 PRO B CA 1
ATOM 1622 C C . PRO B 1 94 ? 14.095 -33.500 28.546 1.00 39.14 65 PRO B C 1
ATOM 1623 O O . PRO B 1 94 ? 13.398 -34.472 28.850 1.00 36.93 65 PRO B O 1
ATOM 1627 N N . GLU B 1 95 ? 15.377 -33.610 28.193 1.00 42.08 66 GLU B N 1
ATOM 1628 C CA . GLU B 1 95 ? 15.993 -34.926 28.072 1.00 38.03 66 GLU B CA 1
ATOM 1629 C C . GLU B 1 95 ? 15.927 -35.680 29.392 1.00 39.65 66 GLU B C 1
ATOM 1630 O O . GLU B 1 95 ? 15.495 -36.839 29.442 1.00 34.15 66 GLU B O 1
ATOM 1636 N N . GLU B 1 96 ? 16.329 -35.027 30.480 1.00 39.78 67 GLU B N 1
ATOM 1637 C CA . GLU B 1 96 ? 16.279 -35.625 31.811 1.00 39.15 67 GLU B CA 1
ATOM 1638 C C . GLU B 1 96 ? 14.860 -35.993 32.260 1.00 37.80 67 GLU B C 1
ATOM 1639 O O . GLU B 1 96 ? 14.694 -36.462 33.399 1.00 38.29 67 GLU B O 1
ATOM 1645 N N . GLY B 1 97 ? 13.841 -35.772 31.428 1.00 36.07 68 GLY B N 1
ATOM 1646 C CA . GLY B 1 97 ? 12.480 -36.093 31.813 1.00 38.28 68 GLY B CA 1
ATOM 1647 C C . GLY B 1 97 ? 11.796 -37.095 30.899 1.00 42.08 68 GLY B C 1
ATOM 1648 O O . GLY B 1 97 ? 10.595 -37.356 31.042 1.00 31.58 68 GLY B O 1
ATOM 1649 N N . LEU B 1 98 ? 12.550 -37.683 29.963 1.00 37.04 69 LEU B N 1
ATOM 1650 C CA . LEU B 1 98 ? 11.932 -38.598 29.001 1.00 42.31 69 LEU B CA 1
ATOM 1651 C C . LEU B 1 98 ? 11.523 -39.915 29.651 1.00 32.34 69 LEU B C 1
ATOM 1652 O O . LEU B 1 98 ? 10.541 -40.540 29.228 1.00 34.12 69 LEU B O 1
ATOM 1657 N N . ASP B 1 99 ? 12.272 -40.367 30.657 1.00 38.70 70 ASP B N 1
ATOM 1658 C CA . ASP B 1 99 ? 11.887 -41.586 31.360 1.00 38.43 70 ASP B CA 1
ATOM 1659 C C . ASP B 1 99 ? 10.608 -41.366 32.156 1.00 42.48 70 ASP B C 1
ATOM 1660 O O . ASP B 1 99 ? 9.673 -42.178 32.092 1.00 45.22 70 ASP B O 1
ATOM 1665 N N . PHE B 1 100 ? 10.554 -40.267 32.914 1.00 35.01 71 PHE B N 1
ATOM 1666 C CA . PHE B 1 100 ? 9.341 -39.902 33.637 1.00 41.63 71 PHE B CA 1
ATOM 1667 C C . PHE B 1 100 ? 8.152 -39.837 32.686 1.00 44.36 71 PHE B C 1
ATOM 1668 O O . PHE B 1 100 ? 7.078 -40.390 32.964 1.00 38.99 71 PHE B O 1
ATOM 1676 N N . TYR B 1 101 ? 8.343 -39.163 31.548 1.00 43.06 72 TYR B N 1
ATOM 1677 C CA . TYR B 1 101 ? 7.286 -39.018 30.550 1.00 40.44 72 TYR B CA 1
ATOM 1678 C C . TYR B 1 101 ? 6.858 -40.369 29.995 1.00 42.34 72 TYR B C 1
ATOM 1679 O O . TYR B 1 101 ? 5.658 -40.637 29.831 1.00 43.62 72 TYR B O 1
ATOM 1688 N N . ASP B 1 102 ? 7.828 -41.237 29.704 1.00 42.91 73 ASP B N 1
ATOM 1689 C CA . ASP B 1 102 ? 7.511 -42.556 29.166 1.00 47.69 73 ASP B CA 1
ATOM 1690 C C . ASP B 1 102 ? 6.694 -43.368 30.162 1.00 44.67 73 ASP B C 1
ATOM 1691 O O . ASP B 1 102 ? 5.630 -43.893 29.820 1.00 48.59 73 ASP B O 1
ATOM 1696 N N . ASP B 1 103 ? 7.166 -43.453 31.413 1.00 43.41 74 ASP B N 1
ATOM 1697 C CA . ASP B 1 103 ? 6.446 -44.199 32.447 1.00 47.58 74 ASP B CA 1
ATOM 1698 C C . ASP B 1 103 ? 5.060 -43.625 32.705 1.00 47.36 74 ASP B C 1
ATOM 1699 O O . ASP B 1 103 ? 4.111 -44.375 32.966 1.00 47.84 74 ASP B O 1
ATOM 1704 N N . LEU B 1 104 ? 4.940 -42.294 32.685 1.00 45.30 75 LEU B N 1
ATOM 1705 C CA . LEU B 1 104 ? 3.651 -41.651 32.911 1.00 46.92 75 LEU B CA 1
ATOM 1706 C C . LEU B 1 104 ? 2.585 -42.195 31.961 1.00 48.86 75 LEU B C 1
ATOM 1707 O O . LEU B 1 104 ? 1.451 -42.450 32.374 1.00 44.63 75 LEU B O 1
ATOM 1712 N N . GLN B 1 105 ? 2.940 -42.412 30.692 1.00 52.60 76 GLN B N 1
ATOM 1713 C CA . GLN B 1 105 ? 1.948 -42.841 29.708 1.00 53.14 76 GLN B CA 1
ATOM 1714 C C . GLN B 1 105 ? 1.381 -44.223 30.022 1.00 50.60 76 GLN B C 1
ATOM 1715 O O . GLN B 1 105 ? 0.198 -44.476 29.770 1.00 52.97 76 GLN B O 1
ATOM 1721 N N . SER B 1 106 ? 2.193 -45.124 30.567 1.00 56.49 77 SER B N 1
ATOM 1722 C CA . SER B 1 106 ? 1.750 -46.487 30.835 1.00 54.29 77 SER B CA 1
ATOM 1723 C C . SER B 1 106 ? 1.022 -46.633 32.170 1.00 55.59 77 SER B C 1
ATOM 1724 O O . SER B 1 106 ? 0.513 -47.721 32.467 1.00 50.27 77 SER B O 1
ATOM 1727 N N . THR B 1 107 ? 0.942 -45.573 32.966 1.00 46.57 78 THR B N 1
ATOM 1728 C CA . THR B 1 107 ? 0.363 -45.648 34.299 1.00 62.49 78 THR B CA 1
ATOM 1729 C C . THR B 1 107 ? -1.158 -45.457 34.235 1.00 63.51 78 THR B C 1
ATOM 1730 O O . THR B 1 107 ? -1.696 -44.869 33.293 1.00 62.34 78 THR B O 1
ATOM 1734 N N . ASP B 1 108 ? -1.855 -46.008 35.234 1.00 65.68 79 ASP B N 1
ATOM 1735 C CA . ASP B 1 108 ? -3.303 -45.858 35.375 1.00 68.92 79 ASP B CA 1
ATOM 1736 C C . ASP B 1 108 ? -3.593 -44.776 36.415 1.00 59.69 79 ASP B C 1
ATOM 1737 O O . ASP B 1 108 ? -3.468 -45.009 37.620 1.00 60.09 79 ASP B O 1
ATOM 1742 N N . LEU B 1 109 ? -4.001 -43.596 35.934 1.00 62.80 80 LEU B N 1
ATOM 1743 C CA . LEU B 1 109 ? -4.296 -42.425 36.756 1.00 61.38 80 LEU B CA 1
ATOM 1744 C C . LEU B 1 109 ? -5.772 -42.038 36.722 1.00 61.62 80 LEU B C 1
ATOM 1745 O O . LEU B 1 109 ? -6.112 -40.859 36.860 1.00 58.65 80 LEU B O 1
ATOM 1750 N N . THR B 1 110 ? -6.662 -43.004 36.519 1.00 60.29 81 THR B N 1
ATOM 1751 C CA . THR B 1 110 ? -8.079 -42.716 36.663 1.00 62.34 81 THR B CA 1
ATOM 1752 C C . THR B 1 110 ? -8.360 -42.354 38.114 1.00 52.97 81 THR B C 1
ATOM 1753 O O . THR B 1 110 ? -7.817 -42.968 39.030 1.00 47.45 81 THR B O 1
ATOM 1757 N N . GLY B 1 111 ? -9.164 -41.321 38.321 1.00 58.96 82 GLY B N 1
ATOM 1758 C CA . GLY B 1 111 ? -9.391 -40.771 39.640 1.00 58.67 82 GLY B CA 1
ATOM 1759 C C . GLY B 1 111 ? -8.378 -39.734 40.077 1.00 60.28 82 GLY B C 1
ATOM 1760 O O . GLY B 1 111 ? -8.518 -39.172 41.175 1.00 52.91 82 GLY B O 1
ATOM 1761 N N . LYS B 1 112 ? -7.364 -39.468 39.261 1.00 57.32 83 LYS B N 1
ATOM 1762 C CA . LYS B 1 112 ? -6.352 -38.462 39.542 1.00 51.94 83 LYS B CA 1
ATOM 1763 C C . LYS B 1 112 ? -6.688 -37.172 38.808 1.00 50.27 83 LYS B C 1
ATOM 1764 O O . LYS B 1 112 ? -7.190 -37.199 37.677 1.00 49.03 83 LYS B O 1
ATOM 1770 N N . VAL B 1 113 ? -6.396 -36.047 39.456 1.00 45.71 84 VAL B N 1
ATOM 1771 C CA . VAL B 1 113 ? -6.624 -34.712 38.911 1.00 45.62 84 VAL B CA 1
ATOM 1772 C C . VAL B 1 113 ? -5.270 -34.114 38.549 1.00 43.37 84 VAL B C 1
ATOM 1773 O O . VAL B 1 113 ? -4.361 -34.084 39.388 1.00 41.71 84 VAL B O 1
ATOM 1777 N N . TYR B 1 114 ? -5.137 -33.624 37.314 1.00 44.00 85 TYR B N 1
ATOM 1778 C CA . TYR B 1 114 ? -3.852 -33.145 36.823 1.00 36.40 85 TYR B CA 1
ATOM 1779 C C . TYR B 1 114 ? -3.942 -31.737 36.250 1.00 39.65 85 TYR B C 1
ATOM 1780 O O . TYR B 1 114 ? -5.017 -31.252 35.888 1.00 42.99 85 TYR B O 1
ATOM 1789 N N . GLY B 1 115 ? -2.776 -31.092 36.170 1.00 34.05 86 GLY B N 1
ATOM 1790 C CA . GLY B 1 115 ? -2.602 -29.870 35.402 1.00 36.19 86 GLY B CA 1
ATOM 1791 C C . GLY B 1 115 ? -1.190 -29.804 34.854 1.00 40.40 86 GLY B C 1
ATOM 1792 O O . GLY B 1 115 ? -0.271 -30.450 35.372 1.00 38.55 86 GLY B O 1
ATOM 1793 N N . VAL B 1 116 ? -1.022 -29.026 33.785 1.00 31.58 87 VAL B N 1
ATOM 1794 C CA . VAL B 1 116 ? 0.271 -28.880 33.116 1.00 39.75 87 VAL B CA 1
ATOM 1795 C C . VAL B 1 116 ? 0.561 -27.402 32.866 1.00 39.95 87 VAL B C 1
ATOM 1796 O O . VAL B 1 116 ? -0.274 -26.682 32.306 1.00 30.81 87 VAL B O 1
ATOM 1800 N N . ALA B 1 117 ? 1.754 -26.953 33.260 1.00 33.26 88 ALA B N 1
ATOM 1801 C CA . ALA B 1 117 ? 2.181 -25.586 32.994 1.00 30.39 88 ALA B CA 1
ATOM 1802 C C . ALA B 1 117 ? 3.621 -25.589 32.490 1.00 36.08 88 ALA B C 1
ATOM 1803 O O . ALA B 1 117 ? 4.358 -26.564 32.654 1.00 36.23 88 ALA B O 1
ATOM 1805 N N . GLY B 1 118 ? 4.019 -24.492 31.861 1.00 27.88 89 GLY B N 1
ATOM 1806 C CA . GLY B 1 118 ? 5.398 -24.381 31.440 1.00 30.95 89 GLY B CA 1
ATOM 1807 C C . GLY B 1 118 ? 5.818 -22.968 31.111 1.00 31.47 89 GLY B C 1
ATOM 1808 O O . GLY B 1 118 ? 4.990 -22.139 30.720 1.00 29.68 89 GLY B O 1
ATOM 1809 N N . SER B 1 119 ? 7.109 -22.692 31.254 1.00 31.45 90 SER B N 1
ATOM 1810 C CA . SER B 1 119 ? 7.705 -21.427 30.853 1.00 27.48 90 SER B CA 1
ATOM 1811 C C . SER B 1 119 ? 8.494 -21.628 29.571 1.00 27.74 90 SER B C 1
ATOM 1812 O O . SER B 1 119 ? 9.318 -22.545 29.478 1.00 32.63 90 SER B O 1
ATOM 1815 N N . GLY B 1 120 ? 8.251 -20.761 28.595 1.00 30.64 91 GLY B N 1
ATOM 1816 C CA . GLY B 1 120 ? 8.902 -20.848 27.302 1.00 26.18 91 GLY B CA 1
ATOM 1817 C C . GLY B 1 120 ? 9.232 -19.468 26.782 1.00 30.26 91 GLY B C 1
ATOM 1818 O O . GLY B 1 120 ? 9.320 -18.513 27.557 1.00 37.47 91 GLY B O 1
ATOM 1819 N N . ASP B 1 121 ? 9.459 -19.342 25.481 1.00 30.39 92 ASP B N 1
ATOM 1820 C CA . ASP B 1 121 ? 9.809 -18.064 24.879 1.00 30.76 92 ASP B CA 1
ATOM 1821 C C . ASP B 1 121 ? 8.896 -17.851 23.680 1.00 35.97 92 ASP B C 1
ATOM 1822 O O . ASP B 1 121 ? 8.868 -18.686 22.771 1.00 35.90 92 ASP B O 1
ATOM 1827 N N . LYS B 1 122 ? 8.136 -16.747 23.688 1.00 32.41 93 LYS B N 1
ATOM 1828 C CA . LYS B 1 122 ? 7.143 -16.524 22.638 1.00 39.47 93 LYS B CA 1
ATOM 1829 C C . LYS B 1 122 ? 7.777 -16.307 21.274 1.00 42.91 93 LYS B C 1
ATOM 1830 O O . LYS B 1 122 ? 7.108 -16.505 20.256 1.00 38.41 93 LYS B O 1
ATOM 1836 N N . PHE B 1 123 ? 9.052 -15.931 21.225 1.00 41.25 94 PHE B N 1
ATOM 1837 C CA . PHE B 1 123 ? 9.694 -15.752 19.933 1.00 37.53 94 PHE B CA 1
ATOM 1838 C C . PHE B 1 123 ? 9.869 -17.060 19.172 1.00 34.04 94 PHE B C 1
ATOM 1839 O O . PHE B 1 123 ? 10.119 -17.022 17.966 1.00 39.05 94 PHE B O 1
ATOM 1847 N N . TYR B 1 124 ? 9.701 -18.210 19.816 1.00 44.73 95 TYR B N 1
ATOM 1848 C CA . TYR B 1 124 ? 9.708 -19.486 19.104 1.00 44.10 95 TYR B CA 1
ATOM 1849 C C . TYR B 1 124 ? 8.374 -19.784 18.406 1.00 46.43 95 TYR B C 1
ATOM 1850 O O . TYR B 1 124 ? 8.198 -20.891 17.873 1.00 40.15 95 TYR B O 1
ATOM 1859 N N . GLY B 1 125 ? 7.448 -18.823 18.401 1.00 43.56 96 GLY B N 1
ATOM 1860 C CA . GLY B 1 125 ? 6.237 -18.918 17.596 1.00 35.38 96 GLY B CA 1
ATOM 1861 C C . GLY B 1 125 ? 5.412 -20.146 17.909 1.00 46.92 96 GLY B C 1
ATOM 1862 O O . GLY B 1 125 ? 4.908 -20.321 19.024 1.00 41.06 96 GLY B O 1
ATOM 1863 N N . GLU B 1 126 ? 5.257 -21.024 16.913 1.00 43.61 97 GLU B N 1
ATOM 1864 C CA . GLU B 1 126 ? 4.382 -22.181 17.073 1.00 46.64 97 GLU B CA 1
ATOM 1865 C C . GLU B 1 126 ? 4.993 -23.281 17.937 1.00 45.16 97 GLU B C 1
ATOM 1866 O O . GLU B 1 126 ? 4.271 -24.211 18.320 1.00 46.83 97 GLU B O 1
ATOM 1872 N N . TYR B 1 127 ? 6.284 -23.193 18.264 1.00 42.75 98 TYR B N 1
ATOM 1873 C CA . TYR B 1 127 ? 6.930 -24.114 19.193 1.00 46.17 98 TYR B CA 1
ATOM 1874 C C . TYR B 1 127 ? 6.884 -23.636 20.645 1.00 45.75 98 TYR B C 1
ATOM 1875 O O . TYR B 1 127 ? 7.433 -24.312 21.526 1.00 43.14 98 TYR B O 1
ATOM 1884 N N . PHE B 1 128 ? 6.270 -22.482 20.906 1.00 46.97 99 PHE B N 1
ATOM 1885 C CA . PHE B 1 128 ? 6.041 -21.972 22.257 1.00 31.19 99 PHE B CA 1
ATOM 1886 C C . PHE B 1 128 ? 5.428 -23.041 23.153 1.00 43.64 99 PHE B C 1
ATOM 1887 O O . PHE B 1 128 ? 4.275 -23.440 22.957 1.00 40.73 99 PHE B O 1
ATOM 1895 N N . ASN B 1 129 ? 6.210 -23.542 24.113 1.00 36.14 100 ASN B N 1
ATOM 1896 C CA . ASN B 1 129 ? 5.688 -24.357 25.214 1.00 39.85 100 ASN B CA 1
ATOM 1897 C C . ASN B 1 129 ? 5.038 -25.653 24.717 1.00 41.02 100 ASN B C 1
ATOM 1898 O O . ASN B 1 129 ? 4.023 -26.107 25.253 1.00 40.97 100 ASN B O 1
ATOM 1903 N N . THR B 1 130 ? 5.651 -26.289 23.711 1.00 38.51 101 THR B N 1
ATOM 1904 C CA . THR B 1 130 ? 5.104 -27.549 23.210 1.00 35.23 101 THR B CA 1
ATOM 1905 C C . THR B 1 130 ? 5.194 -28.670 24.240 1.00 42.46 101 THR B C 1
ATOM 1906 O O . THR B 1 130 ? 4.376 -29.597 24.216 1.00 39.99 101 THR B O 1
ATOM 1910 N N . THR B 1 131 ? 6.168 -28.618 25.148 1.00 33.37 102 THR B N 1
ATOM 1911 C CA . THR B 1 131 ? 6.232 -29.638 26.191 1.00 33.00 102 THR B CA 1
ATOM 1912 C C . THR B 1 131 ? 4.952 -29.654 27.013 1.00 40.15 102 THR B C 1
ATOM 1913 O O . THR B 1 131 ? 4.495 -30.716 27.461 1.00 35.88 102 THR B O 1
ATOM 1917 N N . VAL B 1 132 ? 4.373 -28.473 27.236 1.00 41.55 103 VAL B N 1
ATOM 1918 C CA . VAL B 1 132 ? 3.118 -28.374 27.970 1.00 38.50 103 VAL B CA 1
ATOM 1919 C C . VAL B 1 132 ? 2.049 -29.233 27.302 1.00 37.91 103 VAL B C 1
ATOM 1920 O O . VAL B 1 132 ? 1.366 -30.028 27.957 1.00 37.25 103 VAL B O 1
ATOM 1924 N N . ASP B 1 133 ? 1.922 -29.111 25.980 1.00 25.32 104 ASP B N 1
ATOM 1925 C CA . ASP B 1 133 ? 0.964 -29.927 25.237 1.00 38.26 104 ASP B CA 1
ATOM 1926 C C . ASP B 1 133 ? 1.261 -31.420 25.365 1.00 47.91 104 ASP B C 1
ATOM 1927 O O . ASP B 1 133 ? 0.342 -32.235 25.528 1.00 46.14 104 ASP B O 1
ATOM 1932 N N . HIS B 1 134 ? 2.537 -31.806 25.281 1.00 41.43 105 HIS B N 1
ATOM 1933 C CA . HIS B 1 134 ? 2.855 -33.229 25.296 1.00 40.72 105 HIS B CA 1
ATOM 1934 C C . HIS B 1 134 ? 2.566 -33.849 26.664 1.00 39.32 105 HIS B C 1
ATOM 1935 O O . HIS B 1 134 ? 1.990 -34.940 26.751 1.00 41.10 105 HIS B O 1
ATOM 1942 N N . PHE B 1 135 ? 2.934 -33.176 27.750 1.00 37.30 106 PHE B N 1
ATOM 1943 C CA . PHE B 1 135 ? 2.551 -33.731 29.049 1.00 45.41 106 PHE B CA 1
ATOM 1944 C C . PHE B 1 135 ? 1.040 -33.690 29.253 1.00 40.01 106 PHE B C 1
ATOM 1945 O O . PHE B 1 135 ? 0.485 -34.526 29.981 1.00 41.05 106 PHE B O 1
ATOM 1953 N N . ASP B 1 136 ? 0.360 -32.748 28.603 1.00 42.35 107 ASP B N 1
ATOM 1954 C CA . ASP B 1 136 ? -1.094 -32.711 28.672 1.00 42.08 107 ASP B CA 1
ATOM 1955 C C . ASP B 1 136 ? -1.705 -33.953 28.026 1.00 51.16 107 ASP B C 1
ATOM 1956 O O . ASP B 1 136 ? -2.594 -34.589 28.606 1.00 47.13 107 ASP B O 1
ATOM 1961 N N . ASP B 1 137 ? -1.221 -34.325 26.831 1.00 44.54 108 ASP B N 1
ATOM 1962 C CA . ASP B 1 137 ? -1.675 -35.555 26.183 1.00 57.56 108 ASP B CA 1
ATOM 1963 C C . ASP B 1 137 ? -1.398 -36.788 27.045 1.00 46.58 108 ASP B C 1
ATOM 1964 O O . ASP B 1 137 ? -2.277 -37.638 27.222 1.00 51.40 108 ASP B O 1
ATOM 1969 N N . ALA B 1 138 ? -0.191 -36.898 27.598 1.00 35.18 109 ALA B N 1
ATOM 1970 C CA . ALA B 1 138 ? 0.179 -38.114 28.319 1.00 46.45 109 ALA B CA 1
ATOM 1971 C C . ALA B 1 138 ? -0.695 -38.316 29.552 1.00 46.13 109 ALA B C 1
ATOM 1972 O O . ALA B 1 138 ? -1.086 -39.449 29.868 1.00 43.30 109 ALA B O 1
ATOM 1974 N N . PHE B 1 139 ? -1.001 -37.235 30.270 1.00 41.93 110 PHE B N 1
ATOM 1975 C CA . PHE B 1 139 ? -1.890 -37.352 31.421 1.00 46.95 110 PHE B CA 1
ATOM 1976 C C . PHE B 1 139 ? -3.270 -37.844 30.992 1.00 49.18 110 PHE B C 1
ATOM 1977 O O . PHE B 1 139 ? -3.854 -38.715 31.645 1.00 45.93 110 PHE B O 1
ATOM 1985 N N . LYS B 1 140 ? -3.797 -37.319 29.878 1.00 52.80 111 LYS B N 1
ATOM 1986 C CA . LYS B 1 140 ? -5.149 -37.692 29.470 1.00 55.49 111 LYS B CA 1
ATOM 1987 C C . LYS B 1 140 ? -5.198 -39.121 28.936 1.00 58.95 111 LYS B C 1
ATOM 1988 O O . LYS B 1 140 ? -6.175 -39.842 29.185 1.00 57.60 111 LYS B O 1
ATOM 1994 N N . LYS B 1 141 ? -4.146 -39.560 28.236 1.00 54.91 112 LYS B N 1
ATOM 1995 C CA . LYS B 1 141 ? -4.076 -40.950 27.799 1.00 53.46 112 LYS B CA 1
ATOM 1996 C C . LYS B 1 141 ? -3.973 -41.906 28.981 1.00 50.03 112 LYS B C 1
ATOM 1997 O O . LYS B 1 141 ? -4.489 -43.022 28.917 1.00 45.86 112 LYS B O 1
ATOM 2003 N N . ALA B 1 142 ? -3.309 -41.497 30.062 1.00 46.08 113 ALA B N 1
ATOM 2004 C CA . ALA B 1 142 ? -3.171 -42.352 31.236 1.00 53.75 113 ALA B CA 1
ATOM 2005 C C . ALA B 1 142 ? -4.443 -42.438 32.074 1.00 59.88 113 ALA B C 1
ATOM 2006 O O . ALA B 1 142 ? -4.444 -43.137 33.092 1.00 56.75 113 ALA B O 1
ATOM 2008 N N . GLY B 1 143 ? -5.513 -41.748 31.691 1.00 59.77 114 GLY B N 1
ATOM 2009 C CA . GLY B 1 143 ? -6.772 -41.835 32.400 1.00 57.32 114 GLY B CA 1
ATOM 2010 C C . GLY B 1 143 ? -7.039 -40.754 33.423 1.00 62.38 114 GLY B C 1
ATOM 2011 O O . GLY B 1 143 ? -8.056 -40.837 34.125 1.00 52.30 114 GLY B O 1
ATOM 2012 N N . ALA B 1 144 ? -6.180 -39.739 33.521 1.00 56.79 115 ALA B N 1
ATOM 2013 C CA . ALA B 1 144 ? -6.336 -38.680 34.513 1.00 54.14 115 ALA B CA 1
ATOM 2014 C C . ALA B 1 144 ? -7.288 -37.590 34.034 1.00 48.09 115 ALA B C 1
ATOM 2015 O O . ALA B 1 144 ? -7.415 -37.312 32.833 1.00 44.54 115 ALA B O 1
ATOM 2017 N N . THR B 1 145 ? -7.949 -36.961 34.999 1.00 45.21 116 THR B N 1
ATOM 2018 C CA . THR B 1 145 ? -8.898 -35.888 34.737 1.00 49.74 116 THR B CA 1
ATOM 2019 C C . THR B 1 145 ? -8.210 -34.535 34.909 1.00 47.11 116 THR B C 1
ATOM 2020 O O . THR B 1 145 ? -7.623 -34.258 35.964 1.00 44.47 116 THR B O 1
ATOM 2024 N N . SER B 1 146 ? -8.291 -33.701 33.870 1.00 39.16 117 SER B N 1
ATOM 2025 C CA . SER B 1 146 ? -7.752 -32.345 33.901 1.00 43.73 117 SER B CA 1
ATOM 2026 C C . SER B 1 146 ? -8.524 -31.481 34.891 1.00 49.11 117 SER B C 1
ATOM 2027 O O . SER B 1 146 ? -9.746 -31.342 34.782 1.00 46.91 117 SER B O 1
ATOM 2030 N N . GLY B 1 147 ? -7.812 -30.886 35.844 1.00 44.96 118 GLY B N 1
ATOM 2031 C CA . GLY B 1 147 ? -8.430 -29.991 36.792 1.00 46.39 118 GLY B CA 1
ATOM 2032 C C . GLY B 1 147 ? -8.371 -28.525 36.432 1.00 50.58 118 GLY B C 1
ATOM 2033 O O . GLY B 1 147 ? -8.859 -27.698 37.213 1.00 47.10 118 GLY B O 1
ATOM 2034 N N . ALA B 1 148 ? -7.794 -28.182 35.278 1.00 43.49 119 ALA B N 1
ATOM 2035 C CA . ALA B 1 148 ? -7.502 -26.802 34.902 1.00 43.50 119 ALA B CA 1
ATOM 2036 C C . ALA B 1 148 ? -6.887 -26.782 33.510 1.00 36.10 119 ALA B C 1
ATOM 2037 O O . ALA B 1 148 ? -6.227 -27.740 33.098 1.00 41.10 119 ALA B O 1
ATOM 2039 N N . GLU B 1 149 ? -7.105 -25.682 32.793 1.00 36.46 120 GLU B N 1
ATOM 2040 C CA . GLU B 1 149 ? -6.498 -25.522 31.480 1.00 36.86 120 GLU B CA 1
ATOM 2041 C C . GLU B 1 149 ? -5.001 -25.296 31.624 1.00 42.67 120 GLU B C 1
ATOM 2042 O O . GLU B 1 149 ? -4.520 -24.806 32.652 1.00 33.72 120 GLU B O 1
ATOM 2048 N N . LYS B 1 150 ? -4.260 -25.651 30.578 1.00 35.58 121 LYS B N 1
ATOM 2049 C CA . LYS B 1 150 ? -2.814 -25.545 30.670 1.00 44.28 121 LYS B CA 1
ATOM 2050 C C . LYS B 1 150 ? -2.393 -24.086 30.643 1.00 46.24 121 LYS B C 1
ATOM 2051 O O . LYS B 1 150 ? -3.046 -23.234 30.032 1.00 45.45 121 LYS B O 1
ATOM 2057 N N . VAL B 1 151 ? -1.295 -23.801 31.332 1.00 33.35 122 VAL B N 1
ATOM 2058 C CA . VAL B 1 151 ? -0.746 -22.459 31.427 1.00 32.31 122 VAL B CA 1
ATOM 2059 C C . VAL B 1 151 ? 0.567 -22.421 30.658 1.00 34.52 122 VAL B C 1
ATOM 2060 O O . VAL B 1 151 ? 1.467 -23.237 30.904 1.00 32.23 122 VAL B O 1
ATOM 2064 N N . LYS B 1 152 ? 0.664 -21.485 29.718 1.00 25.38 123 LYS B N 1
ATOM 2065 C CA . LYS B 1 152 ? 1.872 -21.239 28.941 1.00 29.18 123 LYS B CA 1
ATOM 2066 C C . LYS B 1 152 ? 2.368 -19.840 29.266 1.00 32.91 123 LYS B C 1
ATOM 2067 O O . LYS B 1 152 ? 1.664 -18.853 29.030 1.00 34.49 123 LYS B O 1
ATOM 2073 N N . ILE B 1 153 ? 3.559 -19.766 29.841 1.00 26.27 124 ILE B N 1
ATOM 2074 C CA . ILE B 1 153 ? 4.138 -18.531 30.346 1.00 28.90 124 ILE B CA 1
ATOM 2075 C C . ILE B 1 153 ? 5.335 -18.167 29.480 1.00 25.18 124 ILE B C 1
ATOM 2076 O O . ILE B 1 153 ? 6.074 -19.053 29.027 1.00 27.24 124 ILE B O 1
ATOM 2081 N N . ASP B 1 154 ? 5.529 -16.866 29.252 1.00 27.56 125 ASP B N 1
ATOM 2082 C CA . ASP B 1 154 ? 6.689 -16.365 28.520 1.00 31.70 125 ASP B CA 1
ATOM 2083 C C . ASP B 1 154 ? 7.789 -16.001 29.518 1.00 31.28 125 ASP B C 1
ATOM 2084 O O . ASP B 1 154 ? 7.645 -15.049 30.293 1.00 29.69 125 ASP B O 1
ATOM 2089 N N . LEU B 1 155 ? 8.887 -16.763 29.486 1.00 31.51 126 LEU B N 1
ATOM 2090 C CA . LEU B 1 155 ? 10.049 -16.546 30.342 1.00 30.77 126 LEU B CA 1
ATOM 2091 C C . LEU B 1 155 ? 9.633 -16.458 31.809 1.00 28.52 126 LEU B C 1
ATOM 2092 O O . LEU B 1 155 ? 9.087 -17.422 32.351 1.00 28.52 126 LEU B O 1
ATOM 2097 N N . GLU B 1 156 ? 9.884 -15.319 32.456 1.00 29.46 127 GLU B N 1
ATOM 2098 C CA . GLU B 1 156 ? 9.690 -15.216 33.897 1.00 30.99 127 GLU B CA 1
ATOM 2099 C C . GLU B 1 156 ? 8.205 -15.141 34.240 1.00 27.79 127 GLU B C 1
ATOM 2100 O O . GLU B 1 156 ? 7.458 -14.404 33.594 1.00 26.91 127 GLU B O 1
ATOM 2106 N N . PRO B 1 157 ? 7.753 -15.852 35.272 1.00 26.71 128 PRO B N 1
ATOM 2107 C CA . PRO B 1 157 ? 6.364 -15.669 35.717 1.00 27.98 128 PRO B CA 1
ATOM 2108 C C . PRO B 1 157 ? 6.225 -14.320 36.410 1.00 32.02 128 PRO B C 1
ATOM 2109 O O . PRO B 1 157 ? 6.879 -14.056 37.422 1.00 32.13 128 PRO B O 1
ATOM 2113 N N . TYR B 1 158 ? 5.374 -13.463 35.852 1.00 25.64 129 TYR B N 1
ATOM 2114 C CA . TYR B 1 158 ? 5.268 -12.068 36.264 1.00 32.11 129 TYR B CA 1
ATOM 2115 C C . TYR B 1 158 ? 3.855 -11.552 35.995 1.00 42.07 129 TYR B C 1
ATOM 2116 O O . TYR B 1 158 ? 3.325 -11.745 34.891 1.00 39.75 129 TYR B O 1
ATOM 2125 N N . GLU B 1 159 ? 3.264 -10.886 37.002 1.00 37.01 130 GLU B N 1
ATOM 2126 C CA . GLU B 1 159 ? 1.913 -10.312 36.943 1.00 42.37 130 GLU B CA 1
ATOM 2127 C C . GLU B 1 159 ? 0.845 -11.318 36.525 1.00 28.59 130 GLU B C 1
ATOM 2128 O O . GLU B 1 159 ? 0.470 -12.189 37.310 1.00 38.25 130 GLU B O 1
ATOM 2134 N N . GLU B 1 160 ? 0.355 -11.194 35.289 1.00 44.45 131 GLU B N 1
ATOM 2135 C CA . GLU B 1 160 ? -0.711 -12.071 34.807 1.00 42.36 131 GLU B CA 1
ATOM 2136 C C . GLU B 1 160 ? -0.354 -13.544 34.980 1.00 48.13 131 GLU B C 1
ATOM 2137 O O . GLU B 1 160 ? -1.247 -14.364 35.236 1.00 37.46 131 GLU B O 1
ATOM 2143 N N . ASP B 1 161 ? 0.941 -13.895 34.888 1.00 36.17 132 ASP B N 1
ATOM 2144 C CA . ASP B 1 161 ? 1.342 -15.294 35.014 1.00 30.42 132 ASP B CA 1
ATOM 2145 C C . ASP B 1 161 ? 0.977 -15.853 36.383 1.00 32.19 132 ASP B C 1
ATOM 2146 O O . ASP B 1 161 ? 0.484 -16.983 36.490 1.00 31.15 132 ASP B O 1
ATOM 2151 N N . ILE B 1 162 ? 1.193 -15.072 37.443 1.00 34.46 133 ILE B N 1
ATOM 2152 C CA . ILE B 1 162 ? 0.920 -15.564 38.791 1.00 32.27 133 ILE B CA 1
ATOM 2153 C C . ILE B 1 162 ? -0.583 -15.719 39.012 1.00 32.00 133 ILE B C 1
ATOM 2154 O O . ILE B 1 162 ? -1.038 -16.682 39.643 1.00 32.36 133 ILE B O 1
ATOM 2159 N N . GLU B 1 163 ? -1.378 -14.799 38.462 1.00 32.88 134 GLU B N 1
ATOM 2160 C CA . GLU B 1 163 ? -2.830 -14.951 38.512 1.00 40.85 134 GLU B CA 1
ATOM 2161 C C . GLU B 1 163 ? -3.286 -16.200 37.756 1.00 34.08 134 GLU B C 1
ATOM 2162 O O . GLU B 1 163 ? -4.129 -16.965 38.242 1.00 33.30 134 GLU B O 1
ATOM 2168 N N . ARG B 1 164 ? -2.728 -16.428 36.571 1.00 32.12 135 ARG B N 1
ATOM 2169 C CA . ARG B 1 164 ? -3.029 -17.640 35.813 1.00 31.40 135 ARG B CA 1
ATOM 2170 C C . ARG B 1 164 ? -2.687 -18.892 36.609 1.00 33.95 135 ARG B C 1
ATOM 2171 O O . ARG B 1 164 ? -3.474 -19.846 36.656 1.00 28.91 135 ARG B O 1
ATOM 2179 N N . LEU B 1 165 ? -1.502 -18.916 37.229 1.00 25.20 136 LEU B N 1
ATOM 2180 C CA . LEU B 1 165 ? -1.104 -20.102 37.979 1.00 33.65 136 LEU B CA 1
ATOM 2181 C C . LEU B 1 165 ? -1.968 -20.297 39.220 1.00 29.90 136 LEU B C 1
ATOM 2182 O O . LEU B 1 165 ? -2.205 -21.439 39.632 1.00 35.07 136 LEU B O 1
ATOM 2187 N N . ASN B 1 166 ? -2.421 -19.205 39.840 1.00 30.27 137 ASN B N 1
ATOM 2188 C CA . ASN B 1 166 ? -3.300 -19.321 41.002 1.00 31.02 137 ASN B CA 1
ATOM 2189 C C . ASN B 1 166 ? -4.640 -19.937 40.615 1.00 41.03 137 ASN B C 1
ATOM 2190 O O . ASN B 1 166 ? -5.133 -20.852 41.285 1.00 40.42 137 ASN B O 1
ATOM 2195 N N . LYS B 1 167 ? -5.251 -19.432 39.539 1.00 34.61 138 LYS B N 1
ATOM 2196 C CA . LYS B 1 167 ? -6.512 -19.995 39.061 1.00 36.99 138 LYS B CA 1
ATOM 2197 C C . LYS B 1 167 ? -6.331 -21.426 38.570 1.00 34.64 138 LYS B C 1
ATOM 2198 O O . LYS B 1 167 ? -7.241 -22.252 38.693 1.00 37.30 138 LYS B O 1
ATOM 2204 N N . PHE B 1 168 ? -5.171 -21.716 37.982 1.00 34.58 139 PHE B N 1
ATOM 2205 C CA . PHE B 1 168 ? -4.783 -23.084 37.647 1.00 33.24 139 PHE B CA 1
ATOM 2206 C C . PHE B 1 168 ? -4.814 -23.979 38.883 1.00 36.80 139 PHE B C 1
ATOM 2207 O O . PHE B 1 168 ? -5.388 -25.071 38.855 1.00 45.55 139 PHE B O 1
ATOM 2215 N N . ALA B 1 169 ? -4.258 -23.496 39.999 1.00 34.03 140 ALA B N 1
ATOM 2216 C CA . ALA B 1 169 ? -4.255 -24.268 41.242 1.00 37.38 140 ALA B CA 1
ATOM 2217 C C . ALA B 1 169 ? -5.636 -24.310 41.892 1.00 47.10 140 ALA B C 1
ATOM 2218 O O . ALA B 1 169 ? -6.026 -25.338 42.459 1.00 43.22 140 ALA B O 1
ATOM 2220 N N . GLU B 1 170 ? -6.373 -23.195 41.858 1.00 43.44 141 GLU B N 1
ATOM 2221 C CA . GLU B 1 170 ? -7.734 -23.197 42.388 1.00 43.83 141 GLU B CA 1
ATOM 2222 C C . GLU B 1 170 ? -8.595 -24.205 41.644 1.00 50.34 141 GLU B C 1
ATOM 2223 O O . GLU B 1 170 ? -9.418 -24.903 42.251 1.00 50.64 141 GLU B O 1
ATOM 2229 N N . GLY B 1 171 ? -8.395 -24.313 40.329 1.00 41.68 142 GLY B N 1
ATOM 2230 C CA . GLY B 1 171 ? -9.119 -25.303 39.552 1.00 37.07 142 GLY B CA 1
ATOM 2231 C C . GLY B 1 171 ? -8.829 -26.725 39.992 1.00 51.08 142 GLY B C 1
ATOM 2232 O O . GLY B 1 171 ? -9.735 -27.562 40.059 1.00 49.97 142 GLY B O 1
ATOM 2233 N N . LEU B 1 172 ? -7.562 -27.024 40.288 1.00 46.10 143 LEU B N 1
ATOM 2234 C CA . LEU B 1 172 ? -7.187 -28.389 40.653 1.00 45.14 143 LEU B CA 1
ATOM 2235 C C . LEU B 1 172 ? -7.850 -28.806 41.958 1.00 41.19 143 LEU B C 1
ATOM 2236 O O . LEU B 1 172 ? -8.457 -29.877 42.044 1.00 47.83 143 LEU B O 1
ATOM 2241 N N . VAL B 1 173 ? -7.734 -27.969 42.991 1.00 47.56 144 VAL B N 1
ATOM 2242 C CA . VAL B 1 173 ? -8.385 -28.257 44.267 1.00 46.59 144 VAL B CA 1
ATOM 2243 C C . VAL B 1 173 ? -9.889 -28.420 44.073 1.00 50.69 144 VAL B C 1
ATOM 2244 O O . VAL B 1 173 ? -10.507 -29.341 44.624 1.00 51.27 144 VAL B O 1
ATOM 2248 N N . LYS B 1 174 ? -10.496 -27.545 43.267 1.00 50.55 145 LYS B N 1
ATOM 2249 C CA . LYS B 1 174 ? -11.937 -27.619 43.039 1.00 56.35 145 LYS B CA 1
ATOM 2250 C C . LYS B 1 174 ? -12.329 -28.939 42.385 1.00 55.43 145 LYS B C 1
ATOM 2251 O O . LYS B 1 174 ? -13.291 -29.587 42.812 1.00 57.66 145 LYS B O 1
ATOM 2257 N N . THR B 1 175 ? -11.591 -29.364 41.359 1.00 41.21 146 THR B N 1
ATOM 2258 C CA . THR B 1 175 ? -11.895 -30.646 40.727 1.00 47.25 146 THR B CA 1
ATOM 2259 C C . THR B 1 175 ? -11.587 -31.819 41.655 1.00 61.14 146 THR B C 1
ATOM 2260 O O . THR B 1 175 ? -12.321 -32.815 41.670 1.00 52.97 146 THR B O 1
ATOM 2264 N N . ALA B 1 176 ? -10.502 -31.728 42.426 1.00 54.32 147 ALA B N 1
ATOM 2265 C CA . ALA B 1 176 ? -10.108 -32.833 43.292 1.00 58.95 147 ALA B CA 1
ATOM 2266 C C . ALA B 1 176 ? -10.936 -32.925 44.569 1.00 57.96 147 ALA B C 1
ATOM 2267 O O . ALA B 1 176 ? -10.773 -33.892 45.321 1.00 56.10 147 ALA B O 1
ATOM 2269 N N . SER B 1 177 ? -11.795 -31.945 44.839 1.00 53.08 148 SER B N 1
ATOM 2270 C CA . SER B 1 177 ? -12.728 -31.991 45.965 1.00 71.41 148 SER B CA 1
ATOM 2271 C C . SER B 1 177 ? -14.135 -32.342 45.501 1.00 74.63 148 SER B C 1
ATOM 2272 O O . SER B 1 177 ? -15.114 -31.779 45.999 1.00 83.14 148 SER B O 1
ATOM 2275 N N . LYS B 1 178 ? -14.240 -33.275 44.552 1.00 77.72 149 LYS B N 1
ATOM 2276 C CA . LYS B 1 178 ? -15.469 -33.590 43.813 1.00 82.67 149 LYS B CA 1
ATOM 2277 C C . LYS B 1 178 ? -15.873 -32.427 42.906 1.00 89.10 149 LYS B C 1
ATOM 2278 O O . LYS B 1 178 ? -16.106 -32.619 41.710 1.00 85.64 149 LYS B O 1
ATOM 2285 N N . MET C 1 30 ? 10.364 15.884 31.112 1.00 63.80 1 MET C N 1
ATOM 2286 C CA . MET C 1 30 ? 9.863 16.078 32.469 1.00 66.87 1 MET C CA 1
ATOM 2287 C C . MET C 1 30 ? 10.177 14.853 33.327 1.00 68.93 1 MET C C 1
ATOM 2288 O O . MET C 1 30 ? 10.582 14.969 34.490 1.00 61.27 1 MET C O 1
ATOM 2293 N N . LEU C 1 31 ? 9.988 13.678 32.735 1.00 63.95 2 LEU C N 1
ATOM 2294 C CA . LEU C 1 31 ? 10.277 12.423 33.411 1.00 59.75 2 LEU C CA 1
ATOM 2295 C C . LEU C 1 31 ? 11.767 12.121 33.340 1.00 49.17 2 LEU C C 1
ATOM 2296 O O . LEU C 1 31 ? 12.400 12.281 32.291 1.00 51.15 2 LEU C O 1
ATOM 2301 N N . THR C 1 32 ? 12.329 11.680 34.464 1.00 50.49 3 THR C N 1
ATOM 2302 C CA . THR C 1 32 ? 13.756 11.404 34.576 1.00 49.16 3 THR C CA 1
ATOM 2303 C C . THR C 1 32 ? 13.994 9.925 34.869 1.00 45.16 3 THR C C 1
ATOM 2304 O O . THR C 1 32 ? 13.143 9.246 35.450 1.00 43.78 3 THR C O 1
ATOM 2308 N N . ALA C 1 33 ? 15.155 9.429 34.444 1.00 45.77 4 ALA C N 1
ATOM 2309 C CA . ALA C 1 33 ? 15.572 8.062 34.718 1.00 40.85 4 ALA C CA 1
ATOM 2310 C C . ALA C 1 33 ? 17.067 8.030 35.002 1.00 41.03 4 ALA C C 1
ATOM 2311 O O . ALA C 1 33 ? 17.842 8.808 34.439 1.00 37.02 4 ALA C O 1
ATOM 2313 N N . HIS C 1 34 ? 17.466 7.128 35.897 1.00 37.51 5 HIS C N 1
ATOM 2314 C CA . HIS C 1 34 ? 18.876 6.853 36.153 1.00 35.12 5 HIS C CA 1
ATOM 2315 C C . HIS C 1 34 ? 19.101 5.367 35.910 1.00 32.37 5 HIS C C 1
ATOM 2316 O O . HIS C 1 34 ? 18.491 4.529 36.582 1.00 30.29 5 HIS C O 1
ATOM 2323 N N . VAL C 1 35 ? 19.946 5.056 34.931 1.00 30.63 6 VAL C N 1
ATOM 2324 C CA . VAL C 1 35 ? 20.333 3.694 34.587 1.00 32.47 6 VAL C CA 1
ATOM 2325 C C . VAL C 1 35 ? 21.761 3.491 35.081 1.00 34.05 6 VAL C C 1
ATOM 2326 O O . VAL C 1 35 ? 22.672 4.229 34.690 1.00 29.04 6 VAL C O 1
ATOM 2330 N N . VAL C 1 36 ? 21.955 2.509 35.954 1.00 28.73 7 VAL C N 1
ATOM 2331 C CA . VAL C 1 36 ? 23.268 2.189 36.499 1.00 28.08 7 VAL C CA 1
ATOM 2332 C C . VAL C 1 36 ? 23.679 0.831 35.947 1.00 27.51 7 VAL C C 1
ATOM 2333 O O . VAL C 1 36 ? 22.847 -0.074 35.821 1.00 26.80 7 VAL C O 1
ATOM 2337 N N . TYR C 1 37 ? 24.948 0.690 35.586 1.00 28.20 8 TYR C N 1
ATOM 2338 C CA . TYR C 1 37 ? 25.437 -0.593 35.115 1.00 25.57 8 TYR C CA 1
ATOM 2339 C C . TYR C 1 37 ? 26.658 -1.034 35.910 1.00 25.13 8 TYR C C 1
ATOM 2340 O O . TYR C 1 37 ? 27.433 -0.219 36.414 1.00 26.83 8 TYR C O 1
ATOM 2349 N N . ALA C 1 38 ? 26.824 -2.347 35.999 1.00 29.16 9 ALA C N 1
ATOM 2350 C CA . ALA C 1 38 ? 28.048 -2.959 36.481 1.00 27.45 9 ALA C CA 1
ATOM 2351 C C . ALA C 1 38 ? 28.557 -3.865 35.373 1.00 29.21 9 ALA C C 1
ATOM 2352 O O . ALA C 1 38 ? 27.814 -4.720 34.875 1.00 25.67 9 ALA C O 1
ATOM 2354 N N . THR C 1 39 ? 29.809 -3.668 34.969 1.00 21.98 10 THR C N 1
ATOM 2355 C CA . THR C 1 39 ? 30.333 -4.440 33.858 1.00 24.92 10 THR C CA 1
ATOM 2356 C C . THR C 1 39 ? 31.817 -4.725 34.066 1.00 28.27 10 THR C C 1
ATOM 2357 O O . THR C 1 39 ? 32.545 -3.928 34.658 1.00 26.67 10 THR C O 1
ATOM 2361 N N . MET C 1 40 ? 32.253 -5.879 33.572 1.00 25.43 11 MET C N 1
ATOM 2362 C CA . MET C 1 40 ? 33.670 -6.173 33.409 1.00 29.72 11 MET C CA 1
ATOM 2363 C C . MET C 1 40 ? 34.082 -6.146 31.943 1.00 26.61 11 MET C C 1
ATOM 2364 O O . MET C 1 40 ? 35.052 -5.483 31.594 1.00 28.13 11 MET C O 1
ATOM 2369 N N . THR C 1 41 ? 33.353 -6.841 31.067 1.00 26.89 12 THR C N 1
ATOM 2370 C CA . THR C 1 41 ? 33.716 -6.926 29.655 1.00 29.44 12 THR C CA 1
ATOM 2371 C C . THR C 1 41 ? 32.759 -6.174 28.728 1.00 32.39 12 THR C C 1
ATOM 2372 O O . THR C 1 41 ? 32.805 -6.384 27.506 1.00 31.93 12 THR C O 1
ATOM 2376 N N . GLY C 1 42 ? 31.883 -5.317 29.264 1.00 28.82 13 GLY C N 1
ATOM 2377 C CA . GLY C 1 42 ? 31.114 -4.386 28.454 1.00 26.55 13 GLY C CA 1
ATOM 2378 C C . GLY C 1 42 ? 29.672 -4.769 28.161 1.00 29.79 13 GLY C C 1
ATOM 2379 O O . GLY C 1 42 ? 28.887 -3.896 27.749 1.00 28.02 13 GLY C O 1
ATOM 2380 N N . ASN C 1 43 ? 29.283 -6.027 28.369 1.00 27.29 14 ASN C N 1
ATOM 2381 C CA . ASN C 1 43 ? 27.956 -6.443 27.906 1.00 30.17 14 ASN C CA 1
ATOM 2382 C C . ASN C 1 43 ? 26.848 -5.721 28.649 1.00 33.56 14 ASN C C 1
ATOM 2383 O O . ASN C 1 43 ? 25.869 -5.283 28.032 1.00 26.40 14 ASN C O 1
ATOM 2388 N N . ASN C 1 44 ? 26.990 -5.557 29.974 1.00 25.75 15 ASN C N 1
ATOM 2389 C CA . ASN C 1 44 ? 25.925 -4.907 30.721 1.00 24.14 15 ASN C CA 1
ATOM 2390 C C . ASN C 1 44 ? 25.899 -3.398 30.510 1.00 28.30 15 ASN C C 1
ATOM 2391 O O . ASN C 1 44 ? 24.834 -2.781 30.643 1.00 26.89 15 ASN C O 1
ATOM 2396 N N . GLU C 1 45 ? 27.032 -2.786 30.165 1.00 26.34 16 GLU C N 1
ATOM 2397 C CA . GLU C 1 45 ? 26.992 -1.388 29.731 1.00 27.36 16 GLU C CA 1
ATOM 2398 C C . GLU C 1 45 ? 26.256 -1.239 28.398 1.00 28.59 16 GLU C C 1
ATOM 2399 O O . GLU C 1 45 ? 25.485 -0.290 28.209 1.00 29.81 16 GLU C O 1
ATOM 2405 N N . GLU C 1 46 ? 26.469 -2.179 27.472 1.00 28.86 17 GLU C N 1
ATOM 2406 C CA . GLU C 1 46 ? 25.731 -2.194 26.207 1.00 30.79 17 GLU C CA 1
ATOM 2407 C C . GLU C 1 46 ? 24.231 -2.337 26.446 1.00 31.70 17 GLU C C 1
ATOM 2408 O O . GLU C 1 46 ? 23.418 -1.613 25.854 1.00 30.17 17 GLU C O 1
ATOM 2414 N N . VAL C 1 47 ? 23.850 -3.265 27.327 1.00 27.79 18 VAL C N 1
ATOM 2415 C CA . VAL C 1 47 ? 22.455 -3.380 27.756 1.00 29.13 18 VAL C CA 1
ATOM 2416 C C . VAL C 1 47 ? 21.959 -2.043 28.294 1.00 28.97 18 VAL C C 1
ATOM 2417 O O . VAL C 1 47 ? 20.886 -1.557 27.915 1.00 27.91 18 VAL C O 1
ATOM 2421 N N . ALA C 1 48 ? 22.746 -1.424 29.178 1.00 28.53 19 ALA C N 1
ATOM 2422 C CA . ALA C 1 48 ? 22.357 -0.145 29.771 1.00 27.47 19 ALA C CA 1
ATOM 2423 C C . ALA C 1 48 ? 22.230 0.949 28.714 1.00 30.48 19 ALA C C 1
ATOM 2424 O O . ALA C 1 48 ? 21.335 1.801 28.801 1.00 30.51 19 ALA C O 1
ATOM 2426 N N . ASN C 1 49 ? 23.120 0.948 27.714 1.00 28.58 20 ASN C N 1
ATOM 2427 C CA . ASN C 1 49 ? 23.018 1.933 26.634 1.00 35.72 20 ASN C CA 1
ATOM 2428 C C . ASN C 1 49 ? 21.727 1.760 25.848 1.00 32.10 20 ASN C C 1
ATOM 2429 O O . ASN C 1 49 ? 21.088 2.747 25.474 1.00 36.23 20 ASN C O 1
ATOM 2434 N N . ILE C 1 50 ? 21.338 0.512 25.576 1.00 31.31 21 ILE C N 1
ATOM 2435 C CA . ILE C 1 50 ? 20.122 0.260 24.808 1.00 32.49 21 ILE C CA 1
ATOM 2436 C C . ILE C 1 50 ? 18.896 0.732 25.577 1.00 34.39 21 ILE C C 1
ATOM 2437 O O . ILE C 1 50 ? 17.993 1.362 25.009 1.00 33.08 21 ILE C O 1
ATOM 2442 N N . VAL C 1 51 ? 18.849 0.461 26.884 1.00 35.23 22 VAL C N 1
ATOM 2443 C CA . VAL C 1 51 ? 17.745 0.955 27.700 1.00 30.97 22 VAL C CA 1
ATOM 2444 C C . VAL C 1 51 ? 17.745 2.474 27.728 1.00 33.90 22 VAL C C 1
ATOM 2445 O O . VAL C 1 51 ? 16.687 3.115 27.668 1.00 36.11 22 VAL C O 1
ATOM 2449 N N . CYS C 1 52 ? 18.927 3.073 27.857 1.00 31.67 23 CYS C N 1
ATOM 2450 C CA . CYS C 1 52 ? 19.024 4.526 27.878 1.00 33.60 23 CYS C CA 1
ATOM 2451 C C . CYS C 1 52 ? 18.477 5.121 26.586 1.00 41.04 23 CYS C C 1
ATOM 2452 O O . CYS C 1 52 ? 17.648 6.038 26.611 1.00 41.42 23 CYS C O 1
ATOM 2455 N N . ASP C 1 53 ? 18.911 4.586 25.445 1.00 35.87 24 ASP C N 1
ATOM 2456 C CA . ASP C 1 53 ? 18.430 5.099 24.167 1.00 46.23 24 ASP C CA 1
ATOM 2457 C C . ASP C 1 53 ? 16.918 4.957 24.048 1.00 38.11 24 ASP C C 1
ATOM 2458 O O . ASP C 1 53 ? 16.231 5.904 23.651 1.00 42.02 24 ASP C O 1
ATOM 2463 N N . SER C 1 54 ? 16.375 3.799 24.440 1.00 39.41 25 SER C N 1
ATOM 2464 C CA . SER C 1 54 ? 14.933 3.588 24.346 1.00 45.34 25 SER C CA 1
ATOM 2465 C C . SER C 1 54 ? 14.174 4.548 25.242 1.00 48.88 25 SER C C 1
ATOM 2466 O O . SER C 1 54 ? 13.105 5.043 24.865 1.00 38.77 25 SER C O 1
ATOM 2469 N N . LEU C 1 55 ? 14.698 4.810 26.444 1.00 41.83 26 LEU C N 1
ATOM 2470 C CA . LEU C 1 55 ? 14.013 5.736 27.338 1.00 41.50 26 LEU C CA 1
ATOM 2471 C C . LEU C 1 55 ? 14.104 7.156 26.799 1.00 41.66 26 LEU C C 1
ATOM 2472 O O . LEU C 1 55 ? 13.133 7.920 26.873 1.00 40.87 26 LEU C O 1
ATOM 2477 N N . THR C 1 56 ? 15.260 7.512 26.235 1.00 39.82 27 THR C N 1
ATOM 2478 C CA . THR C 1 56 ? 15.422 8.812 25.593 1.00 47.68 27 THR C CA 1
ATOM 2479 C C . THR C 1 56 ? 14.418 8.990 24.455 1.00 47.56 27 THR C C 1
ATOM 2480 O O . THR C 1 56 ? 13.780 10.043 24.335 1.00 52.02 27 THR C O 1
ATOM 2484 N N . ASN C 1 57 ? 14.237 7.958 23.633 1.00 52.40 28 ASN C N 1
ATOM 2485 C CA . ASN C 1 57 ? 13.266 8.015 22.546 1.00 45.13 28 ASN C CA 1
ATOM 2486 C C . ASN C 1 57 ? 11.826 8.022 23.043 1.00 55.95 28 ASN C C 1
ATOM 2487 O O . ASN C 1 57 ? 10.918 8.323 22.260 1.00 53.28 28 ASN C O 1
ATOM 2492 N N . LEU C 1 58 ? 11.596 7.696 24.315 1.00 50.15 29 LEU C N 1
ATOM 2493 C CA . LEU C 1 58 ? 10.293 7.843 24.942 1.00 49.59 29 LEU C CA 1
ATOM 2494 C C . LEU C 1 58 ? 10.166 9.157 25.688 1.00 38.85 29 LEU C C 1
ATOM 2495 O O . LEU C 1 58 ? 9.274 9.296 26.533 1.00 52.37 29 LEU C O 1
ATOM 2500 N N . ASN C 1 59 ? 11.044 10.116 25.389 1.00 43.90 30 ASN C N 1
ATOM 2501 C CA . ASN C 1 59 ? 10.995 11.472 25.943 1.00 50.96 30 ASN C CA 1
ATOM 2502 C C . ASN C 1 59 ? 11.220 11.478 27.459 1.00 54.81 30 ASN C C 1
ATOM 2503 O O . ASN C 1 59 ? 10.586 12.230 28.204 1.00 55.64 30 ASN C O 1
ATOM 2508 N N . VAL C 1 60 ? 12.159 10.644 27.911 1.00 48.68 31 VAL C N 1
ATOM 2509 C CA . VAL C 1 60 ? 12.661 10.644 29.281 1.00 50.62 31 VAL C CA 1
ATOM 2510 C C . VAL C 1 60 ? 14.072 11.218 29.272 1.00 47.62 31 VAL C C 1
ATOM 2511 O O . VAL C 1 60 ? 14.851 10.954 28.348 1.00 43.65 31 VAL C O 1
ATOM 2515 N N . LYS C 1 61 ? 14.394 12.020 30.287 1.00 45.20 32 LYS C N 1
ATOM 2516 C CA . LYS C 1 61 ? 15.753 12.522 30.479 1.00 49.64 32 LYS C CA 1
ATOM 2517 C C . LYS C 1 61 ? 16.537 11.499 31.302 1.00 52.80 32 LYS C C 1
ATOM 2518 O O . LYS C 1 61 ? 16.268 11.305 32.496 1.00 44.48 32 LYS C O 1
ATOM 2524 N N . VAL C 1 62 ? 17.511 10.856 30.665 1.00 49.97 33 VAL C N 1
ATOM 2525 C CA . VAL C 1 62 ? 18.194 9.691 31.212 1.00 42.05 33 VAL C CA 1
ATOM 2526 C C . VAL C 1 62 ? 19.588 10.087 31.672 1.00 44.87 33 VAL C C 1
ATOM 2527 O O . VAL C 1 62 ? 20.357 10.684 30.908 1.00 41.57 33 VAL C O 1
ATOM 2531 N N . THR C 1 63 ? 19.915 9.744 32.914 1.00 42.44 34 THR C N 1
ATOM 2532 C CA . THR C 1 63 ? 21.291 9.728 33.383 1.00 41.86 34 THR C CA 1
ATOM 2533 C C . THR C 1 63 ? 21.776 8.285 33.456 1.00 39.56 34 THR C C 1
ATOM 2534 O O . THR C 1 63 ? 21.038 7.392 33.889 1.00 35.09 34 THR C O 1
ATOM 2538 N N . GLU C 1 64 ? 23.018 8.069 33.036 1.00 36.36 35 GLU C N 1
ATOM 2539 C CA . GLU C 1 64 ? 23.628 6.751 32.982 1.00 36.78 35 GLU C CA 1
ATOM 2540 C C . GLU C 1 64 ? 24.992 6.807 33.655 1.00 34.80 35 GLU C C 1
ATOM 2541 O O . GLU C 1 64 ? 25.748 7.757 33.441 1.00 35.65 35 GLU C O 1
ATOM 2547 N N . SER C 1 65 ? 25.303 5.794 34.469 1.00 32.01 36 SER C N 1
ATOM 2548 C CA . SER C 1 65 ? 26.566 5.784 35.200 1.00 32.56 36 SER C CA 1
ATOM 2549 C C . SER C 1 65 ? 26.935 4.360 35.598 1.00 32.96 36 SER C C 1
ATOM 2550 O O . SER C 1 65 ? 26.102 3.451 35.597 1.00 28.19 36 SER C O 1
ATOM 2553 N N . GLU C 1 66 ? 28.204 4.186 35.947 1.00 28.71 37 GLU C N 1
ATOM 2554 C CA . GLU C 1 66 ? 28.726 2.920 36.429 1.00 28.35 37 GLU C CA 1
ATOM 2555 C C . GLU C 1 66 ? 28.524 2.811 37.943 1.00 29.25 37 GLU C C 1
ATOM 2556 O O . GLU C 1 66 ? 28.630 3.799 38.671 1.00 31.71 37 GLU C O 1
ATOM 2562 N N . ILE C 1 67 ? 28.222 1.591 38.404 1.00 26.83 38 ILE C N 1
ATOM 2563 C CA . ILE C 1 67 ? 27.689 1.400 39.757 1.00 28.52 38 ILE C CA 1
ATOM 2564 C C . ILE C 1 67 ? 28.693 1.837 40.818 1.00 29.30 38 ILE C C 1
ATOM 2565 O O . ILE C 1 67 ? 28.307 2.372 41.866 1.00 32.91 38 ILE C O 1
ATOM 2570 N N . SER C 1 68 ? 29.988 1.616 40.580 1.00 29.73 39 SER C N 1
ATOM 2571 C CA . SER C 1 68 ? 30.952 1.931 41.623 1.00 39.08 39 SER C CA 1
ATOM 2572 C C . SER C 1 68 ? 31.158 3.429 41.763 1.00 36.96 39 SER C C 1
ATOM 2573 O O . SER C 1 68 ? 31.655 3.870 42.796 1.00 33.66 39 SER C O 1
ATOM 2576 N N . GLN C 1 69 ? 30.767 4.218 40.763 1.00 32.36 40 GLN C N 1
ATOM 2577 C CA . GLN C 1 69 ? 30.865 5.668 40.839 1.00 36.34 40 GLN C CA 1
ATOM 2578 C C . GLN C 1 69 ? 29.525 6.311 41.142 1.00 33.32 40 GLN C C 1
ATOM 2579 O O . GLN C 1 69 ? 29.368 7.524 40.969 1.00 32.67 40 GLN C O 1
ATOM 2585 N N . THR C 1 70 ? 28.556 5.526 41.595 1.00 29.34 41 THR C N 1
ATOM 2586 C CA . THR C 1 70 ? 27.216 6.022 41.846 1.00 35.38 41 THR C CA 1
ATOM 2587 C C . THR C 1 70 ? 26.826 5.749 43.288 1.00 35.73 41 THR C C 1
ATOM 2588 O O . THR C 1 70 ? 27.001 4.632 43.787 1.00 35.92 41 THR C O 1
ATOM 2592 N N . ASP C 1 71 ? 26.268 6.760 43.935 1.00 39.99 42 ASP C N 1
ATOM 2593 C CA . ASP C 1 71 ? 25.700 6.628 45.268 1.00 43.07 42 ASP C CA 1
ATOM 2594 C C . ASP C 1 71 ? 24.176 6.596 45.172 1.00 34.29 42 ASP C C 1
ATOM 2595 O O . ASP C 1 71 ? 23.574 7.392 44.444 1.00 34.08 42 ASP C O 1
ATOM 2600 N N . VAL C 1 72 ? 23.565 5.648 45.885 1.00 28.55 43 VAL C N 1
ATOM 2601 C CA . VAL C 1 72 ? 22.110 5.516 45.914 1.00 33.28 43 VAL C CA 1
ATOM 2602 C C . VAL C 1 72 ? 21.434 6.842 46.233 1.00 38.18 43 VAL C C 1
ATOM 2603 O O . VAL C 1 72 ? 20.338 7.123 45.735 1.00 35.60 43 VAL C O 1
ATOM 2607 N N . ALA C 1 73 ? 22.063 7.675 47.064 1.00 37.95 44 ALA C N 1
ATOM 2608 C CA . ALA C 1 73 ? 21.456 8.957 47.412 1.00 37.89 44 ALA C CA 1
ATOM 2609 C C . ALA C 1 73 ? 21.220 9.811 46.173 1.00 39.57 44 ALA C C 1
ATOM 2610 O O . ALA C 1 73 ? 20.205 10.511 46.080 1.00 38.59 44 ALA C O 1
ATOM 2612 N N . ASP C 1 74 ? 22.145 9.760 45.207 1.00 39.75 45 ASP C N 1
ATOM 2613 C CA . ASP C 1 74 ? 21.983 10.495 43.955 1.00 39.43 45 ASP C CA 1
ATOM 2614 C C . ASP C 1 74 ? 21.097 9.736 42.967 1.00 40.37 45 ASP C C 1
ATOM 2615 O O . ASP C 1 74 ? 20.254 10.338 42.295 1.00 38.21 45 ASP C O 1
ATOM 2620 N N . PHE C 1 75 ? 21.270 8.414 42.900 1.00 34.46 46 PHE C N 1
ATOM 2621 C CA . PHE C 1 75 ? 20.510 7.552 41.996 1.00 35.36 46 PHE C CA 1
ATOM 2622 C C . PHE C 1 75 ? 19.007 7.685 42.210 1.00 36.22 46 PHE C C 1
ATOM 2623 O O . PHE C 1 75 ? 18.239 7.731 41.244 1.00 39.00 46 PHE C O 1
ATOM 2631 N N . MET C 1 76 ? 18.564 7.731 43.472 1.00 36.52 47 MET C N 1
ATOM 2632 C CA . MET C 1 76 ? 17.140 7.680 43.785 1.00 37.78 47 MET C CA 1
ATOM 2633 C C . MET C 1 76 ? 16.406 8.974 43.455 1.00 43.16 47 MET C C 1
ATOM 2634 O O . MET C 1 76 ? 15.181 9.024 43.621 1.00 45.01 47 MET C O 1
ATOM 2639 N N . LYS C 1 77 ? 17.114 10.015 43.016 1.00 36.68 48 LYS C N 1
ATOM 2640 C CA . LYS C 1 77 ? 16.469 11.271 42.647 1.00 47.30 48 LYS C CA 1
ATOM 2641 C C . LYS C 1 77 ? 15.646 11.148 41.372 1.00 48.09 48 LYS C C 1
ATOM 2642 O O . LYS C 1 77 ? 14.737 11.956 41.152 1.00 50.64 48 LYS C O 1
ATOM 2648 N N . ALA C 1 78 ? 15.947 10.167 40.529 1.00 39.50 49 ALA C N 1
ATOM 2649 C CA . ALA C 1 78 ? 15.228 10.002 39.279 1.00 41.62 49 ALA C CA 1
ATOM 2650 C C . ALA C 1 78 ? 13.830 9.451 39.538 1.00 46.31 49 ALA C C 1
ATOM 2651 O O . ALA C 1 78 ? 13.498 8.999 40.637 1.00 43.75 49 ALA C O 1
ATOM 2653 N N . ASP C 1 79 ? 12.999 9.488 38.497 1.00 44.40 50 ASP C N 1
ATOM 2654 C CA . ASP C 1 79 ? 11.684 8.881 38.610 1.00 32.89 50 ASP C CA 1
ATOM 2655 C C . ASP C 1 79 ? 11.731 7.394 38.317 1.00 34.48 50 ASP C C 1
ATOM 2656 O O . ASP C 1 79 ? 10.979 6.628 38.924 1.00 37.59 50 ASP C O 1
ATOM 2661 N N . ILE C 1 80 ? 12.596 6.979 37.391 1.00 34.07 51 ILE C N 1
ATOM 2662 C CA . ILE C 1 80 ? 12.696 5.599 36.933 1.00 34.42 51 ILE C CA 1
ATOM 2663 C C . ILE C 1 80 ? 14.106 5.116 37.232 1.00 31.44 51 ILE C C 1
ATOM 2664 O O . ILE C 1 80 ? 15.081 5.801 36.902 1.00 33.92 51 ILE C O 1
ATOM 2669 N N . LEU C 1 81 ? 14.211 3.949 37.867 1.00 35.16 52 LEU C N 1
ATOM 2670 C CA . LEU C 1 81 ? 15.467 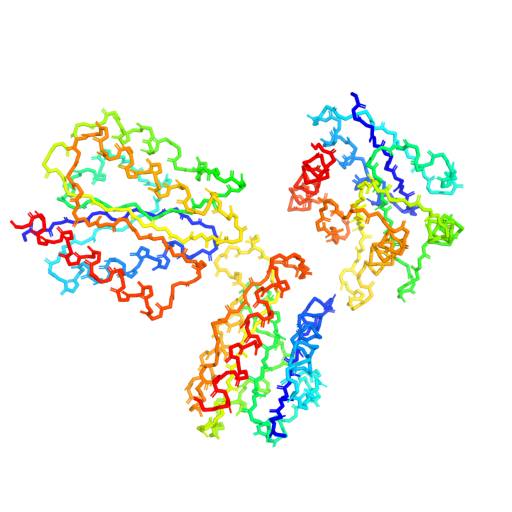3.462 38.435 1.00 31.07 52 LEU C CA 1
ATOM 2671 C C . LEU C 1 81 ? 15.798 2.110 37.821 1.00 24.16 52 LEU C C 1
ATOM 2672 O O . LEU C 1 81 ? 15.028 1.160 37.961 1.00 31.37 52 LEU C O 1
ATOM 2677 N N . VAL C 1 82 ? 16.935 2.019 37.137 1.00 27.37 53 VAL C N 1
ATOM 2678 C CA . VAL C 1 82 ? 17.303 0.813 36.408 1.00 26.43 53 VAL C CA 1
ATOM 2679 C C . VAL C 1 82 ? 18.703 0.398 36.824 1.00 26.98 53 VAL C C 1
ATOM 2680 O O . VAL C 1 82 ? 19.615 1.231 36.875 1.00 27.69 53 VAL C O 1
ATOM 2684 N N . VAL C 1 83 ? 18.879 -0.895 37.076 1.00 25.52 54 VAL C N 1
ATOM 2685 C CA . VAL C 1 83 ? 20.191 -1.498 37.260 1.00 28.30 54 VAL C CA 1
ATOM 2686 C C . VAL C 1 83 ? 20.376 -2.565 36.197 1.00 25.89 54 VAL C C 1
ATOM 2687 O O . VAL C 1 83 ? 19.470 -3.374 35.958 1.00 29.35 54 VAL C O 1
ATOM 2691 N N . CYS C 1 84 ? 21.545 -2.553 35.554 1.00 23.95 55 CYS C N 1
ATOM 2692 C CA . CYS C 1 84 ? 21.976 -3.557 34.582 1.00 23.81 55 CYS C CA 1
ATOM 2693 C C . CYS C 1 84 ? 23.294 -4.133 35.080 1.00 25.20 55 CYS C C 1
ATOM 2694 O O . CYS C 1 84 ? 24.291 -3.419 35.126 1.00 25.99 55 CYS C O 1
ATOM 2697 N N . ALA C 1 85 ? 23.315 -5.408 35.448 1.00 25.81 56 ALA C N 1
ATOM 2698 C CA . ALA C 1 85 ? 24.467 -5.889 36.198 1.00 26.89 56 ALA C CA 1
ATOM 2699 C C . ALA C 1 85 ? 24.692 -7.368 35.950 1.00 29.56 56 ALA C C 1
ATOM 2700 O O . ALA C 1 85 ? 23.737 -8.150 35.883 1.00 23.07 56 ALA C O 1
ATOM 2702 N N . TYR C 1 86 ? 25.970 -7.745 35.864 1.00 23.06 57 TYR C N 1
ATOM 2703 C CA . TYR C 1 86 ? 26.357 -9.109 35.574 1.00 19.89 57 TYR C CA 1
ATOM 2704 C C . TYR C 1 86 ? 26.281 -9.982 36.822 1.00 23.55 57 TYR C C 1
ATOM 2705 O O . TYR C 1 86 ? 26.158 -9.508 37.953 1.00 27.30 57 TYR C O 1
ATOM 2714 N N . THR C 1 87 ? 26.374 -11.283 36.581 1.00 22.64 58 THR C N 1
ATOM 2715 C CA . THR C 1 87 ? 26.555 -12.313 37.581 1.00 25.32 58 THR C CA 1
ATOM 2716 C C . THR C 1 87 ? 27.931 -12.923 37.350 1.00 28.53 58 THR C C 1
ATOM 2717 O O . THR C 1 87 ? 28.368 -13.067 36.204 1.00 26.25 58 THR C O 1
ATOM 2721 N N . TYR C 1 88 ? 28.634 -13.235 38.432 1.00 28.36 59 TYR C N 1
ATOM 2722 C CA . TYR C 1 88 ? 29.986 -13.773 38.334 1.00 34.43 59 TYR C CA 1
ATOM 2723 C C . TYR C 1 88 ? 30.095 -15.016 39.212 1.00 32.36 59 TYR C C 1
ATOM 2724 O O . TYR C 1 88 ? 29.196 -15.321 39.994 1.00 34.45 59 TYR C O 1
ATOM 2733 N N . ASP C 1 89 ? 31.204 -15.744 39.049 1.00 43.01 60 ASP C N 1
ATOM 2734 C CA . ASP C 1 89 ? 31.553 -16.934 39.828 1.00 41.94 60 ASP C CA 1
ATOM 2735 C C . ASP C 1 89 ? 30.350 -17.671 40.405 1.00 44.77 60 ASP C C 1
ATOM 2736 O O . ASP C 1 89 ? 30.126 -17.643 41.616 1.00 35.99 60 ASP C O 1
ATOM 2741 N N . GLU C 1 90 ? 29.548 -18.284 39.539 1.00 47.90 61 GLU C N 1
ATOM 2742 C CA . GLU C 1 90 ? 28.385 -19.080 39.931 1.00 51.48 61 GLU C CA 1
ATOM 2743 C C . GLU C 1 90 ? 27.559 -18.385 41.023 1.00 39.26 61 GLU C C 1
ATOM 2744 O O . GLU C 1 90 ? 27.516 -18.802 42.180 1.00 51.21 61 GLU C O 1
ATOM 2750 N N . GLY C 1 91 ? 26.930 -17.279 40.620 1.00 35.16 62 GLY C N 1
ATOM 2751 C CA . GLY C 1 91 ? 25.896 -16.626 41.403 1.00 29.40 62 GLY C CA 1
ATOM 2752 C C . GLY C 1 91 ? 26.287 -15.378 42.172 1.00 31.03 62 GLY C C 1
ATOM 2753 O O . GLY C 1 91 ? 25.418 -14.787 42.828 1.00 29.62 62 GLY C O 1
ATOM 2754 N N . ALA C 1 92 ? 27.547 -14.955 42.119 1.00 32.03 63 ALA C N 1
ATOM 2755 C CA . ALA C 1 92 ? 28.005 -13.816 42.910 1.00 33.68 63 ALA C CA 1
ATOM 2756 C C . ALA C 1 92 ? 27.600 -12.493 42.261 1.00 31.29 63 ALA C C 1
ATOM 2757 O O . ALA C 1 92 ? 27.597 -12.366 41.035 1.00 27.54 63 ALA C O 1
ATOM 2759 N N . MET C 1 93 ? 27.263 -11.508 43.088 1.00 23.99 64 MET C N 1
ATOM 2760 C CA . MET C 1 93 ? 26.986 -10.161 42.614 1.00 27.83 64 MET C CA 1
ATOM 2761 C C . MET C 1 93 ? 28.286 -9.402 42.360 1.00 29.19 64 MET C C 1
ATOM 2762 O O . MET C 1 93 ? 29.344 -9.803 42.832 1.00 27.70 64 MET C O 1
ATOM 2767 N N . PRO C 1 94 ? 28.243 -8.323 41.581 1.00 27.82 65 PRO C N 1
ATOM 2768 C CA . PRO C 1 94 ? 29.479 -7.572 41.324 1.00 28.84 65 PRO C CA 1
ATOM 2769 C C . PRO C 1 94 ? 30.039 -7.000 42.620 1.00 32.90 65 PRO C C 1
ATOM 2770 O O . PRO C 1 94 ? 29.325 -6.351 43.390 1.00 29.30 65 PRO C O 1
ATOM 2774 N N . GLU C 1 95 ? 31.326 -7.260 42.864 1.00 31.49 66 GLU C N 1
ATOM 2775 C CA . GLU C 1 95 ? 31.945 -6.794 44.108 1.00 30.18 66 GLU C CA 1
ATOM 2776 C C . GLU C 1 95 ? 31.863 -5.286 44.225 1.00 30.96 66 GLU C C 1
ATOM 2777 O O . GLU C 1 95 ? 31.576 -4.745 45.302 1.00 27.77 66 GLU C O 1
ATOM 2783 N N . GLU C 1 96 ? 32.082 -4.591 43.117 1.00 28.36 67 GLU C N 1
ATOM 2784 C CA . GLU C 1 96 ? 32.091 -3.142 43.121 1.00 24.80 67 GLU C CA 1
ATOM 2785 C C . GLU C 1 96 ? 30.698 -2.550 43.242 1.00 27.01 67 GLU C C 1
ATOM 2786 O O . GLU C 1 96 ? 30.577 -1.321 43.330 1.00 33.49 67 GLU C O 1
ATOM 2792 N N . GLY C 1 97 ? 29.652 -3.382 43.258 1.00 29.16 68 GLY C N 1
ATOM 2793 C CA . GLY C 1 97 ? 28.288 -2.930 43.440 1.00 25.61 68 GLY C CA 1
ATOM 2794 C C . GLY C 1 97 ? 27.649 -3.342 44.750 1.00 29.16 68 GLY C C 1
ATOM 2795 O O . GLY C 1 97 ? 26.457 -3.087 44.947 1.00 27.02 68 GLY C O 1
ATOM 2796 N N . LEU C 1 98 ? 28.395 -3.977 45.662 1.00 26.51 69 LEU C N 1
ATOM 2797 C CA . LEU C 1 98 ? 27.761 -4.503 46.870 1.00 26.08 69 LEU C CA 1
ATOM 2798 C C . LEU C 1 98 ? 27.291 -3.392 47.790 1.00 27.08 69 LEU C C 1
ATOM 2799 O O . LEU C 1 98 ? 26.273 -3.542 48.484 1.00 27.37 69 LEU C O 1
ATOM 2804 N N . ASP C 1 99 ? 28.037 -2.287 47.853 1.00 28.39 70 ASP C N 1
ATOM 2805 C CA . ASP C 1 99 ? 27.589 -1.166 48.672 1.00 26.67 70 ASP C CA 1
ATOM 2806 C C . ASP C 1 99 ? 26.322 -0.535 48.095 1.00 27.02 70 ASP C C 1
ATOM 2807 O O . ASP C 1 99 ? 25.372 -0.230 48.830 1.00 30.65 70 ASP C O 1
ATOM 2812 N N . PHE C 1 100 ? 26.295 -0.329 46.778 1.00 28.02 71 PHE C N 1
ATOM 2813 C CA . PHE C 1 100 ? 25.085 0.144 46.122 1.00 23.07 71 PHE C CA 1
ATOM 2814 C C . PHE C 1 100 ? 23.891 -0.750 46.465 1.00 25.87 71 PHE C C 1
ATOM 2815 O O . PHE C 1 100 ? 22.853 -0.277 46.942 1.00 29.63 71 PHE C O 1
ATOM 2823 N N . TYR C 1 101 ? 24.043 -2.058 46.249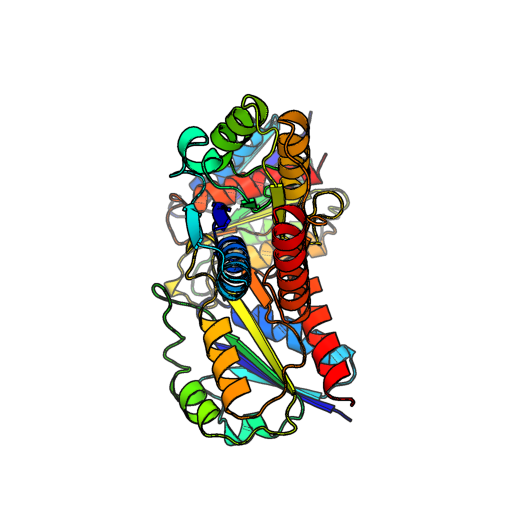 1.00 29.71 72 TYR C N 1
ATOM 2824 C CA . TYR C 1 101 ? 23.010 -3.031 46.590 1.00 27.81 72 TYR C CA 1
ATOM 2825 C C . TYR C 1 101 ? 22.550 -2.891 48.039 1.00 31.22 72 TYR C C 1
ATOM 2826 O O . TYR C 1 101 ? 21.349 -2.890 48.326 1.00 35.13 72 TYR C O 1
ATOM 2835 N N . ASP C 1 102 ? 23.503 -2.790 48.969 1.00 34.67 73 ASP C N 1
ATOM 2836 C CA . ASP C 1 102 ? 23.167 -2.679 50.387 1.00 39.30 73 ASP C CA 1
ATOM 2837 C C . ASP C 1 102 ? 22.435 -1.373 50.685 1.00 35.11 73 ASP C C 1
ATOM 2838 O O . ASP C 1 102 ? 21.460 -1.357 51.448 1.00 36.78 73 ASP C O 1
ATOM 2843 N N . ASP C 1 103 ? 22.877 -0.268 50.083 1.00 30.24 74 ASP C N 1
ATOM 2844 C CA . ASP C 1 103 ? 22.206 1.006 50.324 1.00 34.97 74 ASP C CA 1
ATOM 2845 C C . ASP C 1 103 ? 20.809 1.030 49.716 1.00 36.05 74 ASP C C 1
ATOM 2846 O O . ASP C 1 103 ? 19.903 1.664 50.263 1.00 35.36 74 ASP C O 1
ATOM 2851 N N . LEU C 1 104 ? 20.623 0.344 48.592 1.00 32.00 75 LEU C N 1
ATOM 2852 C CA . LEU C 1 104 ? 19.314 0.295 47.955 1.00 36.74 75 LEU C CA 1
ATOM 2853 C C . LEU C 1 104 ? 18.275 -0.339 48.872 1.00 38.24 75 LEU C C 1
ATOM 2854 O O . LEU C 1 104 ? 17.158 0.175 49.006 1.00 46.14 75 LEU C O 1
ATOM 2859 N N . GLN C 1 105 ? 18.631 -1.447 49.531 1.00 42.97 76 GLN C N 1
ATOM 2860 C CA . GLN C 1 105 ? 17.682 -2.152 50.398 1.00 42.74 76 GLN C CA 1
ATOM 2861 C C . GLN C 1 105 ? 17.237 -1.301 51.578 1.00 46.32 76 GLN C C 1
ATOM 2862 O O . GLN C 1 105 ? 16.072 -1.361 51.990 1.00 55.50 76 GLN C O 1
ATOM 2868 N N . SER C 1 106 ? 18.158 -0.542 52.167 1.00 43.30 77 SER C N 1
ATOM 2869 C CA . SER C 1 106 ? 17.877 0.232 53.365 1.00 44.93 77 SER C CA 1
ATOM 2870 C C . SER C 1 106 ? 17.288 1.602 53.065 1.00 49.90 77 SER C C 1
ATOM 2871 O O . SER C 1 106 ? 17.239 2.443 53.972 1.00 42.32 77 SER C O 1
ATOM 2874 N N . THR C 1 107 ? 16.864 1.847 51.826 1.00 42.14 78 THR C N 1
ATOM 2875 C CA . THR C 1 107 ? 16.330 3.128 51.395 1.00 45.32 78 THR C CA 1
ATOM 2876 C C . THR C 1 107 ? 14.831 2.995 51.172 1.00 47.69 78 THR C C 1
ATOM 2877 O O . THR C 1 107 ? 14.329 1.907 50.883 1.00 56.11 78 THR C O 1
ATOM 2881 N N . ASP C 1 108 ? 14.115 4.102 51.330 1.00 41.97 79 ASP C N 1
ATOM 2882 C CA . ASP C 1 108 ? 12.683 4.150 51.053 1.00 42.57 79 ASP C CA 1
ATOM 2883 C C . ASP C 1 108 ? 12.491 4.637 49.618 1.00 40.36 79 ASP C C 1
ATOM 2884 O O . ASP C 1 108 ? 12.716 5.812 49.316 1.00 41.68 79 ASP C O 1
ATOM 2889 N N . LEU C 1 109 ? 12.088 3.734 48.728 1.00 36.80 80 LEU C N 1
ATOM 2890 C CA . LEU C 1 109 ? 11.905 4.068 47.321 1.00 40.61 80 LEU C CA 1
ATOM 2891 C C . LEU C 1 109 ? 10.430 4.070 46.927 1.00 41.48 80 LEU C C 1
ATOM 2892 O O . LEU C 1 109 ? 10.088 3.847 45.761 1.00 38.22 80 LEU C O 1
ATOM 2897 N N . THR C 1 110 ? 9.547 4.304 47.898 1.00 42.26 81 THR C N 1
ATOM 2898 C CA . THR C 1 110 ? 8.121 4.387 47.608 1.00 43.45 81 THR C CA 1
ATOM 2899 C C . THR C 1 110 ? 7.866 5.405 46.499 1.00 39.28 81 THR C C 1
ATOM 2900 O O . THR C 1 110 ? 8.477 6.478 46.464 1.00 42.29 81 THR C O 1
ATOM 2904 N N . GLY C 1 111 ? 7.006 5.035 45.549 1.00 37.74 82 GLY C N 1
ATOM 2905 C CA . GLY C 1 111 ? 6.688 5.903 44.437 1.00 38.06 82 GLY C CA 1
ATOM 2906 C C . GLY C 1 111 ? 7.668 5.876 43.281 1.00 47.41 82 GLY C C 1
ATOM 2907 O O . GLY C 1 111 ? 7.349 6.414 42.213 1.00 46.68 82 GLY C O 1
ATOM 2908 N N . LYS C 1 112 ? 8.847 5.275 43.449 1.00 33.97 83 LYS C N 1
ATOM 2909 C CA . LYS C 1 112 ? 9.789 5.142 42.345 1.00 31.22 83 LYS C CA 1
ATOM 2910 C C . LYS C 1 112 ? 9.422 3.933 41.496 1.00 31.35 83 LYS C C 1
ATOM 2911 O O . LYS C 1 112 ? 8.878 2.944 41.992 1.00 34.24 83 LYS C O 1
ATOM 2917 N N . VAL C 1 113 ? 9.726 4.010 40.203 1.00 36.79 84 VAL C N 1
ATOM 2918 C CA . VAL C 1 113 ? 9.493 2.900 39.289 1.00 32.33 84 VAL C CA 1
ATOM 2919 C C . VAL C 1 113 ? 10.839 2.277 38.957 1.00 33.33 84 VAL C C 1
ATOM 2920 O O . VAL C 1 113 ? 11.786 2.991 38.605 1.00 34.82 84 VAL C O 1
ATOM 2924 N N . TYR C 1 114 ? 10.924 0.950 39.043 1.00 32.97 85 TYR C N 1
ATOM 2925 C CA . TYR C 1 114 ? 12.198 0.281 38.830 1.00 32.61 85 TYR C CA 1
ATOM 2926 C C . TYR C 1 114 ? 12.086 -0.819 37.786 1.00 33.74 85 TYR C C 1
ATOM 2927 O O . TYR C 1 114 ? 11.014 -1.391 37.557 1.00 33.45 85 TYR C O 1
ATOM 2936 N N . GLY C 1 115 ? 13.217 -1.093 37.153 1.00 23.67 86 GLY C N 1
ATOM 2937 C CA . GLY C 1 115 ? 13.376 -2.284 36.340 1.00 24.42 86 GLY C CA 1
ATOM 2938 C C . GLY C 1 115 ? 14.808 -2.751 36.444 1.00 29.63 86 GLY C C 1
ATOM 2939 O O . GLY C 1 115 ? 15.721 -1.960 36.697 1.00 29.15 86 GLY C O 1
ATOM 2940 N N . VAL C 1 116 ? 15.015 -4.046 36.255 1.00 27.18 87 VAL C N 1
ATOM 2941 C CA . VAL C 1 116 ? 16.344 -4.632 36.314 1.00 29.15 87 VAL C CA 1
ATOM 2942 C C . VAL C 1 116 ? 16.562 -5.479 35.070 1.00 32.26 87 VAL C C 1
ATOM 2943 O O . VAL C 1 116 ? 15.650 -6.175 34.614 1.00 30.63 87 VAL C O 1
ATOM 2947 N N . ALA C 1 117 ? 17.761 -5.397 34.499 1.00 23.96 88 ALA C N 1
ATOM 2948 C CA . ALA C 1 117 ? 18.122 -6.228 33.362 1.00 31.03 88 ALA C CA 1
ATOM 2949 C C . ALA C 1 117 ? 19.559 -6.690 33.554 1.00 25.13 88 ALA C C 1
ATOM 2950 O O . ALA C 1 117 ? 20.278 -6.194 34.419 1.00 27.82 88 ALA C O 1
ATOM 2952 N N . GLY C 1 118 ? 19.975 -7.664 32.758 1.00 29.93 89 GLY C N 1
ATOM 2953 C CA . GLY C 1 118 ? 21.360 -8.064 32.877 1.00 28.14 89 GLY C CA 1
ATOM 2954 C C . GLY C 1 118 ? 21.786 -9.023 31.806 1.00 23.18 89 GLY C C 1
ATOM 2955 O O . GLY C 1 118 ? 20.964 -9.758 31.257 1.00 25.54 89 GLY C O 1
ATOM 2956 N N . SER C 1 119 ? 23.076 -9.022 31.505 1.00 24.29 90 SER C N 1
ATOM 2957 C CA . SER C 1 119 ? 23.661 -9.977 30.583 1.00 23.91 90 SER C CA 1
ATOM 2958 C C . SER C 1 119 ? 24.365 -11.040 31.409 1.00 25.62 90 SER C C 1
ATOM 2959 O O . SER C 1 119 ? 25.137 -10.706 32.307 1.00 22.53 90 SER C O 1
ATOM 2962 N N . GLY C 1 120 ? 24.079 -12.302 31.112 1.00 25.70 91 GLY C N 1
ATOM 2963 C CA . GLY C 1 120 ? 24.749 -13.422 31.737 1.00 26.01 91 GLY C CA 1
ATOM 2964 C C . GLY C 1 120 ? 25.050 -14.502 30.724 1.00 30.51 91 GLY C C 1
ATOM 2965 O O . GLY C 1 120 ? 25.219 -14.216 29.530 1.00 30.38 91 GLY C O 1
ATOM 2966 N N . ASP C 1 121 ? 25.124 -15.748 31.185 1.00 29.77 92 ASP C N 1
ATOM 2967 C CA . ASP C 1 121 ? 25.492 -16.875 30.335 1.00 25.40 92 ASP C CA 1
ATOM 2968 C C . ASP C 1 121 ? 24.687 -18.082 30.785 1.00 31.07 92 ASP C C 1
ATOM 2969 O O . ASP C 1 121 ? 24.844 -18.549 31.924 1.00 24.17 92 ASP C O 1
ATOM 2974 N N . LYS C 1 122 ? 23.827 -18.573 29.880 1.00 28.21 93 LYS C N 1
ATOM 2975 C CA . LYS C 1 122 ? 22.890 -19.646 30.189 1.00 29.06 93 LYS C CA 1
ATOM 2976 C C . LYS C 1 122 ? 23.599 -20.937 30.551 1.00 26.83 93 LYS C C 1
ATOM 2977 O O . LYS C 1 122 ? 22.988 -21.814 31.168 1.00 30.99 93 LYS C O 1
ATOM 2983 N N . PHE C 1 123 ? 24.875 -21.077 30.193 1.00 28.15 94 PHE C N 1
ATOM 2984 C CA . PHE C 1 123 ? 25.581 -22.299 30.558 1.00 31.93 94 PHE C CA 1
ATOM 2985 C C . PHE C 1 123 ? 25.811 -22.416 32.058 1.00 25.37 94 PHE C C 1
ATOM 2986 O O . PHE C 1 123 ? 26.137 -23.510 32.524 1.00 29.46 94 PHE C O 1
ATOM 2994 N N . TYR C 1 124 ? 25.614 -21.347 32.824 1.00 24.09 95 TYR C N 1
ATOM 2995 C CA . TYR C 1 124 ? 25.661 -21.449 34.278 1.00 22.58 95 TYR C CA 1
ATOM 2996 C C . TYR C 1 124 ? 24.324 -21.900 34.881 1.00 27.27 95 TYR C C 1
ATOM 2997 O O . TYR C 1 124 ? 24.189 -21.922 36.107 1.00 28.64 95 TYR C O 1
ATOM 3006 N N . GLY C 1 125 ? 23.343 -22.265 34.045 1.00 30.08 96 GLY C N 1
ATOM 3007 C CA . GLY C 1 125 ? 22.149 -22.947 34.537 1.00 22.94 96 GLY C CA 1
ATOM 3008 C C . GLY C 1 125 ? 21.364 -22.097 35.513 1.00 23.53 96 GLY C C 1
ATOM 3009 O O . GLY C 1 125 ? 21.000 -20.949 35.242 1.00 23.81 96 GLY C O 1
ATOM 3010 N N . GLU C 1 126 ? 21.128 -22.627 36.705 1.00 24.59 97 GLU C N 1
ATOM 3011 C CA . GLU C 1 126 ? 20.323 -21.874 37.655 1.00 25.41 97 GLU C CA 1
ATOM 3012 C C . GLU C 1 126 ? 21.053 -20.682 38.281 1.00 30.72 97 GLU C C 1
ATOM 3013 O O . GLU C 1 126 ? 20.438 -19.949 39.065 1.00 28.64 97 GLU C O 1
ATOM 3019 N N . TYR C 1 127 ? 22.327 -20.458 37.966 1.00 26.75 98 TYR C N 1
ATOM 3020 C CA . TYR C 1 127 ? 22.992 -19.211 38.324 1.00 25.94 98 TYR C CA 1
ATOM 3021 C C . TYR C 1 127 ? 22.875 -18.148 37.224 1.00 25.32 98 TYR C C 1
ATOM 3022 O O . TYR C 1 127 ? 23.573 -17.129 37.281 1.00 27.30 98 TYR C O 1
ATOM 3031 N N . PHE C 1 128 ? 22.040 -18.378 36.214 1.00 26.12 99 PHE C N 1
ATOM 3032 C CA . PHE C 1 128 ? 21.934 -17.465 35.071 1.00 25.33 99 PHE C CA 1
ATOM 3033 C C . PHE C 1 128 ? 21.342 -16.142 35.526 1.00 25.08 99 PHE C C 1
ATOM 3034 O O . PHE C 1 128 ? 20.190 -16.089 35.959 1.00 25.23 99 PHE C O 1
ATOM 3042 N N . ASN C 1 129 ? 22.128 -15.073 35.444 1.00 23.12 100 ASN C N 1
ATOM 3043 C CA . ASN C 1 129 ? 21.645 -13.725 35.740 1.00 24.43 100 ASN C CA 1
ATOM 3044 C C . ASN C 1 129 ? 20.988 -13.631 37.119 1.00 24.98 100 ASN C C 1
ATOM 3045 O O . ASN C 1 129 ? 20.008 -12.908 37.315 1.00 27.12 100 ASN C O 1
ATOM 3050 N N . THR C 1 130 ? 21.527 -14.356 38.104 1.00 26.06 101 THR C N 1
ATOM 3051 C CA . THR C 1 130 ? 20.931 -14.246 39.437 1.00 24.00 101 THR C CA 1
ATOM 3052 C C . THR C 1 130 ? 21.077 -12.839 40.001 1.00 24.42 101 THR C C 1
ATOM 3053 O O . THR C 1 130 ? 20.286 -12.437 40.864 1.00 28.28 101 THR C O 1
ATOM 3057 N N . THR C 1 131 ? 22.091 -12.085 39.568 1.00 22.07 102 THR C N 1
ATOM 3058 C CA . THR C 1 131 ? 22.211 -10.704 40.039 1.00 24.20 102 THR C CA 1
ATOM 3059 C C . THR C 1 131 ? 20.965 -9.888 39.697 1.00 26.62 102 THR C C 1
ATOM 3060 O O . THR C 1 131 ? 20.524 -9.057 40.499 1.00 22.34 102 THR C O 1
ATOM 3064 N N . VAL C 1 132 ? 20.388 -10.117 38.510 1.00 23.68 103 VAL C N 1
ATOM 3065 C CA . VAL C 1 132 ? 19.121 -9.479 38.143 1.00 24.01 103 VAL C CA 1
ATOM 3066 C C . VAL C 1 132 ? 18.055 -9.755 39.199 1.00 27.06 103 VAL C C 1
ATOM 3067 O O . VAL C 1 132 ? 17.340 -8.844 39.638 1.00 25.99 103 VAL C O 1
ATOM 3071 N N . ASP C 1 133 ? 17.959 -11.018 39.644 1.00 28.00 104 ASP C N 1
ATOM 3072 C CA . ASP C 1 133 ? 16.981 -11.390 40.672 1.00 28.26 104 ASP C CA 1
ATOM 3073 C C . ASP C 1 133 ? 17.238 -10.661 41.981 1.00 28.46 104 ASP C C 1
ATOM 3074 O O . ASP C 1 133 ? 16.298 -10.189 42.639 1.00 27.26 104 ASP C O 1
ATOM 3079 N N . HIS C 1 134 ? 18.511 -10.542 42.366 1.00 26.36 105 HIS C N 1
ATOM 3080 C CA . HIS C 1 134 ? 18.850 -9.921 43.644 1.00 29.32 105 HIS C CA 1
ATOM 3081 C C . HIS C 1 134 ? 18.503 -8.438 43.661 1.00 27.04 105 HIS C C 1
ATOM 3082 O O . HIS C 1 134 ? 17.973 -7.932 44.658 1.00 26.68 105 HIS C O 1
ATOM 3089 N N . PHE C 1 135 ? 18.797 -7.714 42.578 1.00 24.20 106 PHE C N 1
ATOM 3090 C CA . PHE C 1 135 ? 18.467 -6.293 42.562 1.00 26.98 106 PHE C CA 1
ATOM 3091 C C . PHE C 1 135 ? 16.955 -6.073 42.505 1.00 28.22 106 PHE C C 1
ATOM 3092 O O . PHE C 1 135 ? 16.429 -5.146 43.134 1.00 29.02 106 PHE C O 1
ATOM 3100 N N . ASP C 1 136 ? 16.244 -6.916 41.761 1.00 27.53 107 ASP C N 1
ATOM 3101 C CA . ASP C 1 136 ? 14.785 -6.869 41.767 1.00 30.34 107 ASP C CA 1
ATOM 3102 C C . ASP C 1 136 ? 14.248 -7.024 43.185 1.00 32.35 107 ASP C C 1
ATOM 3103 O O . ASP C 1 136 ? 13.382 -6.259 43.624 1.00 33.66 107 ASP C O 1
ATOM 3108 N N . ASP C 1 137 ? 14.770 -8.015 43.917 1.00 34.87 108 ASP C N 1
ATOM 3109 C CA . ASP C 1 137 ? 14.412 -8.206 45.320 1.00 40.81 108 ASP C CA 1
ATOM 3110 C C . ASP C 1 137 ? 14.728 -6.966 46.147 1.00 37.23 108 ASP C C 1
ATOM 3111 O O . ASP C 1 137 ? 13.905 -6.524 46.951 1.00 39.40 108 ASP C O 1
ATOM 3116 N N . ALA C 1 138 ? 15.913 -6.381 45.950 1.00 31.60 109 ALA C N 1
ATOM 3117 C CA . ALA C 1 138 ? 16.291 -5.188 46.711 1.00 30.74 109 ALA C CA 1
ATOM 3118 C C . ALA C 1 138 ? 15.350 -4.014 46.442 1.00 35.82 109 ALA C C 1
ATOM 3119 O O . ALA C 1 138 ? 15.045 -3.226 47.351 1.00 28.96 109 ALA C O 1
ATOM 3121 N N . PHE C 1 139 ? 14.897 -3.863 45.192 1.00 30.38 110 PHE C N 1
ATOM 3122 C CA . PHE C 1 139 ? 13.938 -2.804 44.882 1.00 32.51 110 PHE C CA 1
ATOM 3123 C C . PHE C 1 139 ? 12.590 -3.056 45.561 1.00 30.81 110 PHE C C 1
ATOM 3124 O O . PHE C 1 139 ? 11.946 -2.117 46.046 1.00 32.81 110 PHE C O 1
ATOM 3132 N N . LYS C 1 140 ? 12.132 -4.310 45.582 1.00 32.16 111 LYS C N 1
ATOM 3133 C CA . LYS C 1 140 ? 10.886 -4.619 46.278 1.00 38.13 111 LYS C CA 1
ATOM 3134 C C . LYS C 1 140 ? 10.993 -4.314 47.765 1.00 37.87 111 LYS C C 1
ATOM 3135 O O . LYS 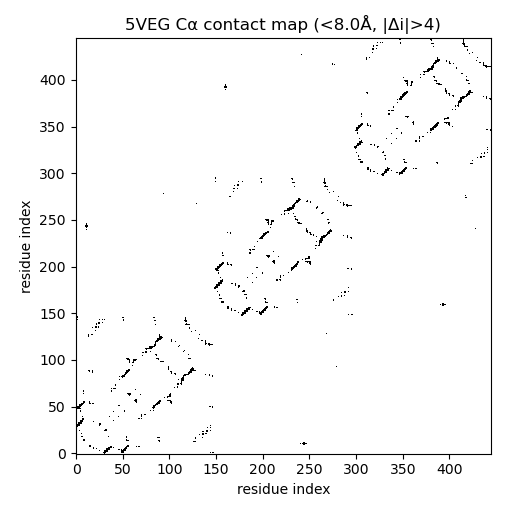C 1 140 ? 10.073 -3.737 48.348 1.00 39.21 111 LYS C O 1
ATOM 3141 N N . LYS C 1 141 ? 12.107 -4.702 48.395 1.00 38.36 112 LYS C N 1
ATOM 3142 C CA . LYS C 1 141 ? 12.298 -4.418 49.814 1.00 45.06 112 LYS C CA 1
ATOM 3143 C C . LYS C 1 141 ? 12.302 -2.923 50.094 1.00 42.07 112 LYS C C 1
ATOM 3144 O O . LYS C 1 141 ? 11.851 -2.491 51.158 1.00 49.25 112 LYS C O 1
ATOM 3150 N N . ALA C 1 142 ? 12.816 -2.122 49.169 1.00 32.73 113 ALA C N 1
ATOM 3151 C CA . ALA C 1 142 ? 12.829 -0.676 49.337 1.00 40.96 113 ALA C CA 1
ATOM 3152 C C . ALA C 1 142 ? 11.483 -0.027 49.024 1.00 39.27 113 ALA C C 1
ATOM 3153 O O . ALA C 1 142 ? 11.373 1.201 49.095 1.00 41.35 113 ALA C O 1
ATOM 3155 N N . GLY C 1 143 ? 10.466 -0.810 48.684 1.00 37.51 114 GLY C N 1
ATOM 3156 C CA . GLY C 1 143 ? 9.141 -0.265 48.450 1.00 41.81 114 GLY C CA 1
ATOM 3157 C C . GLY C 1 143 ? 8.911 0.338 47.083 1.00 39.57 114 GLY C C 1
ATOM 3158 O O . GLY C 1 143 ? 7.903 1.026 46.896 1.00 39.15 114 GLY C O 1
ATOM 3159 N N . ALA C 1 144 ? 9.810 0.114 46.124 1.00 33.82 115 ALA C N 1
ATOM 3160 C CA . ALA C 1 144 ? 9.637 0.656 44.784 1.00 37.73 115 ALA C CA 1
ATOM 3161 C C . ALA C 1 144 ? 8.618 -0.169 44.000 1.00 36.23 115 ALA C C 1
ATOM 3162 O O . ALA C 1 144 ? 8.291 -1.307 44.354 1.00 34.47 115 ALA C O 1
ATOM 3164 N N . THR C 1 145 ? 8.132 0.417 42.908 1.00 34.39 116 THR C N 1
ATOM 3165 C CA . THR C 1 145 ? 7.125 -0.205 42.055 1.00 38.06 116 THR C CA 1
ATOM 3166 C C . THR C 1 145 ? 7.794 -0.789 40.816 1.00 28.22 116 THR C C 1
ATOM 3167 O O . THR C 1 145 ? 8.437 -0.061 40.063 1.00 34.44 116 THR C O 1
ATOM 3171 N N . SER C 1 146 ? 7.628 -2.092 40.599 1.00 36.15 117 SER C N 1
ATOM 3172 C CA . SER C 1 146 ? 8.159 -2.703 39.389 1.00 36.36 117 SER C CA 1
ATOM 3173 C C . SER C 1 146 ? 7.430 -2.155 38.168 1.00 40.67 117 SER C C 1
ATOM 3174 O O . SER C 1 146 ? 6.197 -2.156 38.115 1.00 42.18 117 SER C O 1
ATOM 3177 N N . GLY C 1 147 ? 8.189 -1.669 37.195 1.00 38.17 118 GLY C N 1
ATOM 3178 C CA . GLY C 1 147 ? 7.579 -1.103 36.009 1.00 38.02 118 GLY C CA 1
ATOM 3179 C C . GLY C 1 147 ? 7.614 -2.011 34.796 1.00 42.13 118 GLY C C 1
ATOM 3180 O O . GLY C 1 147 ? 6.966 -1.713 33.791 1.00 44.91 118 GLY C O 1
ATOM 3181 N N . ALA C 1 148 ? 8.370 -3.108 34.864 1.00 34.67 119 ALA C N 1
ATOM 3182 C CA . ALA C 1 148 ? 8.489 -4.039 33.746 1.00 40.82 119 ALA C CA 1
ATOM 3183 C C . ALA C 1 148 ? 9.109 -5.339 34.243 1.00 33.75 119 ALA C C 1
ATOM 3184 O O . ALA C 1 148 ? 9.877 -5.328 35.207 1.00 34.45 119 ALA C O 1
ATOM 3186 N N . GLU C 1 149 ? 8.756 -6.450 33.577 1.00 32.19 120 GLU C N 1
ATOM 3187 C CA . GLU C 1 149 ? 9.385 -7.744 33.831 1.00 34.81 120 GLU C CA 1
ATOM 3188 C C . GLU C 1 149 ? 10.889 -7.625 33.647 1.00 36.07 120 GLU C C 1
ATOM 3189 O O . GLU C 1 149 ? 11.367 -7.028 32.675 1.00 29.74 120 GLU C O 1
ATOM 3195 N N . LYS C 1 150 ? 11.629 -8.206 34.582 1.00 31.08 121 LYS C N 1
ATOM 3196 C CA . LYS C 1 150 ? 13.080 -8.180 34.496 1.00 29.43 121 LYS C CA 1
ATOM 3197 C C . LYS C 1 150 ? 13.533 -8.883 33.226 1.00 29.48 121 LYS C C 1
ATOM 3198 O O . LYS C 1 150 ? 12.920 -9.857 32.770 1.00 32.62 121 LYS C O 1
ATOM 3204 N N . VAL C 1 151 ? 14.631 -8.403 32.659 1.00 25.90 122 VAL C N 1
ATOM 3205 C CA . VAL C 1 151 ? 15.114 -8.924 31.388 1.00 31.34 122 VAL C CA 1
ATOM 3206 C C . VAL C 1 151 ? 16.458 -9.603 31.608 1.00 30.58 122 VAL C C 1
ATOM 3207 O O . VAL C 1 151 ? 17.415 -8.978 32.080 1.00 29.69 122 VAL C O 1
ATOM 3211 N N . LYS C 1 152 ? 16.525 -10.885 31.254 1.00 25.45 123 LYS C N 1
ATOM 3212 C CA . LYS C 1 152 ? 17.734 -11.686 31.367 1.00 28.47 123 LYS C CA 1
ATOM 3213 C C . LYS C 1 152 ? 18.225 -12.007 29.966 1.00 28.82 123 LYS C C 1
ATOM 3214 O O . LYS C 1 152 ? 17.545 -12.707 29.206 1.00 29.28 123 LYS C O 1
ATOM 3220 N N . ILE C 1 153 ? 19.392 -11.486 29.633 1.00 23.08 124 ILE C N 1
ATOM 3221 C CA . ILE C 1 153 ? 19.983 -11.612 28.311 1.00 27.98 124 ILE C CA 1
ATOM 3222 C C . ILE C 1 153 ? 21.168 -12.566 28.386 1.00 30.03 124 ILE C C 1
ATOM 3223 O O . ILE C 1 153 ? 21.944 -12.535 29.346 1.00 24.86 124 ILE C O 1
ATOM 3228 N N . ASP C 1 154 ? 21.279 -13.433 27.387 1.00 26.94 125 ASP C N 1
ATOM 3229 C CA . ASP C 1 154 ? 22.407 -14.336 27.248 1.00 29.80 125 ASP C CA 1
ATOM 3230 C C . ASP C 1 154 ? 23.482 -13.634 26.422 1.00 29.95 125 ASP C C 1
ATOM 3231 O O . ASP C 1 154 ? 23.246 -13.282 25.261 1.00 25.48 125 ASP C O 1
ATOM 3236 N N . LEU C 1 155 ? 24.641 -13.393 27.039 1.00 25.30 126 LEU C N 1
ATOM 3237 C CA . LEU C 1 155 ? 25.803 -12.783 26.387 1.00 32.98 126 LEU C CA 1
ATOM 3238 C C . LEU C 1 155 ? 25.459 -11.479 25.660 1.00 27.99 126 LEU C C 1
ATOM 3239 O O . LEU C 1 155 ? 24.956 -10.541 26.285 1.00 28.10 126 LEU C O 1
ATOM 3244 N N . GLU C 1 156 ? 25.727 -11.385 24.355 1.00 29.55 127 GLU C N 1
ATOM 3245 C CA . GLU C 1 156 ? 25.495 -10.116 23.660 1.00 29.88 127 GLU C CA 1
ATOM 3246 C C . GLU C 1 156 ? 23.999 -9.836 23.537 1.00 23.54 127 GLU C C 1
ATOM 3247 O O . GLU C 1 156 ? 23.204 -10.760 23.347 1.00 27.14 127 GLU C O 1
ATOM 3253 N N . PRO C 1 157 ? 23.589 -8.561 23.644 1.00 27.52 128 PRO C N 1
ATOM 3254 C CA . PRO C 1 157 ? 22.200 -8.203 23.340 1.00 28.74 128 PRO C CA 1
ATOM 3255 C C . PRO C 1 157 ? 22.036 -8.142 21.822 1.00 29.19 128 PRO C C 1
ATOM 3256 O O . PRO C 1 157 ? 22.697 -7.362 21.148 1.00 35.03 128 PRO C O 1
ATOM 3260 N N . TYR C 1 158 ? 21.167 -9.001 21.307 1.00 26.07 129 TYR C N 1
ATOM 3261 C CA . TYR C 1 158 ? 21.082 -9.230 19.871 1.00 28.88 129 TYR C CA 1
ATOM 3262 C C . TYR C 1 158 ? 19.652 -9.622 19.550 1.00 37.36 129 TYR C C 1
ATOM 3263 O O . TYR C 1 158 ? 19.054 -10.422 20.280 1.00 39.94 129 TYR C O 1
ATOM 3272 N N . GLU C 1 159 ? 19.110 -9.026 18.487 1.00 35.60 130 GLU C N 1
ATOM 3273 C CA . GLU C 1 159 ? 17.806 -9.372 17.936 1.00 36.54 130 GLU C CA 1
ATOM 3274 C C . GLU C 1 159 ? 16.703 -9.393 18.992 1.00 30.78 130 GLU C C 1
ATOM 3275 O O . GLU C 1 159 ? 16.193 -8.338 19.374 1.00 32.31 130 GLU C O 1
ATOM 3281 N N . GLU C 1 160 ? 16.317 -10.582 19.457 1.00 35.38 131 GLU C N 1
ATOM 3282 C CA . GLU C 1 160 ? 15.238 -10.676 20.441 1.00 40.22 131 GLU C CA 1
ATOM 3283 C C . GLU C 1 160 ? 15.550 -9.855 21.687 1.00 37.84 131 GLU C C 1
ATOM 3284 O O . GLU C 1 160 ? 14.665 -9.182 22.225 1.00 35.14 131 GLU C O 1
ATOM 3290 N N . ASP C 1 161 ? 16.813 -9.872 22.141 1.00 31.97 132 ASP C N 1
ATOM 3291 C CA . ASP C 1 161 ? 17.194 -9.104 23.329 1.00 31.52 132 ASP C CA 1
ATOM 3292 C C . ASP C 1 161 ? 16.784 -7.641 23.210 1.00 36.37 132 ASP C C 1
ATOM 3293 O O . ASP C 1 161 ? 16.309 -7.035 24.181 1.00 29.31 132 ASP C O 1
ATOM 3298 N N . ILE C 1 162 ? 16.969 -7.052 22.028 1.00 34.76 133 ILE C N 1
ATOM 3299 C CA . ILE C 1 162 ? 16.725 -5.620 21.875 1.00 32.66 133 ILE C CA 1
ATOM 3300 C C . ILE C 1 162 ? 15.232 -5.325 21.890 1.00 29.75 133 ILE C C 1
ATOM 3301 O O . ILE C 1 162 ? 14.793 -4.296 22.421 1.00 35.55 133 ILE C O 1
ATOM 3306 N N . GLU C 1 163 ? 14.426 -6.219 21.319 1.00 33.08 134 GLU C N 1
ATOM 3307 C CA . GLU C 1 163 ? 12.982 -6.021 21.374 1.00 31.88 134 GLU C CA 1
ATOM 3308 C C . GLU C 1 163 ? 12.477 -6.130 22.807 1.00 35.77 134 GLU C C 1
ATOM 3309 O O . GLU C 1 163 ? 11.629 -5.342 23.234 1.00 33.67 134 GLU C O 1
ATOM 3315 N N . ARG C 1 164 ? 13.007 -7.085 23.575 1.00 37.07 135 ARG C N 1
ATOM 3316 C CA . ARG C 1 164 ? 12.606 -7.192 24.975 1.00 33.88 135 ARG C CA 1
ATOM 3317 C C . ARG C 1 164 ? 13.035 -5.966 25.777 1.00 27.66 135 ARG C C 1
ATOM 3318 O O . ARG C 1 164 ? 12.311 -5.523 26.680 1.00 34.45 135 ARG C O 1
ATOM 3326 N N . LEU C 1 165 ? 14.205 -5.399 25.475 1.00 31.06 136 LEU C N 1
ATOM 3327 C CA . LEU C 1 165 ? 14.650 -4.233 26.231 1.00 31.32 136 LEU C CA 1
ATOM 3328 C C . LEU C 1 165 ? 13.854 -2.985 25.859 1.00 34.63 136 LEU C C 1
ATOM 3329 O O . LEU C 1 165 ? 13.698 -2.076 26.685 1.00 30.65 136 LEU C O 1
ATOM 3334 N N . ASN C 1 166 ? 13.341 -2.916 24.628 1.00 34.69 137 ASN C N 1
ATOM 3335 C CA . ASN C 1 166 ? 12.481 -1.792 24.280 1.00 29.52 137 ASN C CA 1
ATOM 3336 C C . ASN C 1 166 ? 11.112 -1.937 24.938 1.00 34.00 137 ASN C C 1
ATOM 3337 O O . ASN C 1 166 ? 10.568 -0.965 25.474 1.00 36.87 137 ASN C O 1
ATOM 3342 N N . LYS C 1 167 ? 10.548 -3.145 24.934 1.00 34.42 138 LYS C N 1
ATOM 3343 C CA . LYS C 1 167 ? 9.334 -3.378 25.712 1.00 36.76 138 LYS C CA 1
ATOM 3344 C C . LYS C 1 167 ? 9.553 -3.053 27.185 1.00 40.67 138 LYS C C 1
ATOM 3345 O O . LYS C 1 167 ? 8.719 -2.388 27.815 1.00 33.85 138 LYS C O 1
ATOM 3351 N N . PHE C 1 168 ? 10.669 -3.529 27.745 1.00 34.62 139 PHE C N 1
ATOM 3352 C CA . PHE C 1 168 ? 11.098 -3.180 29.101 1.00 29.92 139 PHE C CA 1
ATOM 3353 C C . PHE C 1 168 ? 11.010 -1.673 29.343 1.00 27.79 139 PHE C C 1
ATOM 3354 O O . PHE C 1 168 ? 10.287 -1.210 30.231 1.00 36.05 139 PHE C O 1
ATOM 3362 N N . ALA C 1 169 ? 11.744 -0.893 28.546 1.00 30.85 140 ALA C N 1
ATOM 3363 C CA . ALA C 1 169 ? 11.704 0.562 28.674 1.00 36.95 140 ALA C CA 1
ATOM 3364 C C . ALA C 1 169 ? 10.290 1.109 28.488 1.00 39.42 140 ALA C C 1
ATOM 3365 O O . ALA C 1 169 ? 9.875 2.038 29.192 1.00 35.64 140 ALA C O 1
ATOM 3367 N N . GLU C 1 170 ? 9.534 0.550 27.543 1.00 37.52 141 GLU C N 1
ATOM 3368 C CA . GLU C 1 170 ? 8.177 1.046 27.329 1.00 46.45 141 GLU C CA 1
ATOM 3369 C C . GLU C 1 170 ? 7.329 0.873 28.585 1.00 43.85 141 GLU C C 1
ATOM 3370 O O . GLU C 1 170 ? 6.599 1.790 28.980 1.00 40.86 141 GLU C O 1
ATOM 3376 N N . GLY C 1 171 ? 7.439 -0.285 29.246 1.00 40.55 142 GLY C N 1
ATOM 3377 C CA . GLY C 1 171 ? 6.673 -0.510 30.460 1.00 36.34 142 GLY C CA 1
ATOM 3378 C C . GLY C 1 171 ? 7.056 0.426 31.594 1.00 42.08 142 GLY C C 1
ATOM 3379 O O . GLY C 1 171 ? 6.196 0.874 32.359 1.00 42.35 142 GLY C O 1
ATOM 3380 N N . LEU C 1 172 ? 8.350 0.721 31.734 1.00 40.96 143 LEU C N 1
ATOM 3381 C CA . LEU C 1 172 ? 8.785 1.632 32.790 1.00 39.67 143 LEU C CA 1
ATOM 3382 C C . LEU C 1 172 ? 8.113 2.995 32.638 1.00 44.61 143 LEU C C 1
ATOM 3383 O O . LEU C 1 172 ? 7.541 3.536 33.596 1.00 39.17 143 LEU C O 1
ATOM 3388 N N . VAL C 1 173 ? 8.150 3.547 31.423 1.00 43.04 144 VAL C N 1
ATOM 3389 C CA . VAL C 1 173 ? 7.537 4.846 31.149 1.00 48.80 144 VAL C CA 1
ATOM 3390 C C . VAL C 1 173 ? 6.041 4.810 31.444 1.00 47.70 144 VAL C C 1
ATOM 3391 O O . VAL C 1 173 ? 5.497 5.706 32.097 1.00 48.51 144 VAL C O 1
ATOM 3395 N N . LYS C 1 174 ? 5.356 3.768 30.966 1.00 50.77 145 LYS C N 1
ATOM 3396 C CA . LYS C 1 174 ? 3.924 3.635 31.222 1.00 50.27 145 LYS C CA 1
ATOM 3397 C C . LYS C 1 174 ? 3.625 3.595 32.715 1.00 52.91 145 LYS C C 1
ATOM 3398 O O . LYS C 1 174 ? 2.702 4.268 33.190 1.00 49.47 145 LYS C O 1
ATOM 3404 N N . THR C 1 175 ? 4.386 2.801 33.472 1.00 40.09 146 THR C N 1
ATOM 3405 C CA . THR C 1 175 ? 4.133 2.709 34.905 1.00 41.34 146 THR C CA 1
ATOM 3406 C C . THR C 1 175 ? 4.370 4.050 35.588 1.00 40.26 146 THR C C 1
ATOM 3407 O O . THR C 1 175 ? 3.653 4.413 36.527 1.00 47.07 146 THR C O 1
ATOM 3411 N N . ALA C 1 176 ? 5.360 4.809 35.118 1.00 46.43 147 ALA C N 1
ATOM 3412 C CA . ALA C 1 176 ? 5.729 6.045 35.800 1.00 52.47 147 ALA C CA 1
ATOM 3413 C C . ALA C 1 176 ? 4.804 7.196 35.434 1.00 51.41 147 ALA C C 1
ATOM 3414 O O . ALA C 1 176 ? 4.654 8.136 36.222 1.00 47.11 147 ALA C O 1
ATOM 3416 N N . SER C 1 177 ? 4.201 7.145 34.250 1.00 51.25 148 SER C N 1
ATOM 3417 C CA . SER C 1 177 ? 3.152 8.079 33.866 1.00 55.21 148 SER C CA 1
ATOM 3418 C C . SER C 1 177 ? 1.872 7.756 34.636 1.00 57.61 148 SER C C 1
ATOM 3419 O O . SER C 1 177 ? 0.844 8.414 34.472 1.00 63.98 148 SER C O 1
#

Organism: Limosilactobacillus reuteri (strain DSM 20016) (NCBI:txid557436)

Sequence (445 aa):
MLTAHVVYATMTGNNEEV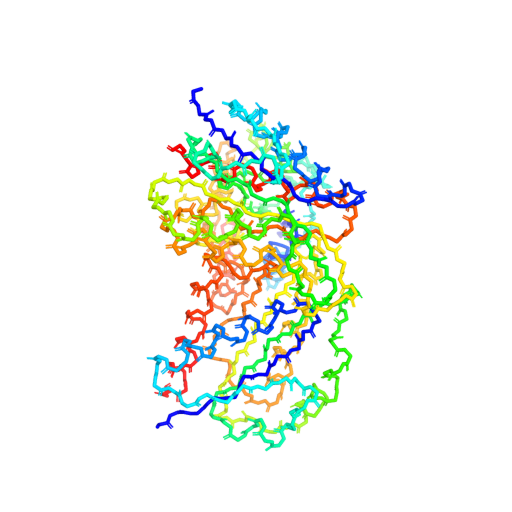ANIVCDSLTNLNVKVTESEISQTDVADFMKADILVVCAYTYDEGAMPEEGLDFYDDLQSTDLTGKVYGVAGSGDKFYGEYFNTTVDHFDDAFKKAGATSGAEKVKIDLEPYEEDIERLNKFAEGLVKTASMLTAHVVYATMTGNNEEVANIVCDSLTNLNVKVTESEISQTDVADFMKADILVVCAYTYDEGAMPEEGLDFYDDLQSTDLTGKVYGVAGSGDKFYGEYFNTTVDHFDDAFKKAGATSGAEKVKIDLEPYEEDIERLNKFAEGLVKTASKMLTAHVVYATMTGNNEEVANIVCDSLTNLNVKVTESEISQTDVADFMKADILVVCAYTYDEGAMPEEGLDFYDDLQSTDLTGKVYGVAGSGDKFYGEYFNTTVDHFDDAFKKAGATSGAEKVKIDLEPYEEDIERLNKFAEGLVKTAS

Foldseek 3Di:
DFEEEEEEEDDPCQLVVLSVLLCVLLVVVVYHYHYYYQLPDDVVVRLVGQEYEYEYEADDLQHGDPSNPVVLVVLLVAQSANHEYEYEYEYACVSPVSQRNNSVSSVVSNVSSNHHYQDDYYGHYGHQDDVSSVRSNVSSVSRVVVND/DFEEEEEEEDDPCQQVVLSVLLQVLLVVVVYHYHYDYQLPDDVVVRLVGQEYEYEYEADDQQDGRPSRVVVLVVLQVAANANHEYEYEYEYACVSPPSQPNVRVSSVVSCVNNNHHYQAYYYGHYGHQDDVNSVRSSVSSVSRVVVSVD/DAEAEEEEEDDPCQLVVLSVLLQVLLVVVVYHYHYYYQLPDAVVVRLVGQEYEYEFEADDLQDGDPSNVVVLVVLQVAANANHEYEYEYEYACVSPPSQPVVSVSSVVSNVNNNHHYQADYYGHYGHQDDVNSVRSSVNSVSRVVVND

B-factor: mean 39.02, std 11.41, range [19.06, 104.22]

Nearest PDB structures (foldseek):
  5veg-assembly3_C  TM=1.007E+00  e=2.576E-29  Limosilactobacillus reuteri
  5lji-assembly2_C  TM=9.809E-01  e=2.415E-17  Streptococcus pneumoniae
  6gaq-assembly1_A  TM=9.394E-01  e=3.029E-12  Bacillus cereus ATCC 14579
  1fvx-assembly1_A  TM=8.108E-01  e=5.344E-09  Clostridium beijerinckii
  2flv-assembly1_A  TM=8.119E-01  e=6.368E-09  Clostridium beijerinckii

Secondary structure (DSSP, 8-state):
-EEEEEEEE-SSSHHHHHHHHHHHHHHTTTEEEEEEEGGG--HHHHTTSSEEEEEE--BTTTBPPGGGHHHHHHHHTS--TT-EEEEEEEE-GGGGGGTTHHHHHHHHHHHHTTPEE-S--EEEESS--HHHHHHHHHHHHHHHHHH-/-EEEEEEEE-SSSHHHHHHHHHHHHHHHTTEEEEEEEGGG--HHHHTTSSEEEEEE--BTTTBPPGGGHHHHHHHHHS--TT-EEEEEEEE-GGGGGGTTHHHHHHHHHHHHTTPEE-S--EEEESS--THHHHHHHHHHHHHHHHHT-/-EEEEEEEE-SSSHHHHHHHHHHHHHHHTTEEEEEEEGGG--HHHHTTSSEEEEEE--BTTTBPPGGGHHHHHHHHTS--TT-EEEEEEEE-GGGGGGTTHHHHHHHHHHHHTTPEE-S--EEEESS--THHHHHHHHHHHHHHHHH-